Protein AF-A0A9W6RG02-F1 (afdb_monomer_lite)

Structure (mmCIF, N/CA/C/O backbone):
data_AF-A0A9W6RG02-F1
#
_entry.id   AF-A0A9W6RG02-F1
#
loop_
_atom_site.group_PDB
_atom_site.id
_atom_site.type_symbol
_atom_site.label_atom_id
_atom_site.label_alt_id
_atom_site.label_comp_id
_atom_site.label_asym_id
_atom_site.label_entity_id
_atom_site.label_seq_id
_atom_site.pdbx_PDB_ins_code
_atom_site.Cartn_x
_atom_site.Cartn_y
_atom_site.Cartn_z
_atom_site.occupancy
_atom_site.B_iso_or_equiv
_atom_site.auth_seq_id
_atom_site.auth_comp_id
_atom_site.auth_asym_id
_atom_site.auth_atom_id
_atom_site.pdbx_PDB_model_num
ATOM 1 N N . MET A 1 1 ? -73.079 -29.739 34.128 1.00 39.44 1 MET A N 1
ATOM 2 C CA . MET A 1 1 ? -71.933 -29.080 34.794 1.00 39.44 1 MET A CA 1
ATOM 3 C C . MET A 1 1 ? -71.205 -28.205 33.773 1.00 39.44 1 MET A C 1
ATOM 5 O O . MET A 1 1 ? -70.954 -28.696 32.687 1.00 39.44 1 MET A O 1
ATOM 9 N N . ARG A 1 2 ? -70.975 -26.921 34.125 1.00 40.94 2 ARG A N 1
ATOM 10 C CA . A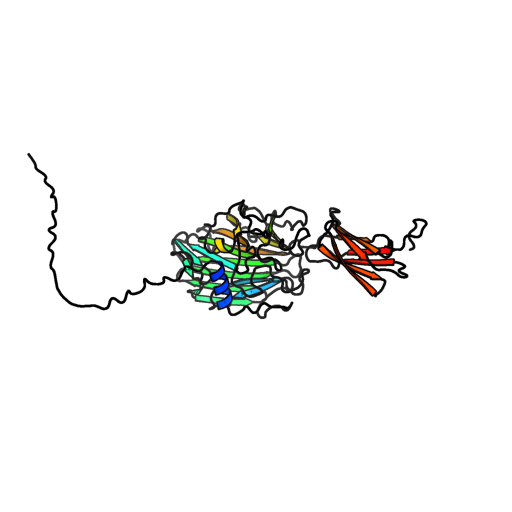RG A 1 2 ? -70.069 -25.885 33.544 1.00 40.94 2 ARG A CA 1
ATOM 11 C C . ARG A 1 2 ? -69.983 -25.794 32.002 1.00 40.94 2 ARG A C 1
ATOM 13 O O . ARG A 1 2 ? -69.289 -26.581 31.386 1.00 40.94 2 ARG A O 1
ATOM 20 N N . ARG A 1 3 ? -70.735 -24.934 31.292 1.00 44.78 3 ARG A N 1
ATOM 21 C CA . ARG A 1 3 ? -70.617 -23.457 31.115 1.00 44.78 3 ARG A CA 1
ATOM 22 C C . ARG A 1 3 ? -69.182 -22.925 30.951 1.00 44.78 3 ARG A C 1
ATOM 24 O O . ARG A 1 3 ? -68.481 -22.817 31.946 1.00 44.78 3 ARG A O 1
ATOM 31 N N . SER A 1 4 ? -68.865 -22.446 29.742 1.00 42.41 4 SER A N 1
ATOM 32 C CA . SER A 1 4 ? -68.131 -21.190 29.513 1.00 42.41 4 SER A CA 1
ATOM 33 C C . SER A 1 4 ? -68.491 -20.594 28.147 1.00 42.41 4 SER A C 1
ATOM 35 O O . SER A 1 4 ? -68.439 -21.266 27.124 1.00 42.41 4 SER A O 1
ATOM 37 N N . ARG A 1 5 ? -68.924 -19.331 28.190 1.00 50.66 5 ARG A N 1
ATOM 38 C CA . ARG A 1 5 ? -69.307 -18.432 27.093 1.00 50.66 5 ARG A CA 1
ATOM 39 C C . ARG A 1 5 ? -68.189 -17.400 26.919 1.00 50.66 5 ARG A C 1
ATOM 41 O O . ARG A 1 5 ? -67.750 -16.881 27.937 1.00 50.66 5 ARG A O 1
ATOM 48 N N . TRP A 1 6 ? -67.852 -17.024 25.686 1.00 41.09 6 TRP A N 1
ATOM 49 C CA . TRP A 1 6 ? -67.170 -15.763 25.335 1.00 41.09 6 TRP A CA 1
ATOM 50 C C . TRP A 1 6 ? -67.721 -15.312 23.969 1.00 41.09 6 TRP A C 1
ATOM 52 O O . TRP A 1 6 ? -67.564 -16.019 22.984 1.00 41.09 6 TRP A O 1
ATOM 62 N N . PHE A 1 7 ? -68.730 -14.435 23.951 1.00 37.66 7 PHE A N 1
ATOM 63 C CA . PHE A 1 7 ? -68.680 -12.970 23.769 1.00 37.66 7 PHE A CA 1
ATOM 64 C C . PHE A 1 7 ? -68.216 -12.498 22.380 1.00 37.66 7 PHE A C 1
ATOM 66 O O . PHE A 1 7 ? -67.062 -12.151 22.156 1.00 37.66 7 PHE A O 1
ATOM 73 N N . LEU A 1 8 ? -69.198 -12.426 21.476 1.00 37.59 8 LEU A N 1
ATOM 74 C CA . LEU A 1 8 ? -69.182 -11.682 20.220 1.00 37.59 8 LEU A CA 1
ATOM 75 C C . LEU A 1 8 ? -69.379 -10.187 20.544 1.00 37.59 8 LEU A C 1
ATOM 77 O O . LEU A 1 8 ? -70.411 -9.810 21.102 1.00 37.59 8 LEU A O 1
ATOM 81 N N . ARG A 1 9 ? -68.397 -9.332 20.238 1.00 39.66 9 ARG A N 1
ATOM 82 C CA . ARG A 1 9 ? -68.544 -7.869 20.319 1.00 39.66 9 ARG A CA 1
ATOM 83 C C . ARG A 1 9 ? -69.090 -7.349 18.988 1.00 39.66 9 ARG A C 1
ATOM 85 O O . ARG A 1 9 ? -68.351 -7.233 18.019 1.00 39.66 9 ARG A O 1
ATOM 92 N N . LEU A 1 10 ? -70.380 -7.021 18.971 1.00 41.22 10 LEU A N 1
ATOM 93 C CA . LEU A 1 10 ? -70.965 -6.082 18.017 1.00 41.22 10 LEU A CA 1
ATOM 94 C C . LEU A 1 10 ? -70.564 -4.670 18.474 1.00 41.22 10 LEU A C 1
ATOM 96 O O . LEU A 1 10 ? -70.892 -4.289 19.598 1.00 41.22 10 LEU A O 1
ATOM 100 N N . MET A 1 11 ? -69.866 -3.900 17.638 1.00 39.09 11 MET A N 1
ATOM 101 C CA . MET A 1 11 ? -69.748 -2.454 17.837 1.00 39.09 11 MET A CA 1
ATOM 102 C C . MET A 1 11 ? -70.624 -1.726 16.824 1.00 39.09 11 MET A C 1
ATOM 104 O O . MET A 1 11 ? -70.483 -1.877 15.615 1.00 39.09 11 MET A O 1
ATOM 108 N N . LEU A 1 12 ? -71.557 -0.972 17.393 1.00 36.41 12 LEU A N 1
ATOM 109 C CA . LEU A 1 12 ? -72.532 -0.106 16.758 1.00 36.41 12 LEU A CA 1
ATOM 110 C C . LEU A 1 12 ? -71.812 1.117 16.169 1.00 36.41 12 LEU A C 1
ATOM 112 O O . LEU A 1 12 ? -71.131 1.844 16.892 1.00 36.41 12 LEU A O 1
ATOM 116 N N . THR A 1 13 ? -71.966 1.355 14.871 1.00 36.66 13 THR A N 1
ATOM 117 C CA . THR A 1 13 ? -71.481 2.565 14.200 1.00 36.66 13 THR A CA 1
ATOM 118 C C . THR A 1 13 ? -72.532 3.664 14.363 1.00 36.66 13 THR A C 1
ATOM 120 O O . THR A 1 13 ? -73.609 3.584 13.779 1.00 36.66 13 THR A O 1
ATOM 123 N N . ALA A 1 14 ? -72.246 4.678 15.181 1.00 41.06 14 ALA A N 1
ATOM 124 C CA . ALA A 1 14 ? -73.056 5.890 15.264 1.00 41.06 14 ALA A CA 1
ATOM 125 C C . ALA A 1 14 ? -72.511 6.924 14.267 1.00 41.06 14 ALA A C 1
ATOM 127 O O . ALA A 1 14 ? -71.382 7.393 14.402 1.00 41.06 14 ALA A O 1
ATOM 128 N N . VAL A 1 15 ? -73.313 7.257 13.256 1.00 39.97 15 VAL A N 1
ATOM 129 C CA . VAL A 1 15 ? -73.046 8.337 12.300 1.00 39.97 15 VAL A CA 1
ATOM 130 C C . VAL A 1 15 ? -73.538 9.643 12.924 1.00 39.97 15 VAL A C 1
ATOM 132 O O . VAL A 1 15 ? -74.742 9.857 13.043 1.00 39.97 15 VAL A O 1
ATOM 135 N N . LEU A 1 16 ? -72.610 10.508 13.336 1.00 39.81 16 LEU A N 1
ATOM 136 C CA . LEU A 1 16 ? -72.887 11.907 13.666 1.00 39.81 16 LEU A CA 1
ATOM 137 C C . LEU A 1 16 ? -72.451 12.774 12.481 1.00 39.81 16 LEU A C 1
ATOM 139 O O . LEU A 1 16 ? -71.262 12.933 12.217 1.00 39.81 16 LEU A O 1
ATOM 143 N N . THR A 1 17 ? -73.417 13.334 11.758 1.00 42.25 17 THR A N 1
ATOM 144 C CA . THR A 1 17 ? -73.191 14.347 10.722 1.00 42.25 17 THR A CA 1
ATOM 145 C C . THR A 1 17 ? -73.103 15.730 11.365 1.00 42.25 17 THR A C 1
ATOM 147 O O . THR A 1 17 ? -74.092 16.218 11.911 1.00 42.25 17 THR A O 1
ATOM 150 N N . TRP A 1 18 ? -71.934 16.365 11.281 1.00 40.09 18 TRP A N 1
ATOM 151 C CA . TRP A 1 18 ? -71.734 17.792 11.551 1.00 40.09 18 TRP A CA 1
ATOM 152 C C . TRP A 1 18 ? -71.633 18.548 10.219 1.00 40.09 18 TRP A C 1
ATOM 154 O O . TRP A 1 18 ? -70.814 18.160 9.383 1.00 40.09 18 TRP A O 1
ATOM 164 N N . PRO A 1 19 ? -72.415 19.618 9.988 1.00 51.47 19 PRO A N 1
ATOM 165 C CA . PRO A 1 19 ? -72.213 20.481 8.841 1.00 51.47 19 PRO A CA 1
ATOM 166 C C . PRO A 1 19 ? -71.261 21.627 9.203 1.00 51.47 19 PRO A C 1
ATOM 168 O O . PRO A 1 19 ? -71.458 22.329 10.190 1.00 51.47 19 PRO A O 1
ATOM 171 N N . GLY A 1 20 ? -70.275 21.854 8.338 1.00 49.88 20 GLY A N 1
ATOM 172 C CA . GLY A 1 20 ? -69.660 23.166 8.167 1.00 49.88 20 GLY A CA 1
ATOM 173 C C . GLY A 1 20 ? -68.491 23.493 9.091 1.00 49.88 20 GLY A C 1
ATOM 174 O O . GLY A 1 20 ? -68.662 24.117 10.128 1.00 49.88 20 GLY A O 1
ATOM 175 N N . MET A 1 21 ? -67.279 23.211 8.616 1.00 39.16 21 MET A N 1
ATOM 176 C CA . MET A 1 21 ? -66.163 24.155 8.710 1.00 39.16 21 MET A CA 1
ATOM 177 C C . MET A 1 21 ? -65.135 23.783 7.641 1.00 39.16 21 MET A C 1
ATOM 179 O O . MET A 1 21 ? -64.535 22.711 7.677 1.00 39.16 21 MET A O 1
ATOM 183 N N . ALA A 1 22 ? -64.977 24.659 6.651 1.00 49.41 22 ALA A N 1
ATOM 184 C CA . ALA A 1 22 ? -63.925 24.561 5.654 1.00 49.41 22 ALA A CA 1
ATOM 185 C C . ALA A 1 22 ? -62.575 24.805 6.344 1.00 49.41 22 ALA A C 1
ATOM 187 O O . ALA A 1 22 ? -62.183 25.946 6.579 1.00 49.41 22 ALA A O 1
ATOM 188 N N . VAL A 1 23 ? -61.884 23.723 6.697 1.00 41.84 23 VAL A N 1
ATOM 189 C CA . VAL A 1 23 ? -60.470 23.763 7.068 1.00 41.84 23 VAL A CA 1
ATOM 190 C C . VAL A 1 23 ? -59.679 23.638 5.772 1.00 41.84 23 VAL A C 1
ATOM 192 O O . VAL A 1 23 ? -59.761 22.624 5.081 1.00 41.84 23 VAL A O 1
ATOM 195 N N . LEU A 1 24 ? -58.942 24.692 5.427 1.00 46.75 24 LEU A N 1
ATOM 196 C CA . LEU A 1 24 ? -57.924 24.670 4.381 1.00 46.75 24 LEU A CA 1
ATOM 197 C C . LEU A 1 24 ? -56.907 23.577 4.730 1.00 46.75 24 LEU A C 1
ATOM 199 O O . LEU A 1 24 ? -56.061 23.748 5.608 1.00 46.75 24 LEU A O 1
ATOM 203 N N . GLY A 1 25 ? -57.039 22.429 4.068 1.00 40.44 25 GLY A N 1
ATOM 204 C CA . GLY A 1 25 ? -56.106 21.319 4.153 1.00 40.44 25 GLY A CA 1
ATOM 205 C C . GLY A 1 25 ? -54.775 21.713 3.530 1.00 40.44 25 GLY A C 1
ATOM 206 O O . GLY A 1 25 ? -54.557 21.520 2.340 1.00 40.44 25 GLY A O 1
ATOM 207 N N . SER A 1 26 ? -53.876 22.248 4.350 1.00 49.69 26 SER A N 1
ATOM 208 C CA . SER A 1 26 ? -52.444 22.132 4.111 1.00 49.69 26 SER A CA 1
ATOM 209 C C . SER A 1 26 ? -52.112 20.644 4.204 1.00 49.69 26 SER A C 1
ATOM 211 O O . SER A 1 26 ? -51.967 20.108 5.304 1.00 49.69 26 SER A O 1
ATOM 213 N N . THR A 1 27 ? -52.028 19.964 3.061 1.00 49.44 27 THR A N 1
ATOM 214 C CA . THR A 1 27 ? -51.329 18.684 2.953 1.00 49.44 27 THR A CA 1
ATOM 215 C C . THR A 1 27 ? -49.891 18.944 3.379 1.00 49.44 27 THR A C 1
ATOM 217 O O . THR A 1 27 ? -49.085 19.424 2.586 1.00 49.44 27 THR A O 1
ATOM 220 N N . ALA A 1 28 ? -49.603 18.731 4.664 1.00 48.22 28 ALA A N 1
ATOM 221 C CA . ALA A 1 28 ? -48.246 18.697 5.169 1.00 48.22 28 ALA A CA 1
ATOM 222 C C . ALA A 1 28 ? -47.551 17.584 4.392 1.00 48.22 28 ALA A C 1
ATOM 224 O O . ALA A 1 28 ? -47.833 16.401 4.594 1.00 48.22 28 ALA A O 1
ATOM 225 N N . ASP A 1 29 ? -46.753 18.021 3.423 1.00 51.75 29 ASP A N 1
ATOM 226 C CA . ASP A 1 29 ? -45.968 17.195 2.531 1.00 51.75 29 ASP A CA 1
ATOM 227 C C . ASP A 1 29 ? -45.254 16.161 3.392 1.00 51.75 29 ASP A C 1
ATOM 229 O O . ASP A 1 29 ? -44.616 16.511 4.393 1.00 51.75 29 ASP A O 1
ATOM 233 N N . ALA A 1 30 ? -45.475 14.885 3.086 1.00 51.38 30 ALA A N 1
ATOM 234 C CA . ALA A 1 30 ? -44.940 13.785 3.858 1.00 51.38 30 ALA A CA 1
ATOM 235 C C . ALA A 1 30 ? -43.417 13.898 3.844 1.00 51.38 30 ALA A C 1
ATOM 237 O O . ALA A 1 30 ? -42.770 13.494 2.885 1.00 51.38 30 ALA A O 1
ATOM 238 N N . SER A 1 31 ? -42.895 14.502 4.917 1.00 48.34 31 SER A N 1
ATOM 239 C CA . SER A 1 31 ? -41.566 14.353 5.488 1.00 48.34 31 SER A CA 1
ATOM 240 C C . SER A 1 31 ? -40.590 13.740 4.494 1.00 48.34 31 SER A C 1
ATOM 242 O O . SER A 1 31 ? -40.469 12.517 4.393 1.00 48.34 31 SER A O 1
ATOM 244 N N . SER A 1 32 ? -39.887 14.607 3.765 1.00 46.94 32 SER A N 1
ATOM 245 C CA . SER A 1 32 ? -38.695 14.251 3.012 1.00 46.94 32 SER A CA 1
ATOM 246 C C . SER A 1 32 ? -37.646 13.737 3.999 1.00 46.94 32 SER A C 1
ATOM 248 O O . SER A 1 32 ? -36.752 14.472 4.425 1.00 46.94 32 SER A O 1
ATOM 250 N N . ARG A 1 33 ? -37.778 12.481 4.436 1.00 52.41 33 ARG A N 1
ATOM 251 C CA . ARG A 1 33 ? -36.698 11.796 5.133 1.00 52.41 33 ARG A CA 1
ATOM 252 C C . ARG A 1 33 ? -35.495 11.876 4.197 1.00 52.41 33 ARG A C 1
ATOM 254 O O . ARG A 1 33 ? -35.636 11.485 3.033 1.00 52.41 33 ARG A O 1
ATOM 261 N N . PRO A 1 34 ? -34.360 12.435 4.652 1.00 62.38 34 PRO A N 1
ATOM 262 C CA . PRO A 1 34 ? -33.156 12.474 3.843 1.00 62.38 34 PRO A CA 1
ATOM 263 C C . PRO A 1 34 ? -32.903 11.067 3.314 1.00 62.38 34 PRO A C 1
ATOM 265 O O . PRO A 1 34 ? -32.946 10.104 4.086 1.00 62.38 34 PRO A O 1
ATOM 268 N N . ARG A 1 35 ? -32.707 10.932 1.999 1.00 68.44 35 ARG A N 1
ATOM 269 C CA . ARG A 1 35 ? -32.249 9.655 1.451 1.00 68.44 35 ARG A CA 1
ATOM 270 C C . ARG A 1 35 ? -30.957 9.273 2.187 1.00 68.44 35 ARG A C 1
ATOM 272 O O . ARG A 1 35 ? -30.127 10.165 2.387 1.00 68.44 35 ARG A O 1
ATOM 279 N N . PRO A 1 36 ? -30.791 8.002 2.595 1.00 69.00 36 PRO A N 1
ATOM 280 C CA . PRO A 1 36 ? -29.515 7.522 3.104 1.00 69.00 36 PRO A CA 1
ATOM 281 C C . PRO A 1 36 ? -28.418 7.912 2.113 1.00 69.00 36 PRO A C 1
ATOM 283 O O . PRO A 1 36 ? -28.600 7.750 0.903 1.00 69.00 36 PRO A O 1
ATOM 286 N N . LEU A 1 37 ? -27.333 8.500 2.615 1.00 68.44 37 LEU A N 1
ATOM 287 C CA . LEU A 1 37 ? -26.176 8.799 1.779 1.00 68.44 37 LEU A CA 1
ATOM 288 C C . LEU A 1 37 ? -25.584 7.475 1.289 1.00 68.44 37 LEU A C 1
ATOM 290 O O . LEU A 1 37 ? -25.572 6.496 2.030 1.00 68.44 37 LEU A O 1
ATOM 294 N N . THR A 1 38 ? -25.113 7.440 0.047 1.00 68.00 38 THR A N 1
ATOM 295 C CA . THR A 1 38 ? -24.328 6.298 -0.435 1.00 68.00 38 THR A CA 1
ATOM 296 C C . THR A 1 38 ? -22.934 6.320 0.187 1.00 68.00 38 THR A C 1
ATOM 298 O O . THR A 1 38 ? -22.440 7.377 0.587 1.00 68.00 38 THR A O 1
ATOM 301 N N . ALA A 1 39 ? -22.259 5.174 0.182 1.00 58.44 39 ALA A N 1
ATOM 302 C CA . ALA A 1 39 ? -20.869 5.032 0.597 1.00 58.44 39 ALA A CA 1
ATOM 303 C C . ALA A 1 39 ? -19.935 6.087 0.002 1.00 58.44 39 ALA A C 1
ATOM 305 O O . ALA A 1 39 ? -19.277 6.845 0.711 1.00 58.44 39 ALA A O 1
ATOM 306 N N . SER A 1 40 ? -19.977 6.221 -1.321 1.00 56.59 40 SER A N 1
ATOM 307 C CA . SER A 1 40 ? -19.227 7.224 -2.073 1.00 56.59 40 SER A CA 1
ATOM 308 C C . SER A 1 40 ? -19.589 8.663 -1.692 1.00 56.59 40 SER A C 1
ATOM 310 O O . SER A 1 40 ? -18.722 9.542 -1.698 1.00 56.59 40 SER A O 1
ATOM 312 N N . GLN A 1 41 ? -20.847 8.932 -1.322 1.00 67.06 41 GLN A N 1
ATOM 313 C CA . GLN A 1 41 ? -21.275 10.241 -0.830 1.00 67.06 41 GLN A CA 1
ATOM 314 C C . GLN A 1 41 ? -20.758 10.504 0.583 1.00 67.06 41 GLN A C 1
ATOM 316 O O . GLN A 1 41 ? -20.410 11.649 0.864 1.00 67.06 41 GLN A O 1
ATOM 321 N N . GLN A 1 42 ? -20.673 9.483 1.439 1.00 68.12 42 GLN A N 1
ATOM 322 C CA . GLN A 1 42 ? -20.027 9.561 2.748 1.00 68.12 42 GLN A CA 1
ATOM 323 C C . GLN A 1 42 ? -18.510 9.731 2.624 1.00 68.12 42 GLN A C 1
ATOM 325 O O . GLN A 1 42 ? -18.034 10.734 3.145 1.00 68.12 42 GLN A O 1
ATOM 330 N N . LYS A 1 43 ? -17.786 8.910 1.840 1.00 66.31 43 LYS A N 1
ATOM 331 C CA . LYS A 1 43 ? -16.353 9.097 1.493 1.00 66.31 43 LYS A CA 1
ATOM 332 C C . LYS A 1 43 ? -16.111 10.532 1.031 1.00 66.31 43 LYS A C 1
ATOM 334 O O . LYS A 1 43 ? -15.380 11.298 1.649 1.00 66.31 43 LYS A O 1
ATOM 339 N N . SER A 1 44 ? -16.857 10.970 0.015 1.00 64.75 44 SER A N 1
ATOM 340 C CA . SER A 1 44 ? -16.751 12.330 -0.522 1.00 64.75 44 SER A CA 1
ATOM 341 C C . SER A 1 44 ? -17.161 13.412 0.478 1.00 64.75 44 SER A C 1
ATOM 343 O O . SER A 1 44 ? -16.747 14.558 0.335 1.00 64.75 44 SER A O 1
ATOM 345 N N . ARG A 1 45 ? -18.046 13.132 1.438 1.00 70.62 45 ARG A N 1
ATOM 346 C CA . ARG A 1 45 ? -18.446 14.098 2.469 1.00 70.62 45 ARG A CA 1
ATOM 347 C C . ARG A 1 45 ? -17.374 14.205 3.542 1.00 70.62 45 ARG A C 1
ATOM 349 O O . ARG A 1 45 ? -17.057 15.334 3.885 1.00 70.62 45 ARG A O 1
ATOM 356 N N . VAL A 1 46 ? -16.802 13.092 3.994 1.00 64.69 46 VAL A N 1
ATOM 357 C CA . VAL A 1 46 ? -15.657 13.046 4.915 1.00 64.69 46 VAL A CA 1
ATOM 358 C C . VAL A 1 46 ? -14.481 13.805 4.298 1.00 64.69 46 VAL A C 1
ATOM 360 O O . VAL A 1 46 ? -14.026 14.789 4.874 1.00 64.69 46 VAL A O 1
ATOM 363 N N . LEU A 1 47 ? -14.112 13.480 3.054 1.00 64.19 47 LEU A N 1
ATOM 364 C CA . LEU A 1 47 ? -13.037 14.159 2.315 1.00 64.19 47 LEU A CA 1
ATOM 365 C C . LEU A 1 47 ? -13.322 15.647 2.023 1.00 64.19 47 LEU A C 1
ATOM 367 O O . LEU A 1 47 ? -12.407 16.456 1.882 1.00 64.19 47 LEU A O 1
ATOM 371 N N . ARG A 1 48 ? -14.597 16.046 1.904 1.00 65.25 48 ARG A N 1
ATOM 372 C CA . ARG A 1 48 ? -14.978 17.465 1.755 1.00 65.25 48 ARG A CA 1
ATOM 373 C C . ARG A 1 48 ? -15.018 18.200 3.090 1.00 65.25 48 ARG A C 1
ATOM 375 O O . ARG A 1 48 ? -14.672 19.376 3.129 1.00 65.25 48 ARG A O 1
ATOM 382 N N . GLN A 1 49 ? -15.440 17.538 4.164 1.00 62.00 49 GLN A N 1
ATOM 383 C CA . GLN A 1 49 ? -15.468 18.092 5.518 1.00 62.00 49 GLN A CA 1
ATOM 384 C C . GLN A 1 49 ? -14.060 18.292 6.074 1.00 62.00 49 GLN A C 1
ATOM 386 O O . GLN A 1 49 ? -13.848 19.264 6.794 1.00 62.00 49 GLN A O 1
ATOM 391 N N . SER A 1 50 ? -13.092 17.463 5.675 1.00 55.28 50 SER A N 1
ATOM 392 C CA . SER A 1 50 ? -11.674 17.710 5.949 1.00 55.28 50 SER A CA 1
ATOM 393 C C . SER A 1 50 ? -11.111 18.919 5.182 1.00 55.28 50 SER A C 1
ATOM 395 O O . SER A 1 50 ? -10.027 19.388 5.506 1.00 55.28 50 SER A O 1
ATOM 397 N N . GLY A 1 51 ? -11.860 19.499 4.231 1.00 48.88 51 GLY A N 1
ATOM 398 C CA . GLY A 1 51 ? -11.564 20.797 3.612 1.00 48.88 51 GLY A CA 1
ATOM 399 C C . GLY A 1 51 ? -10.449 20.790 2.559 1.00 48.88 51 GLY A C 1
ATOM 400 O O . GLY A 1 51 ? -9.927 21.855 2.236 1.00 48.88 51 GLY A O 1
ATOM 401 N N . LEU A 1 52 ? -10.067 19.623 2.023 1.00 51.22 52 LEU A N 1
ATOM 402 C CA . LEU A 1 52 ? -8.733 19.431 1.434 1.00 51.22 52 LEU A CA 1
ATOM 403 C C . LEU A 1 52 ? -8.665 18.985 -0.039 1.00 51.22 52 LEU A C 1
ATOM 405 O O . LEU A 1 52 ? -7.590 18.613 -0.496 1.00 51.22 52 LEU A O 1
ATOM 409 N N . LEU A 1 53 ? -9.736 19.089 -0.834 1.00 48.81 53 LEU A N 1
ATOM 410 C CA . LEU A 1 53 ? -9.671 18.710 -2.257 1.00 48.81 53 LEU A CA 1
ATOM 411 C C . LEU A 1 53 ? -9.684 19.893 -3.247 1.00 48.81 53 LEU A C 1
ATOM 413 O O . LEU A 1 53 ? -10.653 20.067 -3.987 1.00 48.81 53 LEU A O 1
ATOM 417 N N . PRO A 1 54 ? -8.590 20.655 -3.410 1.00 48.69 54 PRO A N 1
ATOM 418 C CA . PRO A 1 54 ? -8.094 20.940 -4.743 1.00 48.69 54 PRO A CA 1
ATOM 419 C C . PRO A 1 54 ? -7.235 19.755 -5.210 1.00 48.69 54 PRO A C 1
ATOM 421 O O . PRO A 1 54 ? -6.205 19.464 -4.605 1.00 48.69 54 PRO A O 1
ATOM 424 N N . ARG A 1 55 ? -7.637 19.096 -6.310 1.00 51.12 55 ARG A N 1
ATOM 425 C CA . ARG A 1 55 ? -6.787 18.147 -7.057 1.00 51.12 55 ARG A CA 1
ATOM 426 C C . ARG A 1 55 ? -5.392 18.763 -7.228 1.00 51.12 55 ARG A C 1
ATOM 428 O O . ARG A 1 55 ? -5.260 19.778 -7.918 1.00 51.12 55 ARG A O 1
ATOM 435 N N . ARG A 1 56 ? -4.360 18.188 -6.604 1.00 50.44 56 ARG A N 1
ATOM 436 C CA . ARG A 1 56 ? -2.982 18.655 -6.802 1.00 50.44 56 ARG A CA 1
ATOM 437 C C . ARG A 1 56 ? -2.482 18.199 -8.168 1.00 50.44 56 ARG A C 1
ATOM 439 O O . ARG A 1 56 ? -2.539 17.025 -8.507 1.00 50.44 56 ARG A O 1
ATOM 446 N N . ALA A 1 57 ? -1.939 19.144 -8.924 1.00 47.97 57 ALA A N 1
ATOM 447 C CA . ALA A 1 57 ? -1.081 18.880 -10.069 1.00 47.97 57 ALA A CA 1
ATOM 448 C C . ALA A 1 57 ? 0.360 19.223 -9.656 1.00 47.97 57 ALA A C 1
ATOM 450 O O . ALA A 1 57 ? 0.825 20.335 -9.894 1.00 47.97 57 ALA A O 1
ATOM 451 N N . GLY A 1 58 ? 1.050 18.325 -8.946 1.00 56.03 58 GLY A N 1
ATOM 452 C CA . GLY A 1 58 ? 2.452 18.549 -8.579 1.00 56.03 58 GLY A CA 1
ATOM 453 C C . GLY A 1 58 ? 3.041 17.499 -7.640 1.00 56.03 58 GLY A C 1
ATOM 454 O O . GLY A 1 58 ? 2.340 16.954 -6.799 1.00 56.03 58 GLY A O 1
ATOM 455 N N . SER A 1 59 ? 4.351 17.271 -7.764 1.00 59.50 59 SER A N 1
ATOM 456 C CA . SER A 1 59 ? 5.151 16.280 -7.021 1.00 59.50 59 SER A CA 1
ATOM 457 C C . SER A 1 59 ? 5.537 16.691 -5.591 1.00 59.50 59 SER A C 1
ATOM 459 O O . SER A 1 59 ? 6.283 15.983 -4.917 1.00 59.50 59 SER A O 1
ATOM 461 N N . ALA A 1 60 ? 5.087 17.856 -5.117 1.00 69.06 60 ALA A N 1
ATOM 462 C CA . ALA A 1 60 ? 5.391 18.309 -3.765 1.00 69.06 60 ALA A CA 1
ATOM 463 C C . ALA A 1 60 ? 4.515 17.568 -2.745 1.00 69.06 60 ALA A C 1
ATOM 465 O O . ALA A 1 60 ? 3.289 17.552 -2.871 1.00 69.06 60 ALA A O 1
ATOM 466 N N . LEU A 1 61 ? 5.139 17.027 -1.699 1.00 74.69 61 LEU A N 1
ATOM 467 C CA . LEU A 1 61 ? 4.448 16.419 -0.562 1.00 74.69 61 LEU A CA 1
ATOM 468 C C . LEU A 1 61 ? 3.570 17.455 0.178 1.00 74.69 61 LEU A C 1
ATOM 470 O O . LEU A 1 61 ? 3.905 18.648 0.214 1.00 74.69 61 LEU A O 1
ATOM 474 N N . PRO A 1 62 ? 2.421 17.066 0.756 1.00 75.19 62 PRO A N 1
ATOM 475 C CA . PRO A 1 62 ? 1.685 17.924 1.682 1.00 75.19 62 PRO A CA 1
ATOM 476 C C . PRO A 1 62 ? 2.504 18.250 2.938 1.00 75.19 62 PRO A C 1
ATOM 478 O O . PRO A 1 62 ? 3.388 17.492 3.343 1.00 75.19 62 PRO A O 1
ATOM 481 N N . ALA A 1 63 ? 2.221 19.392 3.565 1.00 81.56 63 ALA A N 1
ATOM 482 C CA . ALA A 1 63 ? 2.846 19.748 4.837 1.00 81.56 63 ALA A CA 1
ATOM 483 C C . ALA A 1 63 ? 2.288 18.880 5.981 1.00 81.56 63 ALA A C 1
ATOM 485 O O . ALA A 1 63 ? 1.132 18.471 5.934 1.00 81.56 63 ALA A O 1
ATOM 486 N N . GLY A 1 64 ? 3.087 18.647 7.027 1.00 84.31 64 GLY A N 1
ATOM 487 C CA . GLY A 1 64 ? 2.611 18.061 8.289 1.00 84.31 64 GLY A CA 1
ATOM 488 C C . GLY A 1 64 ? 2.722 16.539 8.430 1.00 84.31 64 GLY A C 1
ATOM 489 O O . GLY A 1 64 ? 2.356 16.022 9.481 1.00 84.31 64 GLY A O 1
ATOM 490 N N . GLY A 1 65 ? 3.247 15.824 7.433 1.00 92.19 65 GLY A N 1
ATOM 491 C CA . GLY A 1 65 ? 3.541 14.396 7.571 1.00 92.19 65 GLY A CA 1
ATOM 492 C C . GLY A 1 65 ? 4.881 14.118 8.265 1.00 92.19 65 GLY A C 1
ATOM 493 O O . GLY A 1 65 ? 5.751 14.990 8.338 1.00 92.19 65 GLY A O 1
ATOM 494 N N . PHE A 1 66 ? 5.101 12.865 8.665 1.00 96.75 66 PHE A N 1
ATOM 495 C CA . PHE A 1 66 ? 6.403 12.332 9.099 1.00 96.75 66 PHE A CA 1
ATOM 496 C C . PHE A 1 66 ? 6.824 11.124 8.248 1.00 96.75 66 PHE A C 1
ATOM 498 O O . PHE A 1 66 ? 5.990 10.476 7.627 1.00 96.75 66 PHE A O 1
ATOM 505 N N . GLY A 1 67 ? 8.117 10.809 8.186 1.00 96.81 67 GLY A N 1
ATOM 506 C CA . GLY A 1 67 ? 8.601 9.729 7.328 1.00 96.81 67 GLY A CA 1
ATOM 507 C C . GLY A 1 67 ? 10.113 9.548 7.368 1.00 96.81 67 GLY A C 1
ATOM 508 O O . GLY A 1 67 ? 10.812 10.249 8.097 1.00 96.81 67 GLY A O 1
ATOM 509 N N . ASN A 1 68 ? 10.617 8.613 6.564 1.00 96.81 68 ASN A N 1
ATOM 510 C CA . ASN A 1 68 ? 12.047 8.285 6.459 1.00 96.81 68 ASN A CA 1
ATOM 511 C C . ASN A 1 68 ? 12.634 8.596 5.068 1.00 96.81 68 ASN A C 1
ATOM 513 O O . ASN A 1 68 ? 13.700 8.106 4.705 1.00 96.81 68 ASN A O 1
ATOM 517 N N . GLY A 1 69 ? 11.905 9.365 4.258 1.00 95.94 69 GLY A N 1
ATOM 518 C CA . GLY A 1 69 ? 12.259 9.665 2.874 1.00 95.94 69 GLY A CA 1
ATOM 519 C C . GLY A 1 69 ? 11.782 8.623 1.862 1.00 95.94 69 GLY A C 1
ATOM 520 O O . GLY A 1 69 ? 11.562 9.006 0.720 1.00 95.94 69 GLY A O 1
ATOM 521 N N . VAL A 1 70 ? 11.556 7.356 2.231 1.00 96.94 70 VAL A N 1
ATOM 522 C CA . VAL A 1 70 ? 10.972 6.348 1.318 1.00 96.94 70 VAL A CA 1
ATOM 523 C C . VAL A 1 70 ? 9.451 6.324 1.416 1.00 96.94 70 VAL A C 1
ATOM 525 O O . VAL A 1 70 ? 8.776 6.306 0.386 1.00 96.94 70 VAL A O 1
ATOM 528 N N . PHE A 1 71 ? 8.917 6.388 2.634 1.00 97.94 71 PHE A N 1
ATOM 529 C CA . PHE A 1 71 ? 7.497 6.615 2.889 1.00 97.94 71 PHE A CA 1
ATOM 530 C C . PHE A 1 71 ? 7.282 7.889 3.694 1.00 97.94 71 PHE A C 1
ATOM 532 O O . PHE A 1 71 ? 8.131 8.304 4.491 1.00 97.94 71 PHE A O 1
ATOM 539 N N . GLN A 1 72 ? 6.114 8.477 3.476 1.00 97.69 72 GLN A N 1
ATOM 540 C CA . GLN A 1 72 ? 5.604 9.646 4.159 1.00 97.69 72 GLN A CA 1
ATOM 541 C C . GLN A 1 72 ? 4.203 9.321 4.680 1.00 97.69 72 GLN A C 1
ATOM 543 O O . GLN A 1 72 ? 3.337 8.906 3.917 1.00 97.69 72 GLN A O 1
ATOM 548 N N . VAL A 1 73 ? 3.985 9.505 5.975 1.00 98.00 73 VAL A N 1
ATOM 549 C CA . VAL A 1 73 ? 2.718 9.241 6.653 1.00 98.00 73 VAL A CA 1
ATOM 550 C C . VAL A 1 73 ? 2.097 10.557 7.086 1.00 98.00 73 VAL A C 1
ATOM 552 O O . VAL A 1 73 ? 2.778 11.446 7.606 1.00 98.00 73 VAL A O 1
ATOM 555 N N . TYR A 1 74 ? 0.791 10.656 6.893 1.00 97.50 74 TYR A N 1
ATOM 556 C CA . TYR A 1 74 ? -0.044 11.748 7.372 1.00 97.50 74 TYR A CA 1
ATOM 557 C C . TYR A 1 74 ? -1.077 11.160 8.315 1.00 97.50 74 TYR A C 1
ATOM 559 O O . TYR A 1 74 ? -1.613 10.099 8.021 1.00 97.50 74 TYR A O 1
ATOM 567 N N . VAL A 1 75 ? -1.341 11.824 9.438 1.00 97.00 75 VAL A N 1
ATOM 568 C CA . VAL A 1 75 ? -2.291 11.356 10.456 1.00 97.00 75 VAL A CA 1
ATOM 569 C C . VAL A 1 75 ? -3.240 12.496 10.799 1.00 97.00 75 VAL A C 1
ATOM 571 O O . VAL A 1 75 ? -2.798 13.631 10.993 1.00 97.00 75 VAL A O 1
ATOM 574 N N . THR A 1 76 ? -4.536 12.211 10.883 1.00 95.06 76 THR A N 1
ATOM 575 C CA . THR A 1 76 ? -5.544 13.176 11.315 1.00 95.06 76 THR A CA 1
ATOM 576 C C . THR A 1 76 ? -5.250 13.609 12.752 1.00 95.06 76 THR A C 1
ATOM 578 O O . THR A 1 76 ? -5.094 12.757 13.642 1.00 95.06 76 THR A O 1
ATOM 581 N N . PRO A 1 77 ? -5.175 14.925 13.020 1.00 94.69 77 PRO A N 1
ATOM 582 C CA . PRO A 1 77 ? -4.799 15.418 14.331 1.00 94.69 77 PRO A CA 1
ATOM 583 C C . PRO A 1 77 ? -5.861 15.119 15.395 1.00 94.69 77 PRO A C 1
ATOM 585 O O . PRO A 1 77 ? -7.055 15.026 15.100 1.00 94.69 77 PRO A O 1
ATOM 588 N N . ALA A 1 78 ? -5.441 15.042 16.661 1.00 93.31 78 ALA A N 1
ATOM 589 C CA . ALA A 1 78 ? -6.376 14.942 17.783 1.00 93.31 78 ALA A CA 1
ATOM 590 C C . ALA A 1 78 ? -7.448 16.047 17.745 1.00 93.31 78 ALA A C 1
ATOM 592 O O . ALA A 1 78 ? -7.182 17.183 17.344 1.00 93.31 78 ALA A O 1
ATOM 593 N N . ARG A 1 79 ? -8.648 15.720 18.247 1.00 89.88 79 ARG A N 1
ATOM 594 C CA . ARG A 1 79 ? -9.832 16.607 18.288 1.00 89.88 79 ARG A CA 1
ATOM 595 C C . ARG A 1 79 ? -10.386 17.003 16.913 1.00 89.88 79 ARG A C 1
ATOM 597 O O . ARG A 1 79 ? -11.177 17.940 16.830 1.00 89.88 79 ARG A O 1
ATOM 604 N N . SER A 1 80 ? -9.982 16.303 15.858 1.00 90.31 80 SER A N 1
ATOM 605 C CA . SER A 1 80 ? -10.643 16.339 14.552 1.00 90.31 80 SER A CA 1
ATOM 606 C C . SER A 1 80 ? -11.471 15.071 14.368 1.00 90.31 80 SER A C 1
ATOM 608 O O . SER A 1 80 ? -11.219 14.072 15.038 1.00 90.31 80 SER A O 1
ATOM 610 N N . VAL A 1 81 ? -12.454 15.121 13.469 1.00 89.25 81 VAL A N 1
ATOM 611 C CA . VAL A 1 81 ? -13.183 13.919 13.047 1.00 89.25 81 VAL A CA 1
ATOM 612 C C . VAL A 1 81 ? -12.207 12.984 12.342 1.00 89.25 81 VAL A C 1
ATOM 614 O O . VAL A 1 81 ? -11.502 13.434 11.442 1.00 89.25 81 VAL A O 1
ATOM 617 N N . GLY A 1 82 ? -12.178 11.720 12.752 1.00 91.31 82 GLY A N 1
ATOM 618 C CA . GLY A 1 82 ? -11.252 10.718 12.241 1.00 91.31 82 GLY A CA 1
ATOM 619 C C . GLY A 1 82 ? -9.889 10.776 12.918 1.00 91.31 82 GLY A C 1
ATOM 620 O O . GLY A 1 82 ? -8.889 10.510 12.261 1.00 91.31 82 GLY A O 1
ATOM 621 N N . ALA A 1 83 ? -9.790 11.186 14.190 1.00 94.81 83 ALA A N 1
ATOM 622 C CA . ALA A 1 83 ? -8.493 11.287 14.864 1.00 94.81 83 ALA A CA 1
ATOM 623 C C . ALA A 1 83 ? -7.703 9.973 14.715 1.00 94.81 83 ALA A C 1
ATOM 625 O O . ALA A 1 83 ? -8.262 8.886 14.826 1.00 94.81 83 ALA A O 1
ATOM 626 N N . GLY A 1 84 ? -6.405 10.056 14.421 1.00 95.69 84 GLY A N 1
ATOM 627 C CA . GLY A 1 84 ? -5.562 8.875 14.205 1.00 95.69 84 GLY A CA 1
ATOM 628 C C . GLY A 1 84 ? -5.741 8.160 12.857 1.00 95.69 84 GLY A C 1
ATOM 629 O O . GLY A 1 84 ? -4.900 7.327 12.530 1.00 95.69 84 GLY A O 1
ATOM 630 N N . GLU A 1 85 ? -6.772 8.467 12.056 1.00 96.31 85 GLU A N 1
ATOM 631 C CA . GLU A 1 85 ? -6.826 7.984 10.670 1.00 96.31 85 GLU A CA 1
ATOM 632 C C . GLU A 1 85 ? -5.577 8.480 9.944 1.00 96.31 85 GLU A C 1
ATOM 634 O O . GLU A 1 85 ? -5.082 9.578 10.212 1.00 96.31 85 GLU A O 1
ATOM 639 N N . PHE A 1 86 ? -5.037 7.680 9.038 1.00 97.44 86 PHE A N 1
ATOM 640 C CA . PHE A 1 86 ? -3.785 7.970 8.372 1.00 97.44 86 PHE A CA 1
ATOM 641 C C . PHE A 1 86 ? -3.856 7.648 6.880 1.00 97.44 86 PHE A C 1
ATOM 643 O O . PHE A 1 86 ? -4.741 6.954 6.392 1.00 97.44 86 PHE A O 1
ATOM 650 N N . THR A 1 87 ? -2.909 8.197 6.136 1.00 97.38 87 THR A N 1
ATOM 651 C CA . THR A 1 87 ? -2.633 7.792 4.759 1.00 97.38 87 THR A CA 1
ATOM 652 C C . THR A 1 87 ? -1.123 7.711 4.571 1.00 97.38 87 THR A C 1
ATOM 654 O O . THR A 1 87 ? -0.354 8.283 5.359 1.00 97.38 87 THR A O 1
ATOM 657 N N . VAL A 1 88 ? -0.689 6.963 3.561 1.00 97.88 88 VAL A N 1
ATOM 658 C CA . VAL A 1 88 ? 0.723 6.743 3.261 1.00 97.88 88 VAL A CA 1
ATOM 659 C C . VAL A 1 88 ? 0.988 7.102 1.814 1.00 97.88 88 VAL A C 1
ATOM 661 O O . VAL A 1 88 ? 0.290 6.643 0.919 1.00 97.88 88 VAL A O 1
ATOM 664 N N . MET A 1 89 ? 2.043 7.882 1.609 1.00 97.38 89 MET A N 1
ATOM 665 C CA . MET A 1 89 ? 2.552 8.264 0.301 1.00 97.38 89 MET A CA 1
ATOM 666 C C . MET A 1 89 ? 4.012 7.840 0.148 1.00 97.38 89 MET A C 1
ATOM 668 O O . MET A 1 89 ? 4.744 7.663 1.130 1.00 97.38 89 MET A O 1
ATOM 672 N N . THR A 1 90 ? 4.485 7.755 -1.088 1.00 97.06 90 THR A N 1
ATOM 673 C CA . THR A 1 90 ? 5.909 7.640 -1.388 1.00 97.06 90 THR A CA 1
ATOM 674 C C . THR A 1 90 ? 6.644 8.944 -1.057 1.00 97.06 90 THR A C 1
ATOM 676 O O . THR A 1 90 ? 6.187 10.051 -1.349 1.00 97.06 90 THR A O 1
ATOM 679 N N . GLY A 1 91 ? 7.809 8.831 -0.425 1.00 96.25 91 GLY A N 1
ATOM 680 C CA . GLY A 1 91 ? 8.678 9.963 -0.107 1.00 96.25 91 GLY A CA 1
ATOM 681 C C . GLY A 1 91 ? 9.674 10.300 -1.226 1.00 96.25 91 GLY A C 1
ATOM 682 O O . GLY A 1 91 ? 9.735 9.641 -2.262 1.00 96.25 91 GLY A O 1
ATOM 683 N N . ALA A 1 92 ? 10.496 11.330 -1.002 1.00 95.06 92 ALA A N 1
ATOM 684 C CA . ALA A 1 92 ? 11.474 11.839 -1.974 1.00 95.06 92 ALA A CA 1
ATOM 685 C C . ALA A 1 92 ? 12.550 10.828 -2.415 1.00 95.06 92 ALA A C 1
ATOM 687 O O . ALA A 1 92 ? 13.068 10.932 -3.524 1.00 95.06 92 ALA A O 1
ATOM 688 N N . SER A 1 93 ? 12.885 9.868 -1.557 1.00 95.44 93 SER A N 1
ATOM 689 C CA . SER A 1 93 ? 13.873 8.813 -1.808 1.00 95.44 93 SER A CA 1
ATOM 690 C C . SER A 1 93 ? 13.241 7.526 -2.344 1.00 95.44 93 SER A C 1
ATOM 692 O O . SER A 1 93 ? 13.940 6.523 -2.490 1.00 95.44 93 SER A O 1
ATOM 694 N N . ASN A 1 94 ? 11.929 7.507 -2.591 1.00 95.62 94 ASN A N 1
ATOM 695 C CA . ASN A 1 94 ? 11.270 6.335 -3.145 1.00 95.62 94 ASN A CA 1
ATOM 696 C C . ASN A 1 94 ? 11.628 6.172 -4.637 1.00 95.62 94 ASN A C 1
ATOM 698 O O . ASN A 1 94 ? 11.519 7.141 -5.393 1.00 95.62 94 ASN A O 1
ATOM 702 N N . PRO A 1 95 ? 12.019 4.970 -5.095 1.00 93.25 95 PRO A N 1
ATOM 703 C CA . PRO A 1 95 ? 12.379 4.727 -6.492 1.00 93.25 95 PRO A CA 1
ATOM 704 C C . PRO A 1 95 ? 11.212 4.889 -7.480 1.00 93.25 95 PRO A C 1
ATOM 706 O O . PRO A 1 95 ? 11.463 5.079 -8.667 1.00 93.25 95 PRO A O 1
ATOM 709 N N . ALA A 1 96 ? 9.956 4.866 -7.020 1.00 92.12 96 ALA A N 1
ATOM 710 C CA . ALA A 1 96 ? 8.792 5.192 -7.851 1.00 92.12 96 ALA A CA 1
ATOM 711 C C . ALA A 1 96 ? 8.600 6.710 -8.058 1.00 92.12 96 ALA A C 1
ATOM 713 O O . ALA A 1 96 ? 7.757 7.128 -8.846 1.00 92.12 96 ALA A O 1
ATOM 714 N N . GLY A 1 97 ? 9.377 7.546 -7.364 1.00 92.31 97 GLY A N 1
ATOM 715 C CA . GLY A 1 97 ? 9.147 8.983 -7.259 1.00 92.31 97 GLY A CA 1
ATOM 716 C C . GLY A 1 97 ? 8.304 9.346 -6.036 1.00 92.31 97 GLY A C 1
ATOM 717 O O . GLY A 1 97 ? 7.731 8.483 -5.373 1.00 92.31 97 GLY A O 1
ATOM 718 N N . ALA A 1 98 ? 8.266 10.639 -5.714 1.00 94.12 98 ALA A N 1
ATOM 719 C CA . ALA A 1 98 ? 7.602 11.169 -4.525 1.00 94.12 98 ALA A CA 1
ATOM 720 C C . ALA A 1 98 ? 6.127 11.504 -4.771 1.00 94.12 98 ALA A C 1
ATOM 722 O O . ALA A 1 98 ? 5.764 11.936 -5.866 1.00 94.12 98 ALA A O 1
ATOM 723 N N . GLY A 1 99 ? 5.321 11.428 -3.712 1.00 93.62 99 GLY A N 1
ATOM 724 C CA . GLY A 1 99 ? 3.940 11.904 -3.709 1.00 93.62 99 GLY A CA 1
ATOM 725 C C . GLY A 1 99 ? 2.952 10.990 -4.432 1.00 93.62 99 GLY A C 1
ATOM 726 O O . GLY A 1 99 ? 1.882 11.458 -4.804 1.00 93.62 99 GLY A O 1
ATOM 727 N N . LEU A 1 100 ? 3.310 9.724 -4.639 1.00 93.81 100 LEU A N 1
ATOM 728 C CA . LEU A 1 100 ? 2.389 8.685 -5.087 1.00 93.81 100 LEU A CA 1
ATOM 729 C C . LEU A 1 100 ? 1.678 8.097 -3.874 1.00 93.81 100 LEU A C 1
ATOM 731 O O . LEU A 1 100 ? 2.329 7.861 -2.854 1.00 93.81 100 LEU A O 1
ATOM 735 N N . ASP A 1 101 ? 0.379 7.851 -3.984 1.00 95.38 101 ASP A N 1
ATOM 736 C CA . ASP A 1 101 ? -0.359 7.211 -2.903 1.00 95.38 101 ASP A CA 1
ATOM 737 C C . ASP A 1 101 ? 0.045 5.735 -2.771 1.00 95.38 101 ASP A C 1
ATOM 739 O O . ASP A 1 101 ? 0.515 5.086 -3.715 1.00 95.38 101 ASP A O 1
ATOM 743 N N . VAL A 1 102 ? -0.046 5.252 -1.536 1.00 97.00 102 VAL A N 1
ATOM 744 C CA . VAL A 1 102 ? 0.056 3.835 -1.156 1.00 97.00 102 VAL A CA 1
ATOM 745 C C . VAL A 1 102 ? -1.229 3.409 -0.451 1.00 97.00 102 VAL A C 1
ATOM 747 O O . VAL A 1 102 ? -1.730 2.304 -0.649 1.00 97.00 102 VAL A O 1
ATOM 750 N N . LEU A 1 103 ? -1.749 4.301 0.391 1.00 97.12 103 LEU A N 1
ATOM 751 C CA . LEU A 1 103 ? -3.134 4.294 0.836 1.00 97.12 103 LEU A CA 1
ATOM 752 C C . LEU A 1 103 ? -3.801 5.542 0.264 1.00 97.12 103 LEU A C 1
ATOM 754 O O . LEU A 1 103 ? -3.139 6.575 0.148 1.00 97.12 103 LEU A O 1
ATOM 758 N N . PHE A 1 104 ? -5.088 5.460 -0.055 1.00 94.44 104 PHE A N 1
ATOM 759 C CA . PHE A 1 104 ? -5.829 6.569 -0.651 1.00 94.44 104 PHE A CA 1
ATOM 760 C C . PHE A 1 104 ? -5.725 7.847 0.195 1.00 94.44 104 PHE A C 1
ATOM 762 O O . PHE A 1 104 ? -5.713 7.806 1.433 1.00 94.44 104 PHE A O 1
ATOM 769 N N . GLY A 1 105 ? -5.688 9.005 -0.467 1.00 90.75 105 GLY A N 1
ATOM 770 C CA . GLY A 1 105 ? -5.968 10.285 0.186 1.00 90.75 105 GLY A CA 1
ATOM 771 C C . GLY A 1 105 ? -5.046 11.440 -0.173 1.00 90.75 105 GLY A C 1
ATOM 772 O O . GLY A 1 105 ? -5.289 12.551 0.290 1.00 90.75 105 GLY A O 1
ATOM 773 N N . GLN A 1 106 ? -4.009 11.256 -0.990 1.00 91.81 106 GLN A N 1
ATOM 774 C CA . GLN A 1 106 ? -3.127 12.343 -1.436 1.00 91.81 106 GLN A CA 1
ATOM 775 C C . GLN A 1 106 ? -2.510 13.138 -0.270 1.00 91.81 106 GLN A C 1
ATOM 777 O O . GLN A 1 106 ? -2.397 14.369 -0.308 1.00 91.81 106 GLN A O 1
ATOM 782 N N . GLY A 1 107 ? -2.160 12.427 0.807 1.00 90.88 107 GLY A N 1
ATOM 783 C CA . GLY A 1 107 ? -1.667 12.988 2.071 1.00 90.88 107 GLY A CA 1
ATOM 784 C C . GLY A 1 107 ? -2.735 13.674 2.931 1.00 90.88 107 GLY A C 1
ATOM 785 O O . GLY A 1 107 ? -2.409 14.371 3.892 1.00 90.88 107 GLY A O 1
ATOM 786 N N . VAL A 1 108 ? -4.006 13.466 2.597 1.00 91.50 108 VAL A N 1
ATOM 787 C CA . VAL A 1 108 ? -5.182 13.801 3.398 1.00 91.50 108 VAL A CA 1
ATOM 788 C C . VAL A 1 108 ? -5.756 12.495 3.944 1.00 91.50 108 VAL A C 1
ATOM 790 O O . VAL A 1 108 ? -6.412 11.763 3.207 1.00 91.50 108 VAL A O 1
ATOM 793 N N . PRO A 1 109 ? -5.521 12.177 5.224 1.00 91.81 109 PRO A N 1
ATOM 794 C CA . PRO A 1 109 ? -6.111 10.994 5.831 1.00 91.81 109 PRO A CA 1
ATOM 795 C C . PRO A 1 109 ? -7.642 11.035 5.806 1.00 91.81 109 PRO A C 1
ATOM 797 O O . PRO A 1 109 ? -8.247 12.111 5.743 1.00 91.81 109 PRO A O 1
ATOM 800 N N . GLY A 1 110 ? -8.265 9.862 5.879 1.00 86.75 110 GLY A N 1
ATOM 801 C CA . GLY A 1 110 ? -9.726 9.769 5.880 1.00 86.75 110 GLY A CA 1
ATOM 802 C C . GLY A 1 110 ? -10.304 8.392 5.580 1.00 86.75 110 GLY A C 1
ATOM 803 O O . GLY A 1 110 ? -11.520 8.230 5.657 1.00 86.75 110 GLY A O 1
ATOM 804 N N . THR A 1 111 ? -9.469 7.435 5.160 1.00 88.75 111 THR A N 1
ATOM 805 C CA . THR A 1 111 ? -9.931 6.162 4.584 1.00 88.75 111 THR A CA 1
ATOM 806 C C . THR A 1 111 ? -9.218 4.918 5.131 1.00 88.75 111 THR A C 1
ATOM 808 O O . THR A 1 111 ? -9.534 3.796 4.736 1.00 88.75 111 THR A O 1
ATOM 811 N N . SER A 1 112 ? -8.310 5.085 6.098 1.00 93.12 112 SER A N 1
ATOM 812 C CA . SER A 1 112 ? -7.838 3.991 6.952 1.00 93.12 112 SER A CA 1
ATOM 813 C C . SER A 1 112 ? -8.710 3.925 8.208 1.00 93.12 112 SER A C 1
ATOM 815 O O . SER A 1 112 ? -8.695 4.863 9.006 1.00 93.12 112 SER A O 1
ATOM 817 N N . TYR A 1 113 ? -9.429 2.830 8.424 1.00 91.31 113 TYR A N 1
ATOM 818 C CA . TYR A 1 113 ? -10.330 2.700 9.568 1.00 91.31 113 TYR A CA 1
ATOM 819 C C . TYR A 1 113 ? -9.867 1.649 10.553 1.00 91.31 113 TYR A C 1
ATOM 821 O O . TYR A 1 113 ? -9.257 0.640 10.191 1.00 91.31 113 TYR A O 1
ATOM 829 N N . MET A 1 114 ? -10.258 1.870 11.802 1.00 96.81 114 MET A N 1
ATOM 830 C CA . MET A 1 114 ? -10.188 0.891 12.867 1.00 96.81 114 MET A CA 1
ATOM 831 C C . MET A 1 114 ? -11.554 0.757 13.538 1.00 96.81 114 MET A C 1
ATOM 833 O O . MET A 1 114 ? -12.185 1.756 13.885 1.00 96.81 114 MET A O 1
ATOM 837 N N . ILE A 1 115 ? -11.973 -0.482 13.784 1.00 97.31 115 ILE A N 1
ATOM 838 C CA . ILE A 1 115 ? -13.109 -0.796 14.656 1.00 97.31 115 ILE A CA 1
ATOM 839 C C . ILE A 1 115 ? -12.621 -1.750 15.747 1.00 97.31 115 ILE A C 1
ATOM 841 O O . ILE A 1 115 ? -11.903 -2.710 15.467 1.00 97.31 115 ILE A O 1
ATOM 845 N N . ILE A 1 116 ? -13.010 -1.495 16.993 1.00 96.75 116 ILE A N 1
ATOM 846 C CA . ILE A 1 116 ? -12.739 -2.358 18.145 1.00 96.75 116 ILE A CA 1
ATOM 847 C C . ILE A 1 116 ? -14.078 -2.830 18.703 1.00 96.75 116 ILE A C 1
ATOM 849 O O . ILE A 1 116 ? -14.831 -2.037 19.256 1.00 96.75 116 ILE A O 1
ATOM 853 N N . ARG A 1 117 ? -14.377 -4.121 18.601 1.00 96.25 117 ARG A N 1
ATOM 854 C CA . ARG A 1 117 ? -15.575 -4.718 19.199 1.00 96.25 117 ARG A CA 1
ATOM 855 C C . ARG A 1 117 ? -15.264 -5.223 20.593 1.00 96.25 117 ARG A C 1
ATOM 857 O O . ARG A 1 117 ? -14.497 -6.170 20.727 1.00 96.25 117 ARG A O 1
ATOM 864 N N . ASP A 1 118 ? -15.915 -4.662 21.603 1.00 95.50 118 ASP A N 1
ATOM 865 C CA . ASP A 1 118 ? -16.048 -5.290 22.915 1.00 95.50 118 ASP A CA 1
ATOM 866 C C . ASP A 1 118 ? -17.141 -6.358 22.826 1.00 95.50 118 ASP A C 1
ATOM 868 O O . ASP A 1 118 ? -18.341 -6.072 22.806 1.00 95.50 118 ASP A O 1
ATOM 872 N N . VAL A 1 119 ? -16.710 -7.613 22.722 1.00 93.88 119 VAL A N 1
ATOM 873 C CA . VAL A 1 119 ? -17.583 -8.780 22.554 1.00 93.88 119 VAL A CA 1
ATOM 874 C C . VAL A 1 119 ? -18.439 -9.003 23.802 1.00 93.88 119 VAL A C 1
ATOM 876 O O . VAL A 1 119 ? -19.567 -9.480 23.690 1.00 93.88 119 VAL A O 1
ATOM 879 N N . THR A 1 120 ? -17.928 -8.639 24.980 1.00 93.12 120 THR A N 1
ATOM 880 C CA . THR A 1 120 ? -18.629 -8.816 26.255 1.00 93.12 120 THR A CA 1
ATOM 881 C C . THR A 1 120 ? -19.755 -7.797 26.407 1.00 93.12 120 THR A C 1
ATOM 883 O O . THR A 1 120 ? -20.864 -8.161 26.796 1.00 93.12 120 THR A O 1
ATOM 886 N N . ALA A 1 121 ? -19.488 -6.527 26.092 1.00 94.75 121 ALA A N 1
ATOM 887 C CA . ALA A 1 121 ? -20.477 -5.454 26.182 1.00 94.75 121 ALA A CA 1
ATOM 888 C C . ALA A 1 121 ? -21.392 -5.360 24.948 1.00 94.75 121 ALA A C 1
ATOM 890 O O . ALA A 1 121 ? -22.456 -4.746 25.026 1.00 94.75 121 ALA A O 1
ATOM 891 N N . GLY A 1 122 ? -20.993 -5.949 23.817 1.00 95.06 122 GLY A N 1
ATOM 892 C CA . GLY A 1 122 ? -21.708 -5.839 22.545 1.00 95.06 122 GLY A CA 1
ATOM 893 C C . GLY A 1 122 ? -21.612 -4.445 21.918 1.00 95.06 122 GLY A C 1
ATOM 894 O O . GLY A 1 122 ? -22.555 -4.015 21.257 1.00 95.06 122 GLY A O 1
ATOM 895 N N . VAL A 1 123 ? -20.505 -3.732 22.149 1.00 96.81 123 VAL A N 1
ATOM 896 C CA . VAL A 1 123 ? -20.278 -2.351 21.688 1.00 96.81 123 VAL A CA 1
ATOM 897 C C . VAL A 1 123 ? -19.110 -2.315 20.710 1.00 96.81 123 VAL A C 1
ATOM 899 O O . VAL A 1 123 ? -18.066 -2.909 20.974 1.00 96.81 123 VAL A O 1
ATOM 902 N N . ASP A 1 124 ? -19.273 -1.576 19.614 1.00 97.38 124 ASP A N 1
ATOM 903 C CA . ASP A 1 124 ? -18.230 -1.367 18.611 1.00 97.38 124 ASP A CA 1
ATOM 904 C C . ASP A 1 124 ? -17.682 0.059 18.723 1.00 97.38 124 ASP A C 1
ATOM 906 O O . ASP A 1 124 ? -18.381 1.036 18.473 1.00 97.38 124 ASP A O 1
ATOM 910 N N . TYR A 1 125 ? -16.424 0.201 19.120 1.00 97.19 125 TYR A N 1
ATOM 911 C CA . TYR A 1 125 ? -15.724 1.478 19.149 1.00 97.19 125 TYR A CA 1
ATOM 912 C C . TYR A 1 125 ? -15.110 1.748 17.775 1.00 97.19 125 TYR A C 1
ATOM 914 O O . TYR A 1 125 ? -14.189 1.048 17.356 1.00 97.19 125 TYR A O 1
ATOM 922 N N . VAL A 1 126 ? -15.620 2.756 17.077 1.00 96.62 126 VAL A N 1
ATOM 923 C CA . VAL A 1 126 ? -15.233 3.093 15.703 1.00 96.62 126 VAL A CA 1
ATOM 924 C C . VAL A 1 126 ? -14.305 4.303 15.717 1.00 96.62 126 VAL A C 1
ATOM 926 O O . VAL A 1 126 ? -14.597 5.302 16.373 1.00 96.62 126 VAL A O 1
ATOM 929 N N . GLN A 1 127 ? -13.177 4.224 15.014 1.00 95.31 127 GLN A N 1
ATOM 930 C CA . GLN A 1 127 ? -12.334 5.386 14.743 1.00 95.31 127 GLN A CA 1
ATOM 931 C C . GLN A 1 127 ? -13.078 6.351 13.811 1.00 95.31 127 GLN A C 1
ATOM 933 O O . GLN A 1 127 ? -13.596 5.931 12.779 1.00 95.31 127 GLN A O 1
ATOM 938 N N . GLY A 1 128 ? -13.148 7.633 14.171 1.00 90.25 128 GLY A N 1
ATOM 939 C CA . GLY A 1 128 ? -13.937 8.601 13.413 1.00 90.25 128 GLY A CA 1
ATOM 940 C C . GLY A 1 128 ? -15.415 8.659 13.806 1.00 90.25 128 GLY A C 1
ATOM 941 O O . GLY A 1 128 ? -15.872 8.033 14.760 1.00 90.25 128 GLY A O 1
ATOM 942 N N . GLN A 1 129 ? -16.190 9.434 13.043 1.00 85.62 129 GLN A N 1
ATOM 943 C CA . GLN A 1 129 ? -17.635 9.629 13.261 1.00 85.62 129 GLN A CA 1
ATOM 944 C C . GLN A 1 129 ? -18.521 8.855 12.277 1.00 85.62 129 GLN A C 1
ATOM 946 O O . GLN A 1 129 ? -19.728 9.099 12.194 1.00 85.62 129 GLN A O 1
ATOM 951 N N . MET A 1 130 ? -17.947 7.934 11.505 1.00 85.75 130 MET A N 1
ATOM 952 C CA . MET A 1 130 ? -18.715 7.131 10.563 1.00 85.75 130 MET A CA 1
ATOM 953 C C . MET A 1 130 ? -19.344 5.928 11.264 1.00 85.75 130 MET A C 1
ATOM 955 O O . MET A 1 130 ? -18.848 4.812 11.190 1.00 85.75 130 MET A O 1
ATOM 959 N N . LEU A 1 131 ? -20.455 6.187 11.952 1.00 91.31 131 LEU A N 1
ATOM 960 C CA . LEU A 1 131 ? -21.265 5.159 12.600 1.00 91.31 131 LEU A CA 1
ATOM 961 C C . LEU A 1 131 ? -22.338 4.668 11.620 1.00 91.31 131 LEU A C 1
ATOM 963 O O . LEU A 1 131 ? -23.175 5.438 11.142 1.00 91.31 131 LEU A O 1
ATOM 967 N N . THR A 1 132 ? -22.288 3.386 11.309 1.00 90.31 132 THR A N 1
ATOM 968 C CA . THR A 1 132 ? -23.124 2.662 10.353 1.00 90.31 132 THR A CA 1
ATOM 969 C C . THR A 1 132 ? -24.089 1.691 11.044 1.00 90.31 132 THR A C 1
ATOM 971 O O . THR A 1 132 ? -25.151 1.397 10.490 1.00 90.31 132 THR A O 1
ATOM 974 N N . HIS A 1 133 ? -23.808 1.287 12.290 1.00 94.00 133 HIS A N 1
ATOM 975 C CA . HIS A 1 133 ? -24.646 0.373 13.077 1.00 94.00 133 HIS A CA 1
ATOM 976 C C . HIS A 1 133 ? -25.068 0.950 14.435 1.00 94.00 133 HIS A C 1
ATOM 978 O O . HIS A 1 133 ? -24.436 1.831 15.008 1.00 94.00 133 HIS A O 1
ATOM 984 N N . GLY A 1 134 ? -26.173 0.433 14.984 1.00 95.56 134 GLY A N 1
ATOM 985 C CA . GLY A 1 134 ? -26.765 0.951 16.226 1.00 95.56 134 GLY A CA 1
ATOM 986 C C . GLY A 1 134 ? -25.974 0.652 17.506 1.00 95.56 134 GLY A C 1
ATOM 987 O O . GLY A 1 134 ? -26.240 1.272 18.532 1.00 95.56 134 GLY A O 1
ATOM 988 N N . ASN A 1 135 ? -25.034 -0.293 17.464 1.00 96.56 135 ASN A N 1
ATOM 989 C CA . ASN A 1 135 ? -24.140 -0.640 18.573 1.00 96.56 135 ASN A CA 1
ATOM 990 C C . ASN A 1 135 ? -22.776 0.068 18.485 1.00 96.56 135 ASN A C 1
ATOM 992 O O . ASN A 1 135 ? -21.908 -0.180 19.325 1.00 96.56 135 ASN A O 1
ATOM 996 N N . GLU A 1 136 ? -22.578 0.914 17.474 1.00 96.75 136 GLU A N 1
ATOM 997 C CA . GLU A 1 136 ? -21.329 1.632 17.267 1.00 96.75 136 GLU A CA 1
ATOM 998 C C . GLU A 1 136 ? -21.287 2.937 18.058 1.00 96.75 136 GLU A C 1
ATOM 1000 O O . GLU A 1 136 ? -22.269 3.671 18.186 1.00 96.75 136 GLU A O 1
ATOM 1005 N N . VAL A 1 137 ? -20.107 3.236 18.584 1.00 96.88 137 VAL A N 1
ATOM 1006 C CA . VAL A 1 137 ? -19.795 4.465 19.301 1.00 96.88 137 VAL A CA 1
ATOM 1007 C C . VAL A 1 137 ? -18.484 5.021 18.771 1.00 96.88 137 VAL A C 1
ATOM 1009 O O . VAL A 1 137 ? -17.504 4.297 18.609 1.00 96.88 137 VAL A O 1
ATOM 1012 N N . SER A 1 138 ? -18.453 6.325 18.530 1.00 96.06 138 SER A N 1
ATOM 1013 C CA . SER A 1 138 ? -17.247 6.998 18.062 1.00 96.06 138 SER A CA 1
ATOM 1014 C C . SER A 1 138 ? -16.176 7.008 19.156 1.00 96.06 138 SER A C 1
ATOM 1016 O O . SER A 1 138 ? -16.444 7.337 20.319 1.00 96.06 138 SER A O 1
ATOM 1018 N N . LEU A 1 139 ? -14.943 6.667 18.785 1.00 96.19 139 LEU A N 1
ATOM 1019 C CA . LEU A 1 139 ? -13.764 6.911 19.609 1.00 96.19 139 LEU A CA 1
ATOM 1020 C C . LEU A 1 139 ? -13.486 8.412 19.731 1.00 96.19 139 LEU A C 1
ATOM 1022 O O . LEU A 1 139 ? -13.004 8.846 20.776 1.00 96.19 139 LEU A O 1
ATOM 1026 N N . ASP A 1 140 ? -13.857 9.228 18.744 1.00 94.44 140 ASP A N 1
ATOM 1027 C CA . ASP A 1 140 ? -13.643 10.678 18.792 1.00 94.44 140 ASP A CA 1
ATOM 1028 C C . ASP A 1 140 ? -14.491 11.385 19.863 1.00 94.44 140 ASP A C 1
ATOM 1030 O O . ASP A 1 140 ? -14.163 12.493 20.285 1.00 94.44 140 ASP A O 1
ATOM 1034 N N . ASP A 1 141 ? -15.551 10.736 20.353 1.00 94.88 141 ASP A N 1
ATOM 1035 C CA . ASP A 1 141 ? -16.379 11.251 21.453 1.00 94.88 141 ASP A CA 1
ATOM 1036 C C . ASP A 1 141 ? -15.739 11.011 22.839 1.00 94.88 141 ASP A C 1
ATOM 1038 O O . ASP A 1 141 ? -16.325 11.322 23.880 1.00 94.88 141 ASP A O 1
ATOM 1042 N N . SER A 1 142 ? -14.543 10.418 22.879 1.00 94.88 142 SER A N 1
ATOM 1043 C CA . SER A 1 142 ? -13.787 10.140 24.102 1.00 94.88 142 SER A CA 1
ATOM 1044 C C . SER A 1 142 ? -12.734 11.213 24.409 1.00 94.88 142 SER A C 1
ATOM 1046 O O . SER A 1 142 ? -12.549 12.174 23.664 1.00 94.88 142 SER A O 1
ATOM 1048 N N . SER A 1 143 ? -12.015 11.069 25.528 1.00 95.25 143 SER A N 1
ATOM 1049 C CA . SER A 1 143 ? -10.838 11.909 25.768 1.00 95.25 143 SER A CA 1
ATOM 1050 C C . SER A 1 143 ? -9.709 11.482 24.832 1.00 95.25 143 SER A C 1
ATOM 1052 O O . SER A 1 143 ? -9.162 10.395 25.008 1.00 95.25 143 SER A O 1
ATOM 1054 N N . ILE A 1 144 ? -9.335 12.358 23.895 1.00 96.56 144 ILE A N 1
ATOM 1055 C CA . ILE A 1 144 ? -8.294 12.093 22.893 1.00 96.56 144 ILE A CA 1
ATOM 1056 C C . ILE A 1 144 ? -6.978 12.787 23.256 1.00 96.56 144 ILE A C 1
ATOM 1058 O O . ILE A 1 144 ? -6.954 13.998 23.508 1.00 96.56 144 ILE A O 1
ATOM 1062 N N . GLY A 1 145 ? -5.879 12.038 23.216 1.00 97.19 145 GLY A N 1
ATOM 1063 C CA . GLY A 1 145 ? -4.512 12.553 23.208 1.00 97.19 145 GLY A CA 1
ATOM 1064 C C . GLY A 1 145 ? -3.804 12.198 21.903 1.00 97.19 145 GLY A C 1
ATOM 1065 O O . GLY A 1 145 ? -4.114 11.190 21.277 1.00 97.19 145 GLY A O 1
ATOM 1066 N N . GLN A 1 146 ? -2.847 13.018 21.477 1.00 97.88 146 GLN A N 1
ATOM 1067 C CA . GLN A 1 146 ? -1.952 12.648 20.384 1.00 97.88 146 GLN A CA 1
ATOM 1068 C C . GLN A 1 146 ? -0.592 13.307 20.564 1.00 97.88 146 GLN A C 1
ATOM 1070 O O . GLN A 1 146 ? -0.499 14.457 21.000 1.00 97.88 146 GLN A O 1
ATOM 1075 N N . SER A 1 147 ? 0.462 12.576 20.229 1.00 97.38 147 SER A N 1
ATOM 1076 C CA . SER A 1 147 ? 1.828 13.081 20.206 1.00 97.38 147 SER A CA 1
ATOM 1077 C C . SER A 1 147 ? 2.566 12.530 18.994 1.00 97.38 147 SER A C 1
ATOM 1079 O O . SER A 1 147 ? 2.332 11.403 18.565 1.00 97.38 147 SER A O 1
ATOM 1081 N N . THR A 1 148 ? 3.476 13.331 18.446 1.00 96.94 148 THR A N 1
ATOM 1082 C CA . THR A 1 148 ? 4.375 12.909 17.370 1.00 96.94 148 THR A CA 1
ATOM 1083 C C . THR A 1 148 ? 5.803 13.059 17.860 1.00 96.94 148 THR A C 1
ATOM 1085 O O . THR A 1 148 ? 6.210 14.150 18.259 1.00 96.94 148 THR A O 1
ATOM 1088 N N . THR A 1 149 ? 6.560 11.966 17.852 1.00 97.06 149 THR A N 1
ATOM 1089 C CA . THR A 1 149 ? 7.971 11.934 18.248 1.00 97.06 149 THR A CA 1
ATOM 1090 C C . THR A 1 149 ? 8.774 11.252 17.150 1.00 97.06 149 THR A C 1
ATOM 1092 O O . THR A 1 149 ? 8.625 10.056 16.913 1.00 97.06 149 THR A O 1
ATOM 1095 N N . GLY A 1 150 ? 9.634 12.013 16.469 1.00 95.69 150 GLY A N 1
ATOM 1096 C CA . GLY A 1 150 ? 10.409 11.500 15.340 1.00 95.69 150 GLY A CA 1
ATOM 1097 C C . GLY A 1 150 ? 9.498 11.021 14.208 1.00 95.69 150 GLY A C 1
ATOM 1098 O O . GLY A 1 150 ? 8.728 11.804 13.659 1.00 95.69 150 GLY A O 1
ATOM 1099 N N . THR A 1 151 ? 9.594 9.737 13.872 1.00 97.19 151 THR A N 1
ATOM 1100 C CA . THR A 1 151 ? 8.820 9.084 12.808 1.00 97.19 151 THR A CA 1
ATOM 1101 C C . THR A 1 151 ? 7.635 8.277 13.338 1.00 97.19 151 THR A C 1
ATOM 1103 O O . THR A 1 151 ? 7.188 7.349 12.668 1.00 97.19 151 THR A O 1
ATOM 1106 N N . THR A 1 152 ? 7.129 8.617 14.524 1.00 98.25 152 THR A N 1
ATOM 1107 C CA . THR A 1 152 ? 5.982 7.945 15.140 1.00 98.25 152 THR A CA 1
ATOM 1108 C C . THR A 1 152 ? 4.960 8.958 15.627 1.00 98.25 152 THR A C 1
ATOM 1110 O O . THR A 1 152 ? 5.310 9.892 16.352 1.00 98.25 152 THR A O 1
ATOM 1113 N N . THR A 1 153 ? 3.692 8.728 15.295 1.00 98.31 153 THR A N 1
ATOM 1114 C CA . THR A 1 153 ? 2.544 9.388 15.917 1.00 98.31 153 THR A CA 1
ATOM 1115 C C . THR A 1 153 ? 1.772 8.381 16.753 1.00 98.31 153 THR A C 1
ATOM 1117 O O . THR A 1 153 ? 1.376 7.329 16.258 1.00 98.31 153 THR A O 1
ATOM 1120 N N . THR A 1 154 ? 1.527 8.730 18.010 1.00 98.44 154 THR A N 1
ATOM 1121 C CA . THR A 1 154 ? 0.695 7.960 18.932 1.00 98.44 154 THR A CA 1
ATOM 1122 C C . THR A 1 154 ? -0.593 8.727 19.184 1.00 98.44 154 THR A C 1
ATOM 1124 O O . THR A 1 154 ? -0.543 9.871 19.634 1.00 98.44 154 THR A O 1
ATOM 1127 N N . THR A 1 155 ? -1.736 8.100 18.920 1.00 98.44 155 THR A N 1
ATOM 1128 C CA . THR A 1 155 ? -3.077 8.608 19.234 1.00 98.44 155 THR A CA 1
ATOM 1129 C C . THR A 1 155 ? -3.677 7.754 20.345 1.00 98.44 155 THR A C 1
ATOM 1131 O O . THR A 1 155 ? -3.597 6.530 20.296 1.00 98.44 155 THR A O 1
ATOM 1134 N N . THR A 1 156 ? -4.259 8.383 21.361 1.00 98.38 156 THR A N 1
ATOM 1135 C CA . THR A 1 156 ? -4.859 7.698 22.507 1.00 98.38 156 THR A CA 1
ATOM 1136 C C . THR A 1 156 ? -6.298 8.130 22.712 1.00 98.38 156 THR A C 1
ATOM 1138 O O . THR A 1 156 ? -6.631 9.303 22.550 1.00 98.38 156 THR A O 1
ATOM 1141 N N . TRP A 1 157 ? -7.139 7.185 23.119 1.00 98.06 157 TRP A N 1
ATOM 1142 C CA . TRP A 1 157 ? -8.539 7.398 23.466 1.00 98.06 157 TRP A CA 1
ATOM 1143 C C . TRP A 1 157 ? -8.805 6.809 24.840 1.00 98.06 157 TRP A C 1
ATOM 1145 O O . TRP A 1 157 ? -8.489 5.648 25.100 1.00 98.06 157 TRP A O 1
ATOM 1155 N N . SER A 1 158 ? -9.400 7.597 25.729 1.00 97.50 158 SER A N 1
ATOM 1156 C CA . SER A 1 158 ? -9.757 7.147 27.072 1.00 97.50 158 SER A CA 1
ATOM 1157 C C . SER A 1 158 ? -11.255 7.274 27.315 1.00 97.50 158 SER A C 1
ATOM 1159 O O . SER A 1 158 ? -11.842 8.355 27.202 1.00 97.50 158 SER A O 1
ATOM 1161 N N . ARG A 1 159 ? -11.869 6.147 27.682 1.00 94.69 159 ARG A N 1
ATOM 1162 C CA . ARG A 1 159 ? -13.240 6.023 28.185 1.00 94.69 159 ARG A CA 1
ATOM 1163 C C . ARG A 1 159 ? -13.218 5.307 29.535 1.00 94.69 159 ARG A C 1
ATOM 1165 O O . ARG A 1 159 ? -12.239 4.659 29.884 1.00 94.69 159 ARG A O 1
ATOM 1172 N N . SER A 1 160 ? -14.301 5.430 30.302 1.00 88.94 160 SER A N 1
ATOM 1173 C CA . SER A 1 160 ? -14.382 5.066 31.731 1.00 88.94 160 SER A CA 1
ATOM 1174 C C . SER A 1 160 ? -13.747 3.728 32.131 1.00 88.94 160 SER A C 1
ATOM 1176 O O . SER A 1 160 ? -13.220 3.630 33.234 1.00 88.94 160 SER A O 1
ATOM 1178 N N . SER A 1 161 ? -13.794 2.711 31.270 1.00 89.88 161 SER A N 1
ATOM 1179 C CA . SER A 1 161 ? -13.212 1.388 31.523 1.00 89.88 161 SER A CA 1
ATOM 1180 C C . SER A 1 161 ? -12.281 0.888 30.412 1.00 89.88 161 SER A C 1
ATOM 1182 O O . SER A 1 161 ? -11.840 -0.255 30.464 1.00 89.88 161 SER A O 1
ATOM 1184 N N . LEU A 1 162 ? -11.946 1.737 29.437 1.00 95.00 162 LEU A N 1
ATOM 1185 C CA . LEU A 1 162 ? -11.186 1.364 28.246 1.00 95.00 162 LEU A CA 1
ATOM 1186 C C . LEU A 1 162 ? -10.198 2.470 27.873 1.00 95.00 162 LEU A C 1
ATOM 1188 O O . LEU A 1 162 ? -10.586 3.624 27.689 1.00 95.00 162 LEU A O 1
ATOM 1192 N N . PHE A 1 163 ? -8.934 2.109 27.703 1.00 96.81 163 PHE A N 1
ATOM 1193 C CA . PHE A 1 163 ? -7.926 2.962 27.088 1.00 96.81 163 PHE A CA 1
ATOM 1194 C C . PHE A 1 163 ? -7.406 2.293 25.820 1.00 96.81 163 PHE A C 1
ATOM 1196 O O . PHE A 1 163 ? -7.005 1.134 25.851 1.00 96.81 163 PHE A O 1
ATOM 1203 N N . VAL A 1 164 ? -7.432 3.017 24.708 1.00 97.31 164 VAL A N 1
ATOM 1204 C CA . VAL A 1 164 ? -6.938 2.557 23.410 1.00 97.31 164 VAL A CA 1
ATOM 1205 C C . VAL A 1 164 ? -5.764 3.436 23.021 1.00 97.31 164 VAL A C 1
ATOM 1207 O O . VAL A 1 164 ? -5.854 4.659 23.096 1.00 97.31 164 VAL A O 1
ATOM 1210 N N . GLU A 1 165 ? -4.681 2.819 22.577 1.00 97.88 165 GLU A N 1
ATOM 1211 C CA . GLU A 1 165 ? -3.524 3.486 21.997 1.00 97.88 165 GLU A CA 1
ATOM 1212 C C . GLU A 1 165 ? -3.306 2.955 20.582 1.00 97.88 165 GLU A C 1
ATOM 1214 O O . GLU A 1 165 ? -3.257 1.747 20.385 1.00 97.88 165 GLU A O 1
ATOM 1219 N N . GLN A 1 166 ? -3.162 3.846 19.606 1.00 98.00 166 GLN A N 1
ATOM 1220 C CA . GLN A 1 166 ? -2.742 3.522 18.248 1.00 98.00 166 GLN A CA 1
ATOM 1221 C C . GLN A 1 166 ? -1.427 4.243 17.960 1.00 98.00 166 GLN A C 1
ATOM 1223 O O . GLN A 1 166 ? -1.361 5.470 18.031 1.00 98.00 166 GLN A O 1
ATOM 1228 N N . ALA A 1 167 ? -0.390 3.493 17.611 1.00 97.94 167 ALA A N 1
ATOM 1229 C CA . ALA A 1 167 ? 0.893 4.023 17.179 1.00 97.94 167 ALA A CA 1
ATOM 1230 C C . ALA A 1 167 ? 1.082 3.760 15.683 1.00 97.94 167 ALA A C 1
ATOM 1232 O O . ALA A 1 167 ? 1.124 2.608 15.256 1.00 97.94 167 ALA A O 1
ATOM 1233 N N . VAL A 1 168 ? 1.228 4.828 14.897 1.00 98.19 168 VAL A N 1
ATOM 1234 C CA . VAL A 1 168 ? 1.614 4.769 13.484 1.00 98.19 168 VAL A CA 1
ATOM 1235 C C . VAL A 1 168 ? 3.069 5.203 13.381 1.00 98.19 168 VAL A C 1
ATOM 1237 O O . VAL A 1 168 ? 3.409 6.325 13.755 1.00 98.19 168 VAL A O 1
ATOM 1240 N N . SER A 1 169 ? 3.941 4.322 12.901 1.00 97.88 169 SER A N 1
ATOM 1241 C CA . SER A 1 169 ? 5.389 4.547 12.870 1.00 97.88 169 SER A CA 1
ATOM 1242 C C . SER A 1 169 ? 5.991 4.237 11.508 1.00 97.88 169 SER A C 1
ATOM 1244 O O . SER A 1 169 ? 5.556 3.311 10.831 1.00 97.88 169 SER A O 1
ATOM 1246 N N . VAL A 1 170 ? 7.022 4.991 11.124 1.00 98.12 170 VAL A N 1
ATOM 1247 C CA . VAL A 1 170 ? 7.882 4.693 9.973 1.00 98.12 170 VAL A CA 1
ATOM 1248 C C . VAL A 1 170 ? 9.268 4.319 10.478 1.00 98.12 170 VAL A C 1
ATOM 1250 O O . VAL A 1 170 ? 9.907 5.083 11.203 1.00 98.12 170 VAL A O 1
ATOM 1253 N N . THR A 1 171 ? 9.742 3.146 10.079 1.00 97.38 171 THR A N 1
ATOM 1254 C CA . THR A 1 171 ? 11.068 2.615 10.422 1.00 97.38 171 THR A CA 1
ATOM 1255 C C . THR A 1 171 ? 11.853 2.249 9.160 1.00 97.38 171 THR A C 1
ATOM 1257 O O . THR A 1 171 ? 11.309 2.285 8.052 1.00 97.38 171 THR A O 1
ATOM 1260 N N . GLY A 1 172 ? 13.141 1.935 9.327 1.00 96.75 172 GLY A N 1
ATOM 1261 C CA . GLY A 1 172 ? 14.083 1.677 8.233 1.00 96.75 172 GLY A CA 1
ATOM 1262 C C . GLY A 1 172 ? 14.641 2.956 7.607 1.00 96.75 172 GLY A C 1
ATOM 1263 O O . GLY A 1 172 ? 14.101 4.047 7.806 1.00 96.75 172 GLY A O 1
ATOM 1264 N N . GLY A 1 173 ? 15.735 2.827 6.858 1.00 95.56 173 GLY A N 1
ATOM 1265 C CA . GLY A 1 173 ? 16.410 3.952 6.188 1.00 95.56 173 GLY A CA 1
ATOM 1266 C C . GLY A 1 173 ? 16.571 3.786 4.676 1.00 95.56 173 GLY A C 1
ATOM 1267 O O . GLY A 1 173 ? 17.083 4.679 4.005 1.00 95.56 173 GLY A O 1
ATOM 1268 N N . THR A 1 174 ? 16.160 2.643 4.135 1.00 95.62 174 THR A N 1
ATOM 1269 C CA . THR A 1 174 ? 16.334 2.238 2.740 1.00 95.62 174 THR A CA 1
ATOM 1270 C C . THR A 1 174 ? 15.034 1.655 2.188 1.00 95.62 174 THR A C 1
ATOM 1272 O O . THR A 1 174 ? 14.103 1.348 2.927 1.00 95.62 174 THR A O 1
ATOM 1275 N N . VAL A 1 175 ? 14.964 1.453 0.872 1.00 93.69 175 VAL A N 1
ATOM 1276 C CA . VAL A 1 175 ? 13.826 0.770 0.229 1.00 93.69 175 VAL A CA 1
ATOM 1277 C C . VAL A 1 175 ? 13.643 -0.652 0.772 1.00 93.69 175 VAL A C 1
ATOM 1279 O O . VAL A 1 175 ? 12.515 -1.104 0.929 1.00 93.69 175 VAL A O 1
ATOM 1282 N N . ALA A 1 176 ? 14.736 -1.340 1.107 1.00 93.19 176 ALA A N 1
ATOM 1283 C CA . ALA A 1 176 ? 14.697 -2.743 1.503 1.00 93.19 176 ALA A CA 1
ATOM 1284 C C . ALA A 1 176 ? 14.172 -2.975 2.925 1.00 93.19 176 ALA A C 1
ATOM 1286 O O . ALA A 1 176 ? 13.580 -4.019 3.196 1.00 93.19 176 ALA A O 1
ATOM 1287 N N . ASP A 1 177 ? 14.408 -2.027 3.832 1.00 94.19 177 ASP A N 1
ATOM 1288 C CA . ASP A 1 177 ? 14.077 -2.145 5.255 1.00 94.19 177 ASP A CA 1
ATOM 1289 C C . ASP A 1 177 ? 12.986 -1.168 5.711 1.00 94.19 177 ASP A C 1
ATOM 1291 O O . ASP A 1 177 ? 12.559 -1.238 6.865 1.00 94.19 177 ASP A O 1
ATOM 1295 N N . THR A 1 178 ? 12.513 -0.272 4.835 1.00 96.62 178 THR A N 1
ATOM 1296 C CA . THR A 1 178 ? 11.445 0.653 5.203 1.00 96.62 178 THR A CA 1
ATOM 1297 C C . THR A 1 178 ? 10.149 -0.081 5.518 1.00 96.62 178 THR A C 1
ATOM 1299 O O . THR A 1 178 ? 9.717 -0.984 4.795 1.00 96.62 178 THR A O 1
ATOM 1302 N N . ARG A 1 179 ? 9.501 0.336 6.602 1.00 96.56 179 ARG A N 1
ATOM 1303 C CA . ARG A 1 179 ? 8.209 -0.196 7.016 1.00 96.56 179 ARG A CA 1
ATOM 1304 C C . ARG A 1 179 ? 7.378 0.897 7.658 1.00 96.56 179 ARG A C 1
ATOM 1306 O O . ARG A 1 179 ? 7.889 1.623 8.511 1.00 96.56 179 ARG A O 1
ATOM 1313 N N . VAL A 1 180 ? 6.106 0.967 7.285 1.00 97.62 180 VAL A N 1
ATOM 1314 C CA . VAL A 1 180 ? 5.093 1.668 8.074 1.00 97.62 180 VAL A CA 1
ATOM 1315 C C . VAL A 1 180 ? 4.363 0.624 8.905 1.00 97.62 180 VAL A C 1
ATOM 1317 O O . VAL A 1 180 ? 3.871 -0.354 8.348 1.00 97.62 180 VAL A O 1
ATOM 1320 N N . SER A 1 181 ? 4.321 0.803 10.220 1.00 96.94 181 SER A N 1
ATOM 1321 C CA . SER A 1 181 ? 3.636 -0.097 11.150 1.00 96.94 181 SER A CA 1
ATOM 1322 C C . SER A 1 181 ? 2.550 0.656 11.902 1.00 96.94 181 SER A C 1
ATOM 1324 O O . SER A 1 181 ? 2.778 1.776 12.361 1.00 96.94 181 SER A O 1
ATOM 1326 N N . VAL A 1 182 ? 1.398 0.013 12.052 1.00 96.94 182 VAL A N 1
ATOM 1327 C CA . VAL A 1 182 ? 0.251 0.479 12.827 1.00 96.94 182 VAL A CA 1
ATOM 1328 C C . VAL A 1 182 ? -0.001 -0.539 13.917 1.00 96.94 182 VAL A C 1
ATOM 1330 O O . VAL A 1 182 ? -0.350 -1.683 13.623 1.00 96.94 182 VAL A O 1
ATOM 1333 N N . THR A 1 183 ? 0.187 -0.121 15.160 1.00 96.25 183 THR A N 1
ATOM 1334 C CA . THR A 1 183 ? -0.013 -0.961 16.336 1.00 96.25 183 THR A CA 1
ATOM 1335 C C . THR A 1 183 ? -1.150 -0.394 17.165 1.00 96.25 183 THR A C 1
ATOM 1337 O O . THR A 1 183 ? -1.080 0.766 17.566 1.00 96.25 183 THR A O 1
ATOM 1340 N N . THR A 1 184 ? -2.169 -1.201 17.455 1.00 95.94 184 THR A N 1
ATOM 1341 C CA . THR A 1 184 ? -3.231 -0.849 18.404 1.00 95.94 184 THR A CA 1
ATOM 1342 C C . THR A 1 184 ? -3.069 -1.670 19.669 1.00 95.94 184 THR A C 1
ATOM 1344 O O . THR A 1 184 ? -3.042 -2.895 19.598 1.00 95.94 184 THR A O 1
ATOM 1347 N N . SER A 1 185 ? -3.030 -0.996 20.814 1.00 95.31 185 SER A N 1
ATOM 1348 C CA . SER A 1 185 ? -2.994 -1.590 22.148 1.00 95.31 185 SER A CA 1
ATOM 1349 C C . SER A 1 185 ? -4.245 -1.189 22.932 1.00 95.31 185 SER A C 1
ATOM 1351 O O . SER A 1 185 ? -4.648 -0.025 22.920 1.00 95.31 185 SER A O 1
ATOM 1353 N N . ILE A 1 186 ? -4.849 -2.132 23.649 1.00 94.69 186 ILE A N 1
ATOM 1354 C CA . ILE A 1 186 ? -6.030 -1.906 24.485 1.00 94.69 186 ILE A CA 1
ATOM 1355 C C . ILE A 1 186 ? -5.663 -2.159 25.941 1.00 94.69 186 ILE A C 1
ATOM 1357 O O . ILE A 1 186 ? -5.222 -3.243 26.285 1.00 94.69 186 ILE A O 1
ATOM 1361 N N . THR A 1 187 ? -5.906 -1.200 26.827 1.00 94.88 187 THR A N 1
ATOM 1362 C CA . THR A 1 187 ? -5.919 -1.422 28.276 1.00 94.88 187 THR A CA 1
ATOM 1363 C C . THR A 1 187 ? -7.359 -1.421 28.769 1.00 94.88 187 THR A C 1
ATOM 1365 O O . THR A 1 187 ? -8.028 -0.389 28.795 1.00 94.88 187 THR A O 1
ATOM 1368 N N . ASP A 1 188 ? -7.830 -2.593 29.178 1.00 93.69 188 ASP A N 1
ATOM 1369 C CA . ASP A 1 188 ? -9.149 -2.779 29.769 1.00 93.69 188 ASP A CA 1
ATOM 1370 C C . ASP A 1 188 ? -9.067 -2.635 31.295 1.00 93.69 188 ASP A C 1
ATOM 1372 O O . ASP A 1 188 ? -8.290 -3.337 31.947 1.00 93.69 188 ASP A O 1
ATOM 1376 N N . TYR A 1 189 ? -9.872 -1.753 31.887 1.00 93.44 189 TYR A N 1
ATOM 1377 C CA . TYR A 1 189 ? -9.956 -1.544 33.336 1.00 93.44 189 TYR A CA 1
ATOM 1378 C C . TYR A 1 189 ? -11.132 -2.277 34.002 1.00 93.44 189 TYR A C 1
ATOM 1380 O O . TYR A 1 189 ? -11.234 -2.257 35.229 1.00 93.44 189 TYR A O 1
ATOM 1388 N N . ASN A 1 190 ? -11.987 -2.971 33.247 1.00 91.38 190 ASN A N 1
ATOM 1389 C CA . ASN A 1 190 ? -13.076 -3.777 33.794 1.00 91.38 190 ASN A CA 1
ATOM 1390 C C . ASN A 1 190 ? -12.549 -4.940 34.657 1.00 91.38 190 ASN A C 1
ATOM 1392 O O . ASN A 1 190 ? -11.394 -5.376 34.550 1.00 91.38 190 ASN A O 1
ATOM 1396 N N . THR A 1 191 ? -13.407 -5.426 35.556 1.00 91.75 191 THR A N 1
ATOM 1397 C CA . THR A 1 191 ? -13.207 -6.656 36.335 1.00 91.75 191 THR A CA 1
ATOM 1398 C C . THR A 1 191 ? -14.554 -7.387 36.419 1.00 91.75 191 THR A C 1
ATOM 1400 O O . THR A 1 191 ? -15.446 -6.889 37.109 1.00 91.75 191 THR A O 1
ATOM 1403 N N . PRO A 1 192 ? -14.736 -8.541 35.744 1.00 90.81 192 PRO A N 1
ATOM 1404 C CA . PRO A 1 192 ? -13.757 -9.272 34.922 1.00 90.81 192 PRO A CA 1
ATOM 1405 C C . PRO A 1 192 ? -13.342 -8.519 33.644 1.00 90.81 192 PRO A C 1
ATOM 1407 O O . PRO A 1 192 ? -14.012 -7.574 33.237 1.00 90.81 192 PRO A O 1
ATOM 1410 N N . LYS A 1 193 ? -12.224 -8.932 33.030 1.00 91.31 193 LYS A N 1
ATOM 1411 C CA . LYS A 1 193 ? -11.770 -8.393 31.736 1.00 91.31 193 LYS A CA 1
ATOM 1412 C C . LYS A 1 193 ? -12.722 -8.804 30.615 1.00 91.31 193 LYS A C 1
ATOM 1414 O O . LYS A 1 193 ? -13.284 -9.900 30.644 1.00 91.31 193 LYS A O 1
ATOM 1419 N N . HIS A 1 194 ? -12.909 -7.914 29.653 1.00 92.06 194 HIS A N 1
ATOM 1420 C CA . HIS A 1 194 ? -13.731 -8.125 28.472 1.00 92.06 194 HIS A CA 1
ATOM 1421 C C . HIS A 1 194 ? -12.916 -8.731 27.318 1.00 92.06 194 HIS A C 1
ATOM 1423 O O . HIS A 1 194 ? -11.686 -8.711 27.317 1.00 92.06 194 HIS A O 1
ATOM 1429 N N . GLN A 1 195 ? -13.626 -9.302 26.341 1.00 91.62 195 GLN A N 1
ATOM 1430 C CA . GLN A 1 195 ? -13.064 -9.842 25.099 1.00 91.62 195 GLN A CA 1
ATOM 1431 C C . GLN A 1 195 ? -13.128 -8.796 23.991 1.00 91.62 195 GLN A C 1
ATOM 1433 O O . GLN A 1 195 ? -14.160 -8.142 23.840 1.00 91.62 195 GLN A O 1
ATOM 1438 N N . TYR A 1 196 ? -12.078 -8.698 23.172 1.00 93.44 196 TYR A N 1
ATOM 1439 C CA . TYR A 1 196 ? -12.026 -7.718 22.089 1.00 93.44 196 TYR A CA 1
ATOM 1440 C C . TYR A 1 196 ? -11.763 -8.363 20.732 1.00 93.44 196 TYR A C 1
ATOM 1442 O O . TYR A 1 196 ? -10.963 -9.287 20.609 1.00 93.44 196 TYR A O 1
ATOM 1450 N N . LYS A 1 197 ? -12.402 -7.830 19.691 1.00 94.50 197 LYS A N 1
ATOM 1451 C CA . LYS A 1 197 ? -11.957 -7.999 18.305 1.00 94.50 197 LYS A CA 1
ATOM 1452 C C . LYS A 1 197 ? -11.504 -6.662 17.757 1.00 94.50 197 LYS A C 1
ATOM 1454 O O . LYS A 1 197 ? -12.095 -5.639 18.087 1.00 94.50 197 LYS A O 1
ATOM 1459 N N . IL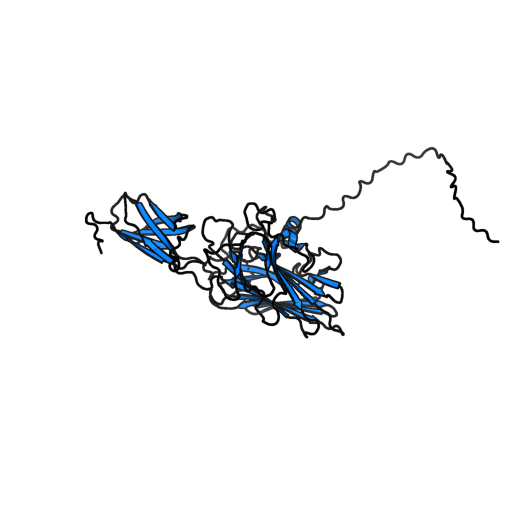E A 1 198 ? -10.488 -6.675 16.913 1.00 95.56 198 ILE A N 1
ATOM 1460 C CA . ILE A 1 198 ? -9.968 -5.474 16.264 1.00 95.56 198 ILE A CA 1
ATOM 1461 C C . ILE A 1 198 ? -10.038 -5.708 14.764 1.00 95.56 198 ILE A C 1
ATOM 1463 O O . ILE A 1 198 ? -9.705 -6.792 14.292 1.00 95.56 198 ILE A O 1
ATOM 1467 N N . GLN A 1 199 ? -10.494 -4.707 14.024 1.00 96.75 199 GLN A N 1
ATOM 1468 C CA . GLN A 1 199 ? -10.476 -4.698 12.572 1.00 96.75 199 GLN A CA 1
ATOM 1469 C C . GLN A 1 199 ? -9.738 -3.463 12.080 1.00 96.75 199 GLN A C 1
ATOM 1471 O O . GLN A 1 199 ? -9.993 -2.365 12.572 1.00 96.75 199 GLN A O 1
ATOM 1476 N N . TYR A 1 200 ? -8.879 -3.651 11.082 1.00 97.19 200 TYR A N 1
ATOM 1477 C CA . TYR A 1 200 ? -8.397 -2.574 10.225 1.00 97.19 200 TYR A CA 1
ATOM 1478 C C . TYR A 1 200 ? -9.006 -2.717 8.836 1.00 97.19 200 TYR A C 1
ATOM 1480 O O . TYR A 1 200 ? -9.093 -3.830 8.323 1.00 97.19 200 TYR A O 1
ATOM 1488 N N . LEU A 1 201 ? -9.384 -1.598 8.226 1.00 97.44 201 LEU A N 1
ATOM 1489 C CA . LEU A 1 201 ? -9.762 -1.524 6.817 1.00 97.44 201 LEU A CA 1
ATOM 1490 C C . LEU A 1 201 ? -8.936 -0.421 6.162 1.00 97.44 201 LEU A C 1
ATOM 1492 O O . LEU A 1 201 ? -9.068 0.746 6.530 1.00 97.44 201 LEU A O 1
ATOM 1496 N N . TRP A 1 202 ? -8.051 -0.794 5.244 1.00 97.81 202 TRP A N 1
ATOM 1497 C CA . TRP A 1 202 ? -7.150 0.136 4.571 1.00 97.81 202 TRP A CA 1
ATOM 1498 C C . TRP A 1 202 ? -7.547 0.285 3.111 1.00 97.81 202 TRP A C 1
ATOM 1500 O O . TRP A 1 202 ? -7.456 -0.673 2.347 1.00 97.81 202 TRP A O 1
ATOM 1510 N N . ASP A 1 203 ? -7.973 1.494 2.760 1.00 96.56 203 ASP A N 1
ATOM 1511 C CA . ASP A 1 203 ? -8.221 1.937 1.391 1.00 96.56 203 ASP A CA 1
ATOM 1512 C C . ASP A 1 203 ? -6.910 2.016 0.614 1.00 96.56 203 ASP A C 1
ATOM 1514 O O . ASP A 1 203 ? -6.038 2.833 0.933 1.00 96.56 203 ASP A O 1
ATOM 1518 N N . THR A 1 204 ? -6.722 1.111 -0.337 1.00 96.56 204 THR A N 1
ATOM 1519 C CA . THR A 1 204 ? -5.456 0.997 -1.056 1.00 96.56 204 THR A CA 1
ATOM 1520 C C . THR A 1 204 ? -5.523 1.793 -2.343 1.00 96.56 204 THR A C 1
ATOM 1522 O O . THR A 1 204 ? -6.344 1.492 -3.195 1.00 96.56 204 THR A O 1
ATOM 1525 N N . GLU A 1 205 ? -4.594 2.731 -2.517 1.00 94.81 205 GLU A N 1
ATOM 1526 C CA . GLU A 1 205 ? -4.368 3.406 -3.794 1.00 94.81 205 GLU A CA 1
ATOM 1527 C C . GLU A 1 205 ? -2.878 3.292 -4.108 1.00 94.81 205 GLU A C 1
ATOM 1529 O O . GLU A 1 205 ? -2.069 3.817 -3.350 1.00 94.81 205 GLU A O 1
ATOM 1534 N N . ILE A 1 206 ? -2.485 2.579 -5.167 1.00 94.88 206 ILE A N 1
ATOM 1535 C CA . ILE A 1 206 ? -1.072 2.440 -5.555 1.00 94.88 206 ILE A CA 1
ATOM 1536 C C . ILE A 1 206 ? -0.782 3.364 -6.729 1.00 94.88 206 ILE A C 1
ATOM 1538 O O . ILE A 1 206 ? -1.164 3.111 -7.870 1.00 94.88 206 ILE A O 1
ATOM 1542 N N . GLY A 1 207 ? -0.072 4.458 -6.463 1.00 91.81 207 GLY A N 1
ATOM 1543 C CA . GLY A 1 207 ? 0.177 5.472 -7.478 1.00 91.81 207 GLY A CA 1
ATOM 1544 C C . GLY A 1 207 ? -1.071 6.293 -7.771 1.00 91.81 207 GLY A C 1
ATOM 1545 O O . GLY A 1 207 ? -1.326 7.277 -7.086 1.00 91.81 207 GLY A O 1
ATOM 1546 N N . THR A 1 208 ? -1.786 5.928 -8.834 1.00 90.19 208 THR A N 1
ATOM 1547 C CA . THR A 1 208 ? -3.055 6.561 -9.256 1.00 90.19 208 THR A CA 1
ATOM 1548 C C . THR A 1 208 ? -4.201 5.558 -9.401 1.00 90.19 208 THR A C 1
ATOM 1550 O O . THR A 1 208 ? -5.249 5.889 -9.975 1.00 90.19 208 THR A O 1
ATOM 1553 N N . ASP A 1 209 ? -3.933 4.323 -8.990 1.00 91.44 209 ASP A N 1
ATOM 1554 C CA . ASP A 1 209 ? -4.832 3.186 -9.046 1.00 91.44 209 ASP A CA 1
ATOM 1555 C C . ASP A 1 209 ? -5.513 3.013 -7.690 1.00 91.44 209 ASP A C 1
ATOM 1557 O O . ASP A 1 209 ? -4.859 2.575 -6.750 1.00 91.44 209 ASP A O 1
ATOM 1561 N N . ASP A 1 210 ? -6.789 3.396 -7.606 1.00 92.12 210 ASP A N 1
ATOM 1562 C CA . ASP A 1 210 ? -7.669 3.330 -6.418 1.00 92.12 210 ASP A CA 1
ATOM 1563 C C . ASP A 1 210 ? -8.304 1.924 -6.271 1.00 92.12 210 ASP A C 1
ATOM 1565 O O . ASP A 1 210 ? -8.963 1.600 -5.288 1.00 92.12 210 ASP A O 1
ATOM 1569 N N . GLY A 1 211 ? -8.082 1.037 -7.246 1.00 93.75 211 GLY A N 1
ATOM 1570 C CA . GLY A 1 211 ? -8.510 -0.356 -7.220 1.00 93.75 211 GLY A CA 1
ATOM 1571 C C . GLY A 1 211 ? -7.352 -1.315 -7.486 1.00 93.75 211 GLY A C 1
ATOM 1572 O O . GLY A 1 211 ? -7.503 -2.176 -8.346 1.00 93.75 211 GLY A O 1
ATOM 1573 N N . PRO A 1 212 ? -6.211 -1.213 -6.781 1.00 95.62 212 PRO A N 1
ATOM 1574 C CA . PRO A 1 212 ? -5.031 -1.993 -7.109 1.00 95.62 212 PRO A CA 1
ATOM 1575 C C . PRO A 1 212 ? -5.264 -3.483 -6.855 1.00 95.62 212 PRO A C 1
ATOM 1577 O O . PRO A 1 212 ? -5.732 -3.879 -5.788 1.00 95.62 212 PRO A O 1
ATOM 1580 N N . ALA A 1 213 ? -4.873 -4.333 -7.797 1.00 95.44 213 ALA A N 1
ATOM 1581 C CA . ALA A 1 213 ? -4.935 -5.781 -7.670 1.00 95.44 213 ALA A CA 1
ATOM 1582 C C . ALA A 1 213 ? -3.956 -6.286 -6.601 1.00 95.44 213 ALA A C 1
ATOM 1584 O O . ALA A 1 213 ? -3.011 -5.603 -6.195 1.00 95.44 213 ALA A O 1
ATOM 1585 N N . ILE A 1 214 ? -4.135 -7.536 -6.174 1.00 96.00 214 ILE A N 1
ATOM 1586 C CA . ILE A 1 214 ? -3.266 -8.144 -5.163 1.00 96.00 214 ILE A CA 1
ATOM 1587 C C . ILE A 1 214 ? -2.544 -9.393 -5.652 1.00 96.00 214 ILE A C 1
ATOM 1589 O O . ILE A 1 214 ? -2.945 -10.068 -6.594 1.00 96.00 214 ILE A O 1
ATOM 1593 N N . GLN A 1 215 ? -1.476 -9.757 -4.959 1.00 94.25 215 GLN A N 1
ATOM 1594 C CA . GLN A 1 215 ? -0.768 -11.014 -5.114 1.00 94.25 215 GLN A CA 1
ATOM 1595 C C . GLN A 1 215 ? -0.464 -11.558 -3.708 1.00 94.25 215 GLN A C 1
ATOM 1597 O O . GLN A 1 215 ? 0.477 -11.087 -3.063 1.00 94.25 215 GLN A O 1
ATOM 1602 N N . PRO A 1 216 ? -1.251 -12.528 -3.202 1.00 92.38 216 PRO A N 1
ATOM 1603 C CA . PRO A 1 216 ? -0.995 -13.167 -1.910 1.00 92.38 216 PRO A CA 1
ATOM 1604 C C . PRO A 1 216 ? 0.329 -13.931 -1.928 1.00 92.38 216 PRO A C 1
ATOM 1606 O O . PRO A 1 216 ? 0.589 -14.694 -2.862 1.00 92.38 216 PRO A O 1
ATOM 1609 N N . ARG A 1 217 ? 1.166 -13.753 -0.903 1.00 90.44 217 ARG A N 1
ATOM 1610 C CA . ARG A 1 217 ? 2.508 -14.339 -0.799 1.00 90.44 217 ARG A CA 1
ATOM 1611 C C . ARG A 1 217 ? 2.799 -14.795 0.621 1.00 90.44 217 ARG A C 1
ATOM 1613 O O . ARG A 1 217 ? 2.339 -14.196 1.579 1.00 90.44 217 ARG A O 1
ATOM 1620 N N . ALA A 1 218 ? 3.629 -15.827 0.766 1.00 87.00 218 ALA A N 1
ATOM 1621 C CA . ALA A 1 218 ? 4.110 -16.222 2.088 1.00 87.00 218 ALA A CA 1
ATOM 1622 C C . ALA A 1 218 ? 4.808 -15.045 2.801 1.00 87.00 218 ALA A C 1
ATOM 1624 O O . ALA A 1 218 ? 5.326 -14.134 2.155 1.00 87.00 218 ALA A O 1
ATOM 1625 N N . ALA A 1 219 ? 4.834 -15.060 4.134 1.00 84.00 219 ALA A N 1
ATOM 1626 C CA . ALA A 1 219 ? 5.410 -13.966 4.912 1.00 84.00 219 ALA A CA 1
ATOM 1627 C C . ALA A 1 219 ? 6.875 -13.724 4.510 1.00 84.00 219 ALA A C 1
ATOM 1629 O O . ALA A 1 219 ? 7.677 -14.655 4.452 1.00 84.00 219 ALA A O 1
ATOM 1630 N N . GLY A 1 220 ? 7.224 -12.471 4.233 1.00 81.62 220 GLY A N 1
ATOM 1631 C CA . GLY A 1 220 ? 8.550 -12.053 3.786 1.00 81.62 220 GLY A CA 1
ATOM 1632 C C . GLY A 1 220 ? 8.806 -12.200 2.282 1.00 81.62 220 GLY A C 1
ATOM 1633 O O . GLY A 1 220 ? 9.734 -11.566 1.779 1.00 81.62 220 GLY A O 1
ATOM 1634 N N . GLU A 1 221 ? 7.999 -12.965 1.540 1.00 89.00 221 GLU A N 1
ATOM 1635 C CA . GLU A 1 221 ? 8.197 -13.140 0.098 1.00 89.00 221 GLU A CA 1
ATOM 1636 C C . GLU A 1 221 ? 7.876 -11.843 -0.672 1.00 89.00 221 GLU A C 1
ATOM 1638 O O . GLU A 1 221 ? 6.837 -11.221 -0.444 1.00 89.00 221 GLU A O 1
ATOM 1643 N N . PRO A 1 222 ? 8.737 -11.424 -1.616 1.00 90.69 222 PRO A N 1
ATOM 1644 C CA . PRO A 1 222 ? 8.526 -10.203 -2.385 1.00 90.6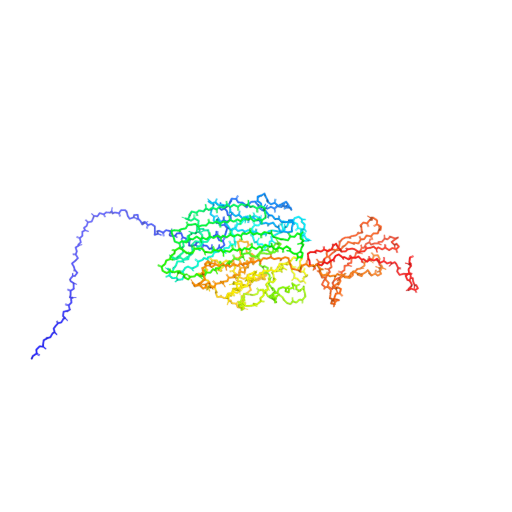9 222 PRO A CA 1
ATOM 1645 C C . PRO A 1 222 ? 7.524 -10.411 -3.523 1.00 90.69 222 PRO A C 1
ATOM 1647 O O . PRO A 1 222 ? 7.401 -11.516 -4.054 1.00 90.69 222 PRO A O 1
ATOM 1650 N N . TYR A 1 223 ? 6.882 -9.333 -3.964 1.00 91.94 223 TYR A N 1
ATOM 1651 C CA . TYR A 1 223 ? 6.054 -9.275 -5.170 1.00 91.94 223 TYR A CA 1
ATOM 1652 C C . TYR A 1 223 ? 6.800 -9.827 -6.391 1.00 91.94 223 TYR A C 1
ATOM 1654 O O . TYR A 1 223 ? 7.934 -9.436 -6.620 1.00 91.94 223 TYR A O 1
ATOM 1662 N N . ARG A 1 224 ? 6.180 -10.705 -7.191 1.00 92.31 224 ARG A N 1
ATOM 1663 C CA . ARG A 1 224 ? 6.769 -11.264 -8.421 1.00 92.31 224 ARG A CA 1
ATOM 1664 C C . ARG A 1 224 ? 6.063 -10.687 -9.654 1.00 92.31 224 ARG A C 1
ATOM 1666 O O . ARG A 1 224 ? 4.906 -11.039 -9.881 1.00 92.31 224 ARG A O 1
ATOM 1673 N N . PRO A 1 225 ? 6.757 -9.888 -10.489 1.00 88.06 225 PRO A N 1
ATOM 1674 C CA . PRO A 1 225 ? 6.148 -9.133 -11.588 1.00 88.06 225 PRO A CA 1
ATOM 1675 C C . PRO A 1 225 ? 5.412 -9.923 -12.669 1.00 88.06 225 PRO A C 1
ATOM 1677 O O . PRO A 1 225 ? 4.609 -9.348 -13.394 1.00 88.06 225 PRO A O 1
ATOM 1680 N N . PHE A 1 226 ? 5.716 -11.212 -12.817 1.00 89.31 226 PHE A N 1
ATOM 1681 C CA . PHE A 1 226 ? 5.138 -12.065 -13.860 1.00 89.31 226 PHE A CA 1
ATOM 1682 C C . PHE A 1 226 ? 4.238 -13.172 -13.318 1.00 89.31 226 PHE A C 1
ATOM 1684 O O . PHE A 1 226 ? 3.777 -14.008 -14.100 1.00 89.31 226 PHE A O 1
ATOM 1691 N N . ASP A 1 227 ? 4.055 -13.224 -12.001 1.00 91.94 227 ASP A N 1
ATOM 1692 C CA . ASP A 1 227 ? 3.108 -14.143 -11.389 1.00 91.94 227 ASP A CA 1
ATOM 1693 C C . ASP A 1 227 ? 1.706 -13.511 -11.463 1.00 91.94 227 ASP A C 1
ATOM 1695 O O . ASP A 1 227 ? 1.592 -12.282 -11.432 1.00 91.94 227 ASP A O 1
ATOM 1699 N N . PRO A 1 228 ? 0.631 -14.310 -11.570 1.00 91.00 228 PRO A N 1
ATOM 1700 C CA . PRO A 1 228 ? -0.724 -13.776 -11.650 1.00 91.00 228 PRO A CA 1
ATOM 1701 C C . PRO A 1 228 ? -1.076 -12.879 -10.458 1.00 91.00 228 PRO A C 1
ATOM 1703 O O . PRO A 1 228 ? -0.681 -13.154 -9.320 1.00 91.00 228 PRO A O 1
ATOM 1706 N N . THR A 1 229 ? -1.857 -11.838 -10.725 1.00 93.75 229 THR A N 1
ATOM 1707 C CA . THR A 1 229 ? -2.534 -11.029 -9.710 1.00 93.75 229 THR A CA 1
ATOM 1708 C C . THR A 1 229 ? -3.995 -11.467 -9.576 1.00 93.75 229 THR A C 1
ATOM 1710 O O . THR A 1 229 ? -4.535 -12.193 -10.414 1.00 93.75 229 THR A O 1
ATOM 1713 N N . VAL A 1 230 ? -4.629 -11.061 -8.484 1.00 95.00 230 VAL A N 1
ATOM 1714 C CA . VAL A 1 230 ? -6.027 -11.309 -8.150 1.00 95.00 230 VAL A CA 1
ATOM 1715 C C . VAL A 1 230 ? -6.716 -9.955 -8.111 1.00 95.00 230 VAL A C 1
ATOM 1717 O O . VAL A 1 230 ? -6.332 -9.107 -7.311 1.00 95.00 230 VAL A O 1
ATOM 1720 N N . GLY A 1 231 ? -7.705 -9.769 -8.987 1.00 95.75 231 GLY A N 1
ATOM 1721 C CA . GLY A 1 231 ? -8.530 -8.557 -9.024 1.00 95.75 231 GLY A CA 1
ATOM 1722 C C . GLY A 1 231 ? -9.940 -8.732 -8.455 1.00 95.75 231 GLY A C 1
ATOM 1723 O O . GLY A 1 231 ? -10.744 -7.811 -8.477 1.00 95.75 231 GLY A O 1
ATOM 1724 N N . VAL A 1 232 ? -10.267 -9.932 -7.975 1.00 97.44 232 VAL A N 1
ATOM 1725 C CA . VAL A 1 232 ? -11.580 -10.256 -7.404 1.00 97.44 232 VAL A CA 1
ATOM 1726 C C . VAL A 1 232 ? -11.510 -10.325 -5.890 1.00 97.44 232 VAL A C 1
ATOM 1728 O O . VAL A 1 232 ? -10.446 -10.629 -5.344 1.00 97.44 232 VAL A O 1
ATOM 1731 N N . GLU A 1 233 ? -12.635 -10.102 -5.213 1.00 98.00 233 GLU A N 1
ATOM 1732 C CA . GLU A 1 233 ? -12.679 -10.218 -3.756 1.00 98.00 233 GLU A CA 1
ATOM 1733 C C . GLU A 1 233 ? -12.207 -11.586 -3.283 1.00 98.00 233 GLU A C 1
ATOM 1735 O O . GLU A 1 233 ? -12.373 -12.619 -3.938 1.00 98.00 233 GLU A O 1
ATOM 1740 N N . ARG A 1 234 ? -11.600 -11.607 -2.103 1.00 96.50 234 ARG A N 1
ATOM 1741 C CA . ARG A 1 234 ? -11.011 -12.832 -1.582 1.00 96.50 234 ARG A CA 1
ATOM 1742 C C . ARG A 1 234 ? -10.875 -12.774 -0.080 1.00 96.50 234 ARG A C 1
ATOM 1744 O O . ARG A 1 234 ? -10.528 -11.745 0.484 1.00 96.50 234 ARG A O 1
ATOM 1751 N N . THR A 1 235 ? -11.081 -13.911 0.570 1.00 95.75 235 THR A N 1
ATOM 1752 C CA . THR A 1 235 ? -10.692 -14.109 1.966 1.00 95.75 235 THR A CA 1
ATOM 1753 C C . THR A 1 235 ? -9.560 -15.115 2.030 1.00 95.75 235 THR A C 1
ATOM 1755 O O . THR A 1 235 ? -9.666 -16.229 1.520 1.00 95.75 235 THR A O 1
ATOM 1758 N N . ASP A 1 236 ? -8.478 -14.703 2.669 1.00 91.38 236 ASP A N 1
ATOM 1759 C CA . ASP A 1 236 ? -7.308 -15.516 2.922 1.00 91.38 236 ASP A CA 1
ATOM 1760 C C . ASP A 1 236 ? -7.294 -16.018 4.369 1.00 91.38 236 ASP A C 1
ATOM 1762 O O . ASP A 1 236 ? -7.821 -15.391 5.292 1.00 91.38 236 ASP A O 1
ATOM 1766 N N . ALA A 1 237 ? -6.702 -17.198 4.552 1.00 81.75 237 ALA A N 1
ATOM 1767 C CA . ALA A 1 237 ? -6.578 -17.834 5.856 1.00 81.75 237 ALA A CA 1
ATOM 1768 C C . ALA A 1 237 ? -5.654 -17.025 6.800 1.00 81.75 237 ALA A C 1
ATOM 1770 O O . ALA A 1 237 ? -4.746 -16.350 6.318 1.00 81.75 237 ALA A O 1
ATOM 1771 N N . PRO A 1 238 ? -5.807 -17.165 8.132 1.00 70.94 238 PRO A N 1
ATOM 1772 C CA . PRO A 1 238 ? -5.062 -16.416 9.152 1.00 70.94 238 PRO A CA 1
ATOM 1773 C C . PRO A 1 238 ? -3.538 -16.327 8.939 1.00 70.94 238 PRO A C 1
ATOM 1775 O O . PRO A 1 238 ? -2.896 -15.353 9.304 1.00 70.94 238 PRO A O 1
ATOM 1778 N N . ALA A 1 239 ? -2.932 -17.345 8.323 1.00 62.12 239 ALA A N 1
ATOM 1779 C CA . ALA A 1 239 ? -1.482 -17.514 8.231 1.00 62.12 239 ALA A CA 1
ATOM 1780 C C . ALA A 1 239 ? -0.865 -17.158 6.863 1.00 62.12 239 ALA A C 1
ATOM 1782 O O . ALA A 1 239 ? 0.263 -17.571 6.588 1.00 62.12 239 ALA A O 1
ATOM 1783 N N . THR A 1 240 ? -1.575 -16.474 5.963 1.00 60.00 240 THR A N 1
ATOM 1784 C CA . THR A 1 240 ? -1.153 -16.413 4.548 1.00 60.00 240 THR A CA 1
ATOM 1785 C C . THR A 1 240 ? 0.061 -15.548 4.252 1.00 60.00 240 THR A C 1
ATOM 1787 O O . THR A 1 240 ? 0.578 -15.648 3.145 1.00 60.00 240 THR A O 1
ATOM 1790 N N . GLY A 1 241 ? 0.593 -14.813 5.226 1.00 81.31 241 GLY A N 1
ATOM 1791 C CA . GLY A 1 241 ? 1.808 -14.035 5.047 1.00 81.31 241 GLY A CA 1
ATOM 1792 C C . GLY A 1 241 ? 1.527 -12.615 4.591 1.00 81.31 241 GLY A C 1
ATOM 1793 O O . GLY A 1 241 ? 0.724 -11.919 5.205 1.00 81.31 241 GLY A O 1
ATOM 1794 N N . ASP A 1 242 ? 2.225 -12.170 3.554 1.00 89.56 242 ASP A N 1
ATOM 1795 C CA . ASP A 1 242 ? 2.082 -10.815 3.044 1.00 89.56 242 ASP A CA 1
ATOM 1796 C C . ASP A 1 242 ? 1.168 -10.780 1.824 1.00 89.56 242 ASP A C 1
ATOM 1798 O O . ASP A 1 242 ? 1.182 -11.662 0.970 1.00 89.56 242 ASP A O 1
ATOM 1802 N N . THR A 1 243 ? 0.399 -9.710 1.694 1.00 93.00 243 THR A N 1
ATOM 1803 C CA . THR A 1 243 ? -0.370 -9.427 0.484 1.00 93.00 243 THR A CA 1
ATOM 1804 C C . THR A 1 243 ? 0.338 -8.316 -0.266 1.00 93.00 243 THR A C 1
ATOM 1806 O O . THR A 1 243 ? 0.386 -7.184 0.212 1.00 93.00 243 THR A O 1
ATOM 1809 N N . ALA A 1 244 ? 0.935 -8.633 -1.415 1.00 94.81 244 ALA A N 1
ATOM 1810 C CA . ALA A 1 244 ? 1.445 -7.589 -2.289 1.00 94.81 244 ALA A CA 1
ATOM 1811 C C . ALA A 1 244 ? 0.259 -6.897 -2.970 1.00 94.81 244 ALA A C 1
ATOM 1813 O O . ALA A 1 244 ? -0.555 -7.577 -3.579 1.00 94.81 244 ALA A O 1
ATOM 1814 N N . VAL A 1 245 ? 0.162 -5.578 -2.860 1.00 95.69 245 VAL A N 1
ATOM 1815 C CA . VAL A 1 245 ? -0.831 -4.733 -3.529 1.00 95.69 245 VAL A CA 1
ATOM 1816 C C . VAL A 1 245 ? -0.108 -3.975 -4.633 1.00 95.69 245 VAL A C 1
ATOM 1818 O O . VAL A 1 245 ? 1.007 -3.479 -4.425 1.00 95.69 245 VAL A O 1
ATOM 1821 N N . VAL A 1 246 ? -0.690 -3.966 -5.826 1.00 94.00 246 VAL A N 1
ATOM 1822 C CA . VAL A 1 246 ? 0.020 -3.634 -7.055 1.00 94.00 246 VAL A CA 1
ATOM 1823 C C . VAL A 1 246 ? -0.877 -2.909 -8.051 1.00 94.00 246 VAL A C 1
ATOM 1825 O O . VAL A 1 246 ? -2.003 -3.323 -8.290 1.00 94.00 246 VAL A O 1
ATOM 1828 N N . ASP A 1 247 ? -0.333 -1.854 -8.657 1.00 89.31 247 ASP A N 1
ATOM 1829 C CA . ASP A 1 247 ? -0.988 -1.070 -9.712 1.00 89.31 247 ASP A CA 1
ATOM 1830 C C . ASP A 1 247 ? -1.338 -1.944 -10.941 1.00 89.31 247 ASP A C 1
ATOM 1832 O O . ASP A 1 247 ? -0.466 -2.569 -11.558 1.00 89.31 247 ASP A O 1
ATOM 1836 N N . ASN A 1 248 ? -2.619 -1.991 -11.303 1.00 83.00 248 ASN A N 1
ATOM 1837 C CA . ASN A 1 248 ? -3.193 -2.679 -12.457 1.00 83.00 248 ASN A CA 1
ATOM 1838 C C . ASN A 1 248 ? -4.030 -1.776 -13.386 1.00 83.00 248 ASN A C 1
ATOM 1840 O O . ASN A 1 248 ? -4.450 -2.258 -14.443 1.00 83.00 248 ASN A O 1
ATOM 1844 N N . ASP A 1 249 ? -4.238 -0.498 -13.062 1.00 65.38 249 ASP A N 1
ATOM 1845 C CA . ASP A 1 249 ? -5.085 0.445 -13.818 1.00 65.38 249 ASP A CA 1
ATOM 1846 C C . ASP A 1 249 ? -4.587 0.731 -15.255 1.00 65.38 249 ASP A C 1
ATOM 1848 O O . ASP A 1 249 ? -5.335 1.224 -16.106 1.00 65.38 249 ASP A O 1
ATOM 1852 N N . VAL A 1 250 ? -3.318 0.426 -15.562 1.00 56.47 250 VAL A N 1
ATOM 1853 C CA . VAL A 1 250 ? -2.679 0.805 -16.841 1.00 56.47 250 VAL A CA 1
ATOM 1854 C C . VAL A 1 250 ? -2.269 -0.389 -17.718 1.00 56.47 250 VAL A C 1
ATOM 1856 O O . VAL A 1 250 ? -1.710 -0.180 -18.795 1.00 56.47 250 VAL A O 1
ATOM 1859 N N . ASN A 1 251 ? -2.558 -1.647 -17.351 1.00 49.31 251 ASN A N 1
ATOM 1860 C CA . ASN A 1 251 ? -1.796 -2.754 -17.940 1.00 49.31 251 ASN A CA 1
ATOM 1861 C C . ASN A 1 251 ? -2.507 -3.865 -18.711 1.00 49.31 251 ASN A C 1
ATOM 1863 O O . ASN A 1 251 ? -3.216 -4.704 -18.166 1.00 49.31 251 ASN A O 1
ATOM 1867 N N . PRO A 1 252 ? -2.045 -4.022 -19.963 1.00 52.12 252 PRO A N 1
ATOM 1868 C CA . PRO A 1 252 ? -1.225 -5.153 -20.380 1.00 52.12 252 PRO A CA 1
ATOM 1869 C C . PRO A 1 252 ? 0.301 -5.049 -20.087 1.00 52.12 252 PRO A C 1
ATOM 1871 O O . PRO A 1 252 ? 1.008 -5.997 -20.412 1.00 52.12 252 PRO A O 1
ATOM 1874 N N . LEU A 1 253 ? 0.868 -3.963 -19.532 1.00 61.31 253 LEU A N 1
ATOM 1875 C CA . LEU A 1 253 ? 2.317 -3.838 -19.203 1.00 61.31 253 LEU A CA 1
ATOM 1876 C C . LEU A 1 253 ? 2.646 -4.294 -17.755 1.00 61.31 253 LEU A C 1
ATOM 1878 O O . LEU A 1 253 ? 1.831 -4.932 -17.094 1.00 61.31 253 LEU A O 1
ATOM 1882 N N . THR A 1 254 ? 3.857 -4.018 -17.252 1.00 66.06 254 THR A N 1
ATOM 1883 C CA . THR A 1 254 ? 4.266 -4.371 -15.871 1.00 66.06 254 THR A CA 1
ATOM 1884 C C . THR A 1 254 ? 4.053 -3.222 -14.863 1.00 66.06 254 THR A C 1
ATOM 1886 O O . THR A 1 254 ? 4.282 -2.060 -15.212 1.00 66.06 254 THR A O 1
ATOM 1889 N N . PRO A 1 255 ? 3.654 -3.499 -13.608 1.00 83.06 255 PRO A N 1
ATOM 1890 C CA . PRO A 1 255 ? 3.418 -2.479 -12.572 1.00 83.06 255 PRO A CA 1
ATOM 1891 C C . PRO A 1 255 ? 4.69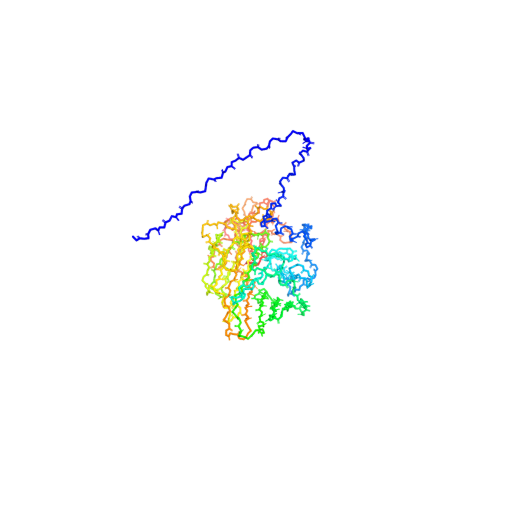0 -1.732 -12.192 1.00 83.06 255 PRO A C 1
ATOM 1893 O O . PRO A 1 255 ? 5.753 -2.344 -12.150 1.00 83.06 255 PRO A O 1
ATOM 1896 N N . SER A 1 256 ? 4.613 -0.424 -11.949 1.00 84.12 256 SER A N 1
ATOM 1897 C CA . SER A 1 256 ? 5.765 0.434 -11.602 1.00 84.12 256 SER A CA 1
ATOM 1898 C C . SER A 1 256 ? 5.980 0.599 -10.095 1.00 84.12 256 SER A C 1
ATOM 1900 O O . SER A 1 256 ? 7.062 1.008 -9.675 1.00 84.12 256 SER A O 1
ATOM 1902 N N . LEU A 1 257 ? 4.974 0.255 -9.291 1.00 92.38 257 LEU A N 1
ATOM 1903 C CA . LEU A 1 257 ? 4.991 0.299 -7.837 1.00 92.38 257 LEU A CA 1
ATOM 1904 C C . LEU A 1 257 ? 4.197 -0.892 -7.294 1.00 92.38 257 LEU A C 1
ATOM 1906 O O . LEU A 1 257 ? 3.141 -1.249 -7.814 1.00 92.38 257 LEU A O 1
ATOM 1910 N N . ALA A 1 258 ? 4.723 -1.501 -6.239 1.00 94.69 258 ALA A N 1
ATOM 1911 C CA . ALA A 1 258 ? 4.007 -2.467 -5.430 1.00 94.69 258 ALA A CA 1
ATOM 1912 C C . ALA A 1 258 ? 4.490 -2.367 -3.979 1.00 94.69 258 ALA A C 1
ATOM 1914 O O . ALA A 1 258 ? 5.635 -2.000 -3.681 1.00 94.69 258 ALA A O 1
ATOM 1915 N N . VAL A 1 259 ? 3.590 -2.689 -3.062 1.00 95.50 259 VAL A N 1
ATOM 1916 C CA . VAL A 1 259 ? 3.849 -2.706 -1.622 1.00 95.50 259 VAL A CA 1
ATOM 1917 C C . VAL A 1 259 ? 3.349 -4.016 -1.045 1.00 95.50 259 VAL A C 1
ATOM 1919 O O . VAL A 1 259 ? 2.411 -4.605 -1.559 1.00 95.50 259 VAL A O 1
ATOM 1922 N N . ALA A 1 260 ? 3.984 -4.507 0.009 1.00 95.31 260 ALA A N 1
ATOM 1923 C CA . ALA A 1 260 ? 3.529 -5.683 0.738 1.00 95.31 260 ALA A CA 1
ATOM 1924 C C . ALA A 1 260 ? 2.869 -5.239 2.038 1.00 95.31 260 ALA A C 1
ATOM 1926 O O . ALA A 1 260 ? 3.520 -4.578 2.848 1.00 95.31 260 ALA A O 1
ATOM 1927 N N . LEU A 1 261 ? 1.615 -5.631 2.241 1.00 94.50 261 LEU A N 1
ATOM 1928 C CA . LEU A 1 261 ? 0.865 -5.421 3.471 1.00 94.50 261 LEU A CA 1
ATOM 1929 C C . LEU A 1 261 ? 0.875 -6.712 4.291 1.00 94.50 261 LEU A C 1
ATOM 1931 O O . LEU A 1 261 ? 0.818 -7.814 3.746 1.00 94.50 261 LEU A O 1
ATOM 1935 N N . SER A 1 262 ? 0.956 -6.582 5.606 1.00 92.12 262 SER A N 1
ATOM 1936 C CA . SER A 1 262 ? 1.136 -7.701 6.523 1.00 92.12 262 SER A CA 1
ATOM 1937 C C . SER A 1 262 ? 0.424 -7.441 7.834 1.00 92.12 262 SER A C 1
ATOM 1939 O O . SER A 1 262 ? 0.643 -6.399 8.447 1.00 92.12 262 SER A O 1
ATOM 1941 N N . GLY A 1 263 ? -0.356 -8.409 8.306 1.00 83.94 263 GLY A N 1
ATOM 1942 C CA . GLY A 1 263 ? -0.934 -8.385 9.650 1.00 83.94 263 GLY A CA 1
ATOM 1943 C C . GLY A 1 263 ? -0.105 -9.137 10.694 1.00 83.94 263 GLY A C 1
ATOM 1944 O O . GLY A 1 263 ? -0.499 -9.182 11.848 1.00 83.94 263 GLY A O 1
ATOM 1945 N N . SER A 1 264 ? 1.020 -9.757 10.313 1.00 74.50 264 SER A N 1
ATOM 1946 C CA . SER A 1 264 ? 1.804 -10.651 11.182 1.00 74.50 264 SER A CA 1
ATOM 1947 C C . SER A 1 264 ? 3.085 -10.002 11.723 1.00 74.50 264 SER A C 1
ATOM 1949 O O . SER A 1 264 ? 4.083 -10.689 11.944 1.00 74.50 264 SER A O 1
ATOM 1951 N N . GLY A 1 265 ? 3.102 -8.672 11.870 1.00 62.22 265 GLY A N 1
ATOM 1952 C CA . GLY A 1 265 ? 4.279 -7.927 12.344 1.00 62.22 265 GLY A CA 1
ATOM 1953 C C . GLY A 1 265 ? 4.669 -8.247 13.791 1.00 62.22 265 GLY A C 1
ATOM 1954 O O . GLY A 1 265 ? 5.820 -8.042 14.169 1.00 62.22 265 GLY A O 1
ATOM 1955 N N . ASP A 1 266 ? 3.727 -8.794 14.560 1.00 63.31 266 ASP A N 1
ATOM 1956 C CA . ASP A 1 266 ? 3.912 -9.294 15.917 1.00 63.31 266 ASP A CA 1
ATOM 1957 C C . ASP A 1 266 ? 3.436 -10.760 15.987 1.00 63.31 266 ASP A C 1
ATOM 1959 O O . ASP A 1 266 ? 2.290 -11.042 15.617 1.00 63.31 266 ASP A O 1
ATOM 1963 N N . PRO A 1 267 ? 4.270 -11.715 16.447 1.00 52.84 267 PRO A N 1
ATOM 1964 C CA . PRO A 1 267 ? 3.861 -13.110 16.612 1.00 52.84 267 PRO A CA 1
ATOM 1965 C C . PRO A 1 267 ? 2.668 -13.310 17.563 1.00 52.84 267 PRO A C 1
ATOM 1967 O O . PRO A 1 267 ? 2.053 -14.374 17.516 1.00 52.84 267 PRO A O 1
ATOM 1970 N N . GLN A 1 268 ? 2.319 -12.331 18.409 1.00 57.25 268 GLN A N 1
ATOM 1971 C CA . GLN A 1 268 ? 1.145 -12.404 19.288 1.00 57.25 268 GLN A CA 1
ATOM 1972 C C . GLN A 1 268 ? -0.184 -12.059 18.598 1.00 57.25 268 GLN A C 1
ATOM 1974 O O . GLN A 1 268 ? -1.237 -12.289 19.189 1.00 57.25 268 GLN A O 1
ATOM 1979 N N . ALA A 1 269 ? -0.161 -11.564 17.357 1.00 70.25 269 ALA A N 1
ATOM 1980 C CA . ALA A 1 269 ? -1.346 -11.034 16.690 1.00 70.25 269 ALA A CA 1
ATOM 1981 C C . ALA A 1 269 ? -1.389 -11.377 15.199 1.00 70.25 269 ALA A C 1
ATOM 1983 O O . ALA A 1 269 ? -1.460 -10.500 14.344 1.00 70.25 269 ALA A O 1
ATOM 1984 N N . VAL A 1 270 ? -1.367 -12.664 14.866 1.00 86.44 270 VAL A N 1
ATOM 1985 C CA . VAL A 1 270 ? -1.736 -13.103 13.514 1.00 86.44 270 VAL A CA 1
ATOM 1986 C C . VAL A 1 270 ? -3.238 -12.825 13.312 1.00 86.44 270 VAL A C 1
ATOM 1988 O O . VAL A 1 270 ? -4.019 -13.213 14.183 1.00 86.44 270 VAL A O 1
ATOM 1991 N N . PRO A 1 271 ? -3.670 -12.146 12.229 1.00 91.50 271 PRO A N 1
ATOM 1992 C CA . PRO A 1 271 ? -5.089 -11.901 11.978 1.00 91.50 271 PRO A CA 1
ATOM 1993 C C . PRO A 1 271 ? -5.836 -13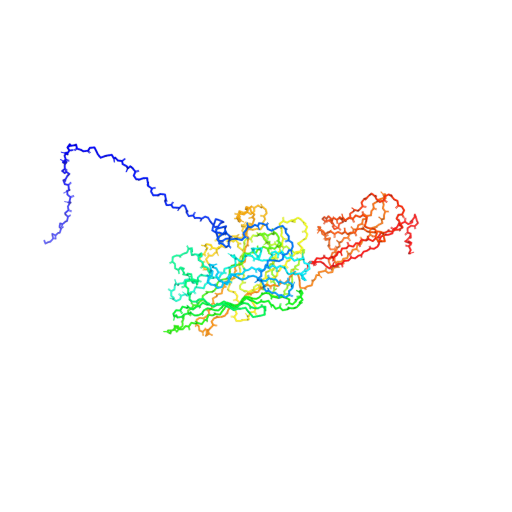.219 11.828 1.00 91.50 271 PRO A C 1
ATOM 1995 O O . PRO A 1 271 ? -5.329 -14.130 11.189 1.00 91.50 271 PRO A O 1
ATOM 1998 N N . ASP A 1 272 ? -7.063 -13.306 12.331 1.00 91.75 272 ASP A N 1
ATOM 1999 C CA . ASP A 1 272 ? -7.962 -14.433 12.060 1.00 91.75 272 ASP A CA 1
ATOM 2000 C C . ASP A 1 272 ? -8.371 -14.485 10.585 1.00 91.75 272 ASP A C 1
ATOM 2002 O O . ASP A 1 272 ? -8.678 -15.548 10.047 1.00 91.75 272 ASP A O 1
ATOM 2006 N N . SER A 1 273 ? -8.419 -13.327 9.926 1.00 92.69 273 SER A N 1
ATOM 2007 C CA . SER A 1 273 ? -8.697 -13.235 8.498 1.00 92.69 273 SER A CA 1
ATOM 2008 C C . SER A 1 273 ? -8.045 -12.011 7.882 1.00 92.69 273 SER A C 1
ATOM 2010 O O . SER A 1 273 ? -8.038 -10.935 8.487 1.00 92.69 273 SER A O 1
ATOM 2012 N N . VAL A 1 274 ? -7.591 -12.179 6.643 1.00 94.75 274 VAL A N 1
ATOM 2013 C CA . VAL A 1 274 ? -7.224 -11.091 5.736 1.00 94.75 274 VAL A CA 1
ATOM 2014 C C . VAL A 1 274 ? -8.186 -11.144 4.560 1.00 94.75 274 VAL A C 1
ATOM 2016 O O . VAL A 1 274 ? -8.430 -12.224 4.018 1.00 94.75 274 VAL A O 1
ATOM 2019 N N . LYS A 1 275 ? -8.771 -10.013 4.173 1.00 96.69 275 LYS A N 1
ATOM 2020 C CA . LYS A 1 275 ? -9.694 -9.956 3.039 1.00 96.69 275 LYS A CA 1
ATOM 2021 C C . LYS A 1 275 ? -9.297 -8.860 2.069 1.00 96.69 275 LYS A C 1
ATOM 2023 O O . LYS A 1 275 ? -8.914 -7.774 2.486 1.00 96.69 275 LYS A O 1
ATOM 2028 N N . TYR A 1 276 ? -9.446 -9.156 0.789 1.00 97.69 276 TYR A N 1
ATOM 2029 C CA . TYR A 1 276 ? -9.434 -8.187 -0.292 1.00 97.69 276 TYR A CA 1
ATOM 2030 C C . TYR A 1 276 ? -10.879 -7.912 -0.691 1.00 97.69 276 TYR A C 1
ATOM 2032 O O . TYR A 1 276 ? -11.618 -8.854 -0.993 1.00 97.69 276 TYR A O 1
ATOM 2040 N N . VAL A 1 277 ? -11.302 -6.658 -0.567 1.00 98.06 277 VAL A N 1
ATOM 2041 C CA . VAL A 1 277 ? -12.720 -6.288 -0.494 1.00 98.06 277 VAL A CA 1
ATOM 2042 C C . VAL A 1 277 ? -13.027 -5.059 -1.333 1.00 98.06 277 VAL A C 1
ATOM 2044 O O . VAL A 1 277 ? -12.146 -4.241 -1.600 1.00 98.06 277 VAL A O 1
ATOM 2047 N N . CYS A 1 278 ? -14.302 -4.893 -1.677 1.00 97.75 278 CYS A N 1
ATOM 2048 C CA . CYS A 1 278 ? -14.815 -3.630 -2.175 1.00 97.75 278 CYS A CA 1
ATOM 2049 C C . CYS A 1 278 ? -14.872 -2.580 -1.055 1.00 97.75 278 CYS A C 1
ATOM 2051 O O . CYS A 1 278 ? -15.676 -2.720 -0.129 1.00 97.75 278 CYS A O 1
ATOM 2053 N N . TRP A 1 279 ? -14.058 -1.520 -1.120 1.00 96.00 279 TRP A N 1
ATOM 2054 C CA . TRP A 1 279 ? -13.972 -0.535 -0.033 1.00 96.00 279 TRP A CA 1
ATOM 2055 C C . TRP A 1 279 ? -15.316 0.156 0.258 1.00 96.00 279 TRP A C 1
ATOM 2057 O O . TRP A 1 279 ? -15.719 0.165 1.428 1.00 96.00 279 TRP A O 1
ATOM 2067 N N . PRO A 1 280 ? -16.072 0.658 -0.750 1.00 93.31 280 PRO A N 1
ATOM 2068 C CA . PRO A 1 280 ? -17.355 1.312 -0.514 1.00 93.31 280 PRO A CA 1
ATOM 2069 C C . PRO A 1 280 ? -18.382 0.441 0.201 1.00 93.31 280 PRO A C 1
ATOM 2071 O O . PRO A 1 280 ? -19.233 0.990 0.887 1.00 93.31 280 PRO A O 1
ATOM 2074 N N . ASP A 1 281 ? -18.323 -0.882 0.063 1.00 95.00 281 ASP A N 1
ATOM 2075 C CA . ASP A 1 281 ? -19.269 -1.779 0.726 1.00 95.00 281 ASP A CA 1
ATOM 2076 C C . ASP A 1 281 ? -18.730 -2.259 2.080 1.00 95.00 281 ASP A C 1
ATOM 2078 O O . ASP A 1 281 ? -19.471 -2.310 3.064 1.00 95.00 281 ASP A O 1
ATOM 2082 N N . ALA A 1 282 ? -17.429 -2.558 2.156 1.00 96.12 282 ALA A N 1
ATOM 2083 C CA . ALA A 1 282 ? -16.773 -3.049 3.364 1.00 96.12 282 ALA A CA 1
ATOM 2084 C C . ALA A 1 282 ? -16.853 -2.067 4.526 1.00 96.12 282 ALA A C 1
ATOM 2086 O O . ALA A 1 282 ? -17.068 -2.475 5.666 1.00 96.12 282 ALA A O 1
ATOM 2087 N N . ILE A 1 283 ? -16.771 -0.770 4.243 1.00 93.56 283 ILE A N 1
ATOM 2088 C CA . ILE A 1 283 ? -16.838 0.257 5.279 1.00 93.56 283 ILE A CA 1
ATOM 2089 C C . ILE A 1 283 ? -18.224 0.387 5.946 1.00 93.56 283 ILE A C 1
ATOM 2091 O O . ILE A 1 283 ? -18.337 0.962 7.026 1.00 93.56 283 ILE A O 1
ATOM 2095 N N . PHE A 1 284 ? -19.278 -0.177 5.343 1.00 92.56 284 PHE A N 1
ATOM 2096 C CA . PHE A 1 284 ? -20.622 -0.271 5.938 1.00 92.56 284 PHE A CA 1
ATOM 2097 C C . PHE A 1 284 ? -20.935 -1.643 6.513 1.00 92.56 284 PHE A C 1
ATOM 2099 O O . PHE A 1 284 ? -22.035 -1.845 7.027 1.00 92.56 284 PHE A O 1
ATOM 2106 N N . ALA A 1 285 ? -20.020 -2.603 6.408 1.00 95.25 285 ALA A N 1
ATOM 2107 C CA . ALA A 1 285 ? -20.207 -3.891 7.040 1.00 95.25 285 ALA A CA 1
ATOM 2108 C C . ALA A 1 285 ? -19.874 -3.794 8.537 1.00 95.25 285 ALA A C 1
ATOM 2110 O O . ALA A 1 285 ? -18.945 -3.088 8.929 1.00 95.25 285 ALA A O 1
ATOM 2111 N N . PRO A 1 286 ? -20.605 -4.516 9.403 1.00 95.19 286 PRO A N 1
ATOM 2112 C CA . PRO A 1 286 ? -20.241 -4.589 10.812 1.00 95.19 286 PRO A CA 1
ATOM 2113 C C . PRO A 1 286 ? -18.885 -5.289 10.945 1.00 95.19 286 PRO A C 1
ATOM 2115 O O . PRO A 1 286 ? -18.531 -6.096 10.084 1.00 95.19 286 PRO A O 1
ATOM 2118 N N . LEU A 1 287 ? -18.162 -5.071 12.053 1.00 95.44 287 LEU A N 1
ATOM 2119 C CA . LEU A 1 287 ? -16.847 -5.696 12.263 1.00 95.44 287 LEU A CA 1
ATOM 2120 C C . LEU A 1 287 ? -16.878 -7.209 11.986 1.00 95.44 287 LEU A C 1
ATOM 2122 O O . LEU A 1 287 ? -17.671 -7.950 12.585 1.00 95.44 287 LEU A O 1
ATOM 2126 N N . GLY A 1 288 ? -16.002 -7.649 11.080 1.00 93.25 288 GLY A N 1
ATOM 2127 C CA . GLY A 1 288 ? -15.842 -9.024 10.605 1.00 93.25 288 GLY A CA 1
ATOM 2128 C C . GLY A 1 288 ? -16.987 -9.556 9.737 1.00 93.25 288 GLY A C 1
ATOM 2129 O O . GLY A 1 288 ? -16.923 -10.704 9.300 1.00 93.25 288 GLY A O 1
ATOM 2130 N N . GLY A 1 289 ? -18.024 -8.756 9.490 1.00 95.69 289 GLY A N 1
ATOM 2131 C CA . GLY A 1 289 ? -19.253 -9.146 8.806 1.00 95.69 289 GLY A CA 1
ATOM 2132 C C . GLY A 1 289 ? -19.212 -9.033 7.286 1.00 95.69 289 GLY A C 1
ATOM 2133 O O . GLY A 1 289 ? -20.137 -9.522 6.642 1.00 95.69 289 GLY A O 1
ATOM 2134 N N . TYR A 1 290 ? -18.169 -8.430 6.704 1.00 96.88 290 TYR A N 1
ATOM 2135 C CA . TYR A 1 290 ? -18.021 -8.399 5.251 1.00 96.88 290 TYR A CA 1
ATOM 2136 C C . TYR A 1 290 ? -17.823 -9.812 4.697 1.00 96.88 290 TYR A C 1
ATOM 2138 O O . TYR A 1 290 ? -16.902 -10.522 5.119 1.00 96.88 290 TYR A O 1
ATOM 2146 N N . VAL A 1 291 ? -18.673 -10.220 3.756 1.00 97.56 291 VAL A N 1
ATOM 2147 C CA . VAL A 1 291 ? -18.591 -11.518 3.077 1.00 97.56 291 VAL A CA 1
ATOM 2148 C C . VAL A 1 291 ? -18.080 -11.273 1.667 1.00 97.56 291 VAL A C 1
ATOM 2150 O O . VAL A 1 291 ? -18.722 -10.560 0.907 1.00 97.56 291 VAL A O 1
ATOM 2153 N N . THR A 1 292 ? -16.935 -11.864 1.334 1.00 97.62 292 THR A N 1
ATOM 2154 C CA . THR A 1 292 ? -16.323 -11.724 0.011 1.00 97.62 292 THR A CA 1
ATOM 2155 C C . THR A 1 292 ? -17.032 -12.587 -1.027 1.00 97.62 292 THR A C 1
ATOM 2157 O O . THR A 1 292 ? -17.440 -13.718 -0.747 1.00 97.62 292 THR A O 1
ATOM 2160 N N . ASP A 1 293 ? -17.133 -12.065 -2.245 1.00 97.44 293 ASP A N 1
ATOM 2161 C CA . ASP A 1 293 ? -17.565 -12.787 -3.434 1.00 97.44 293 ASP A CA 1
ATOM 2162 C C . ASP A 1 293 ? -16.375 -12.988 -4.381 1.00 97.44 293 ASP A C 1
ATOM 2164 O O . ASP A 1 293 ? -15.967 -12.083 -5.105 1.00 97.44 293 ASP A O 1
ATOM 2168 N N . GLY A 1 294 ? -15.854 -14.218 -4.434 1.00 96.88 294 GLY A N 1
ATOM 2169 C CA . GLY A 1 294 ? -14.730 -14.592 -5.302 1.00 96.88 294 GLY A CA 1
ATOM 2170 C C . GLY A 1 294 ? -14.967 -14.433 -6.809 1.00 96.88 294 GLY A C 1
ATOM 2171 O O . GLY A 1 294 ? -14.075 -14.748 -7.595 1.00 96.88 294 GLY A O 1
ATOM 2172 N N . THR A 1 295 ? -16.158 -14.001 -7.226 1.00 96.62 295 THR A N 1
ATOM 2173 C CA . THR A 1 295 ? -16.495 -13.678 -8.616 1.00 96.62 295 THR A CA 1
ATOM 2174 C C . THR A 1 295 ? -16.602 -12.178 -8.887 1.00 96.62 295 THR A C 1
ATOM 2176 O O . THR A 1 295 ? -16.623 -11.781 -10.053 1.00 96.62 295 THR A O 1
ATOM 2179 N N . ARG A 1 296 ? -16.644 -11.345 -7.842 1.00 97.00 296 ARG A N 1
ATOM 2180 C CA . ARG A 1 296 ? -16.780 -9.895 -7.955 1.00 97.00 296 ARG A CA 1
ATOM 2181 C C . ARG A 1 296 ? -15.425 -9.252 -8.207 1.00 97.00 296 ARG A C 1
ATOM 2183 O O . ARG A 1 296 ? -14.537 -9.336 -7.365 1.00 97.00 296 ARG A O 1
ATOM 2190 N N . ASP A 1 297 ? -15.288 -8.606 -9.359 1.00 96.06 297 ASP A N 1
ATOM 2191 C CA . ASP A 1 297 ? -14.129 -7.782 -9.702 1.00 96.06 297 ASP A CA 1
ATOM 2192 C C . ASP A 1 297 ? -14.163 -6.478 -8.899 1.00 96.06 297 ASP A C 1
ATOM 2194 O O . ASP A 1 297 ? -15.167 -5.765 -8.923 1.00 96.06 297 ASP A O 1
ATOM 2198 N N . VAL A 1 298 ? -13.076 -6.185 -8.189 1.00 96.69 298 VAL A N 1
ATOM 2199 C CA . VAL A 1 298 ? -12.897 -4.960 -7.400 1.00 96.69 298 VAL A CA 1
ATOM 2200 C C . VAL A 1 298 ? -11.706 -4.129 -7.865 1.00 96.69 298 VAL A C 1
ATOM 2202 O O . VAL A 1 298 ? -11.493 -3.054 -7.316 1.00 96.69 298 VAL A O 1
ATOM 2205 N N . SER A 1 299 ? -10.976 -4.583 -8.891 1.00 94.88 299 SER A N 1
ATOM 2206 C CA . SER A 1 299 ? -9.754 -3.927 -9.381 1.00 94.88 299 SER A CA 1
ATOM 2207 C C . SER A 1 299 ? -9.808 -3.537 -10.850 1.00 94.88 299 SER A C 1
ATOM 2209 O O . SER A 1 299 ? -9.112 -2.633 -11.301 1.00 94.88 299 SER A O 1
ATOM 2211 N N . GLY A 1 300 ? -10.562 -4.277 -11.657 1.00 90.81 300 GLY A N 1
ATOM 2212 C CA . GLY A 1 300 ? -10.586 -4.088 -13.095 1.00 90.81 300 GLY A CA 1
ATOM 2213 C C . GLY A 1 300 ? -11.403 -2.874 -13.520 1.00 90.81 300 GLY A C 1
ATOM 2214 O O . GLY A 1 300 ? -12.306 -2.403 -12.835 1.00 90.81 300 GLY A O 1
ATOM 2215 N N . SER A 1 301 ? -11.161 -2.416 -14.749 1.00 88.94 301 SER A N 1
ATOM 2216 C CA . SER A 1 301 ? -11.955 -1.345 -15.382 1.00 88.94 301 SER A CA 1
ATOM 2217 C C . SER A 1 301 ? -13.455 -1.659 -15.532 1.00 88.94 301 SER A C 1
ATOM 2219 O O . SER A 1 301 ? -14.244 -0.753 -15.797 1.00 88.94 301 SER A O 1
ATOM 2221 N N . ALA A 1 302 ? -13.845 -2.930 -15.390 1.00 89.81 302 ALA A N 1
ATOM 2222 C CA . ALA A 1 302 ? -15.230 -3.395 -15.416 1.00 89.81 302 ALA A CA 1
ATOM 2223 C C . ALA A 1 302 ? -15.812 -3.648 -14.011 1.00 89.81 302 ALA A C 1
ATOM 2225 O O . ALA A 1 302 ? -16.948 -4.113 -13.918 1.00 89.81 302 ALA A O 1
ATOM 2226 N N . SER A 1 303 ? -15.047 -3.355 -12.953 1.00 93.44 303 SER A N 1
ATOM 2227 C CA . SER A 1 303 ? -15.458 -3.469 -11.555 1.00 93.44 303 SER A CA 1
ATOM 2228 C C . SER A 1 303 ? -16.778 -2.738 -11.308 1.00 93.44 303 SER A C 1
ATOM 2230 O O . SER A 1 303 ? -16.992 -1.618 -11.778 1.00 93.44 303 SER A O 1
ATOM 2232 N N . ASP A 1 304 ? -17.676 -3.372 -10.557 1.00 93.12 304 ASP A N 1
ATOM 2233 C CA . ASP A 1 304 ? -18.876 -2.722 -10.023 1.00 93.12 304 ASP A CA 1
ATOM 2234 C C . ASP A 1 304 ? -18.623 -2.088 -8.645 1.00 93.12 304 ASP A C 1
ATOM 2236 O O . ASP A 1 304 ? -19.469 -1.358 -8.118 1.00 93.12 304 ASP A O 1
ATOM 2240 N N . CYS A 1 305 ? -17.443 -2.332 -8.079 1.00 94.44 305 CYS A N 1
ATOM 2241 C CA . CYS A 1 305 ? -16.967 -1.713 -6.866 1.00 94.44 305 CYS A CA 1
ATOM 2242 C C . CYS A 1 305 ? -16.381 -0.339 -7.178 1.00 94.44 305 CYS A C 1
ATOM 2244 O O . CYS A 1 305 ? -15.180 -0.188 -7.397 1.00 94.44 305 CYS A O 1
ATOM 2246 N N . LEU A 1 306 ? -17.259 0.660 -7.257 1.00 93.44 306 LEU A N 1
ATOM 2247 C CA . LEU A 1 306 ? -16.894 1.983 -7.740 1.00 93.44 306 LEU A CA 1
ATOM 2248 C C . LEU A 1 306 ? -16.797 3.022 -6.623 1.00 93.44 306 LEU A C 1
ATOM 2250 O O . LEU A 1 306 ? -17.753 3.264 -5.878 1.00 93.44 306 LEU A O 1
ATOM 2254 N N . GLY A 1 307 ? -15.667 3.720 -6.592 1.00 86.75 307 GLY A N 1
ATOM 2255 C CA . GLY A 1 307 ? -15.424 4.851 -5.713 1.00 86.75 307 GLY A CA 1
ATOM 2256 C C . GLY A 1 307 ? -16.108 6.136 -6.169 1.00 86.75 307 GLY A C 1
ATOM 2257 O O . GLY A 1 307 ? -16.867 6.195 -7.142 1.00 86.75 307 GLY A O 1
ATOM 2258 N N . GLY A 1 308 ? -15.803 7.238 -5.479 1.00 77.56 308 GLY A N 1
ATOM 2259 C CA . GLY A 1 308 ? -16.391 8.555 -5.767 1.00 77.56 308 GLY A CA 1
ATOM 2260 C C . GLY A 1 308 ? -16.110 9.090 -7.180 1.00 77.56 308 GLY A C 1
ATOM 2261 O O . GLY A 1 308 ? -16.845 9.954 -7.659 1.00 77.56 308 GLY A O 1
ATOM 2262 N N . GLN A 1 309 ? -15.075 8.576 -7.851 1.00 83.25 309 GLN A N 1
ATOM 2263 C CA . GLN A 1 309 ? -14.693 8.957 -9.216 1.00 83.25 309 GLN A CA 1
ATOM 2264 C C . GLN A 1 309 ? -15.215 7.989 -10.293 1.00 83.25 309 GLN A C 1
ATOM 2266 O O . GLN A 1 309 ? -14.923 8.193 -11.470 1.00 83.25 309 GLN A O 1
ATOM 2271 N N . GLY A 1 310 ? -15.980 6.955 -9.920 1.00 87.00 310 GLY A N 1
ATOM 2272 C CA . GLY A 1 310 ? -16.439 5.925 -10.857 1.00 87.00 310 GLY A CA 1
ATOM 2273 C C . GLY A 1 310 ? -15.326 4.993 -11.348 1.00 87.00 310 GLY A C 1
ATOM 2274 O O . GLY A 1 310 ? -15.479 4.382 -12.401 1.00 87.00 310 GLY A O 1
ATOM 2275 N N . LYS A 1 311 ? -14.211 4.923 -10.614 1.00 90.25 311 LYS A N 1
ATOM 2276 C CA . LYS A 1 311 ? -13.138 3.937 -10.783 1.00 90.25 311 LYS A CA 1
ATOM 2277 C C . LYS A 1 311 ? -13.292 2.813 -9.761 1.00 90.25 311 LYS A C 1
ATOM 2279 O O . LYS A 1 311 ? -13.994 3.025 -8.773 1.00 90.25 311 LYS A O 1
ATOM 2284 N N . ALA A 1 312 ? -12.624 1.686 -9.997 1.00 94.50 312 ALA A N 1
ATOM 2285 C CA . ALA A 1 312 ? -12.442 0.636 -9.001 1.00 94.50 312 ALA A CA 1
ATOM 2286 C C . ALA A 1 312 ? -11.931 1.225 -7.663 1.00 94.50 312 ALA A C 1
ATOM 2288 O O . ALA A 1 312 ? -11.161 2.183 -7.694 1.00 94.50 312 ALA A O 1
ATOM 2289 N N . ASP A 1 313 ? -12.423 0.716 -6.530 1.00 94.75 313 ASP A N 1
ATOM 2290 C CA . ASP A 1 313 ? -12.159 1.243 -5.175 1.00 94.75 313 ASP A CA 1
ATOM 2291 C C . ASP A 1 313 ? -12.009 0.069 -4.193 1.00 94.75 313 ASP A C 1
ATOM 2293 O O . ASP A 1 313 ? -12.988 -0.452 -3.647 1.00 94.75 313 ASP A O 1
ATOM 2297 N N . SER A 1 314 ? -10.782 -0.432 -4.058 1.00 97.06 314 SER A N 1
ATOM 2298 C CA . SER A 1 314 ? -10.496 -1.686 -3.351 1.00 97.06 314 SER A CA 1
ATOM 2299 C C . SER A 1 314 ? -9.745 -1.466 -2.044 1.00 97.06 314 SER A C 1
ATOM 2301 O O . SER A 1 314 ? -9.029 -0.483 -1.865 1.00 97.06 314 SER A O 1
ATOM 2303 N N . ALA A 1 315 ? -9.874 -2.417 -1.123 1.00 97.56 315 ALA A N 1
ATOM 2304 C CA . ALA A 1 315 ? -9.220 -2.335 0.173 1.00 97.56 315 ALA A CA 1
ATOM 2305 C C . ALA A 1 315 ? -8.751 -3.678 0.707 1.00 97.56 315 ALA A C 1
ATOM 2307 O O . ALA A 1 315 ? -9.184 -4.750 0.273 1.00 97.56 315 ALA A O 1
ATOM 2308 N N . VAL A 1 316 ? -7.893 -3.596 1.722 1.00 97.38 316 VAL A N 1
ATOM 2309 C CA . VAL A 1 316 ? -7.482 -4.744 2.528 1.00 97.38 316 VAL A CA 1
ATOM 2310 C C . VAL A 1 316 ? -8.063 -4.623 3.935 1.00 97.38 316 VAL A C 1
ATOM 2312 O O . VAL A 1 316 ? -7.839 -3.638 4.640 1.00 97.38 316 VAL A O 1
ATOM 2315 N N . GLU A 1 317 ? -8.808 -5.647 4.347 1.00 97.19 317 GLU A N 1
ATOM 2316 C CA . GLU A 1 317 ? -9.369 -5.801 5.689 1.00 97.19 317 GLU A CA 1
ATOM 2317 C C . GLU A 1 317 ? -8.546 -6.821 6.485 1.00 97.19 317 GLU A C 1
ATOM 2319 O O . GLU A 1 317 ? -8.315 -7.943 6.032 1.00 97.19 317 GLU A O 1
ATOM 2324 N N . TYR A 1 318 ? -8.161 -6.457 7.703 1.00 95.69 318 TYR A N 1
ATOM 2325 C CA . TYR A 1 318 ? -7.577 -7.362 8.687 1.00 95.69 318 TYR A CA 1
ATOM 2326 C C . TYR A 1 318 ? -8.507 -7.481 9.885 1.00 95.69 318 TYR A C 1
ATOM 2328 O O . TYR A 1 318 ? -8.983 -6.463 10.382 1.00 95.69 318 TYR A O 1
ATOM 2336 N N . VAL A 1 319 ? -8.728 -8.697 10.386 1.00 95.00 319 VAL A N 1
ATOM 2337 C CA . VAL A 1 319 ? -9.544 -8.933 11.588 1.00 95.00 319 VAL A CA 1
ATOM 2338 C C . VAL A 1 319 ? -8.785 -9.823 12.558 1.00 95.00 319 VAL A C 1
ATOM 2340 O O . VAL A 1 319 ? -8.327 -10.894 12.178 1.00 95.00 319 VAL A O 1
ATOM 2343 N N . TRP A 1 320 ? -8.706 -9.405 13.817 1.00 93.62 320 TRP A N 1
ATOM 2344 C CA . TRP A 1 320 ? -8.119 -10.154 14.924 1.00 93.62 320 TRP A CA 1
ATOM 2345 C C . TRP A 1 320 ? -9.153 -10.375 16.022 1.00 93.62 320 TRP A C 1
ATOM 2347 O O . TRP A 1 320 ? -9.895 -9.456 16.376 1.00 93.62 320 TRP A O 1
ATOM 2357 N N . SER A 1 321 ? -9.142 -11.554 16.632 1.00 88.81 321 SER A N 1
ATOM 2358 C CA . SER A 1 321 ? -9.786 -11.812 17.915 1.00 88.81 321 SER A CA 1
ATOM 2359 C C . SER A 1 321 ? -8.702 -11.839 18.981 1.00 88.81 321 SER A C 1
ATOM 2361 O O . SER A 1 321 ? -7.885 -12.755 19.025 1.00 88.81 321 SER A O 1
ATOM 2363 N N . ALA A 1 322 ? -8.685 -10.831 19.845 1.00 72.56 322 ALA A N 1
ATOM 2364 C CA . ALA A 1 322 ? -7.817 -10.853 21.005 1.00 72.56 322 ALA A CA 1
ATOM 2365 C C . ALA A 1 322 ? -8.452 -11.698 22.115 1.00 72.56 322 ALA A C 1
ATOM 2367 O O . ALA A 1 322 ? -9.647 -11.588 22.408 1.00 72.56 322 ALA A O 1
ATOM 2368 N N . ASP A 1 323 ? -7.644 -12.539 22.755 1.00 66.62 323 ASP A N 1
ATOM 2369 C CA . ASP A 1 323 ? -8.082 -13.322 23.907 1.00 66.62 323 ASP A CA 1
ATOM 2370 C C . ASP A 1 323 ? -8.326 -12.388 25.110 1.00 66.62 323 ASP A C 1
ATOM 2372 O O . ASP A 1 323 ? -7.444 -11.617 25.488 1.00 66.62 323 ASP A O 1
ATOM 2376 N N . ALA A 1 324 ? -9.496 -12.481 25.759 1.00 55.91 324 ALA A N 1
ATOM 2377 C CA . ALA A 1 324 ? -9.791 -11.744 27.003 1.00 55.91 324 ALA A CA 1
ATOM 2378 C C . ALA A 1 324 ? -8.794 -12.006 28.127 1.00 55.91 324 ALA A C 1
ATOM 2380 O O . ALA A 1 324 ? -8.697 -11.213 29.064 1.00 55.91 324 ALA A O 1
ATOM 2381 N N . ASN A 1 325 ? -8.112 -13.149 28.088 1.00 62.34 325 ASN A N 1
ATOM 2382 C CA . ASN A 1 325 ? -7.146 -13.509 29.112 1.00 62.34 325 ASN A CA 1
ATOM 2383 C C . ASN A 1 325 ? -5.791 -12.829 28.898 1.00 62.34 325 ASN A C 1
ATOM 2385 O O . ASN A 1 325 ? -4.947 -12.864 29.796 1.00 62.34 325 ASN A O 1
ATOM 2389 N N . GLN A 1 326 ? -5.567 -12.197 27.742 1.00 66.12 326 GLN A N 1
ATOM 2390 C CA . GLN A 1 326 ? -4.373 -11.400 27.518 1.00 66.12 326 GLN A CA 1
ATOM 2391 C C . GLN A 1 326 ? -4.536 -10.046 28.205 1.00 66.12 326 GLN A C 1
ATOM 2393 O O . GLN A 1 326 ? -5.394 -9.231 27.866 1.00 66.12 326 GLN A O 1
ATOM 2398 N N . ALA A 1 327 ? -3.692 -9.801 29.206 1.00 67.19 327 ALA A N 1
ATOM 2399 C CA . ALA A 1 327 ? -3.560 -8.480 29.790 1.00 67.19 327 ALA A CA 1
ATOM 2400 C C . ALA A 1 327 ? -2.976 -7.536 28.732 1.00 67.19 327 ALA A C 1
ATOM 2402 O O . ALA A 1 327 ? -1.777 -7.555 28.479 1.00 67.19 327 ALA A O 1
ATOM 2403 N N . GLY A 1 328 ? -3.838 -6.719 28.135 1.00 77.50 328 GLY A N 1
ATOM 2404 C CA . GLY A 1 328 ? -3.441 -5.700 27.175 1.00 77.50 328 GLY A CA 1
ATOM 2405 C C . GLY A 1 328 ? -3.421 -6.172 25.717 1.00 77.50 328 GLY A C 1
ATOM 2406 O O . GLY A 1 328 ? -2.327 -6.265 25.167 1.00 77.50 328 GLY A O 1
ATOM 2407 N N . PRO A 1 329 ? -4.577 -6.477 25.083 1.00 89.00 329 PRO A N 1
ATOM 2408 C CA . PRO A 1 329 ? -4.632 -6.847 23.671 1.00 89.00 329 PRO A CA 1
ATOM 2409 C C . PRO A 1 329 ? -3.829 -5.901 22.786 1.00 89.00 329 PRO A C 1
ATOM 2411 O O . PRO A 1 329 ? -4.050 -4.691 22.828 1.00 89.00 329 PRO A O 1
ATOM 2414 N N . GLN A 1 330 ? -2.935 -6.451 21.971 1.00 92.12 330 GLN A N 1
ATOM 2415 C CA . GLN A 1 330 ? -2.129 -5.685 21.033 1.00 92.12 330 GLN A CA 1
ATOM 2416 C C . GLN A 1 330 ? -2.161 -6.357 19.666 1.00 92.12 330 GLN A C 1
ATOM 2418 O O . GLN A 1 330 ? -1.981 -7.566 19.571 1.00 92.12 330 GLN A O 1
ATOM 2423 N N . VAL A 1 331 ? -2.395 -5.578 18.612 1.00 92.88 331 VAL A N 1
ATOM 2424 C CA . VAL A 1 331 ? -2.325 -6.044 17.221 1.00 92.88 331 VAL A CA 1
ATOM 2425 C C . VAL A 1 331 ? -1.468 -5.098 16.404 1.00 92.88 331 VAL A C 1
ATOM 2427 O O . VAL A 1 331 ? -1.427 -3.902 16.690 1.00 92.88 331 VAL A O 1
ATOM 2430 N N . THR A 1 332 ? -0.784 -5.626 15.391 1.00 93.75 332 THR A N 1
ATOM 2431 C CA . THR A 1 332 ? 0.048 -4.820 14.497 1.00 93.75 332 THR A CA 1
ATOM 2432 C C . THR A 1 332 ? -0.169 -5.223 13.050 1.00 93.75 332 THR A C 1
ATOM 2434 O O . THR A 1 332 ? 0.038 -6.379 12.689 1.00 93.75 332 THR A O 1
ATOM 2437 N N . ALA A 1 333 ? -0.477 -4.246 12.205 1.00 94.38 333 ALA A N 1
ATOM 2438 C CA . ALA A 1 333 ? -0.346 -4.380 10.763 1.00 94.38 333 ALA A CA 1
ATOM 2439 C C . ALA A 1 333 ? 0.780 -3.488 10.251 1.00 94.38 333 ALA A C 1
ATOM 2441 O O . ALA A 1 333 ? 1.192 -2.524 10.892 1.00 94.38 333 ALA A O 1
ATOM 2442 N N . SER A 1 334 ? 1.310 -3.815 9.084 1.00 95.56 334 SER A N 1
ATOM 2443 C CA . SER A 1 334 ? 2.374 -3.042 8.468 1.00 95.56 334 SER A CA 1
ATOM 2444 C C . SER A 1 334 ? 2.300 -3.090 6.957 1.00 95.56 334 SER A C 1
ATOM 2446 O O . SER A 1 334 ? 1.751 -4.026 6.383 1.00 95.56 334 SER A O 1
ATOM 2448 N N . LEU A 1 335 ? 2.911 -2.099 6.324 1.00 95.88 335 LEU A N 1
ATOM 2449 C CA . LEU A 1 335 ? 3.211 -2.098 4.902 1.00 95.88 335 LEU A CA 1
ATOM 2450 C C . LEU A 1 335 ? 4.698 -1.828 4.679 1.00 95.88 335 LEU A C 1
ATOM 2452 O O . LEU A 1 335 ? 5.367 -1.195 5.503 1.00 95.88 335 LEU A O 1
ATOM 2456 N N . ARG A 1 336 ? 5.230 -2.323 3.566 1.00 95.56 336 ARG A N 1
ATOM 2457 C CA . ARG A 1 336 ? 6.617 -2.108 3.139 1.00 95.56 336 ARG A CA 1
ATOM 2458 C C . ARG A 1 336 ? 6.731 -2.117 1.620 1.00 95.56 336 ARG A C 1
ATOM 2460 O O . ARG A 1 336 ? 5.829 -2.593 0.936 1.00 95.56 336 ARG A O 1
ATOM 2467 N N . MET A 1 337 ? 7.866 -1.669 1.095 1.00 95.38 337 MET A N 1
ATOM 2468 C CA . MET A 1 337 ? 8.163 -1.798 -0.334 1.00 95.38 337 MET A CA 1
ATOM 2469 C C . MET A 1 337 ? 8.242 -3.268 -0.759 1.00 95.38 337 MET A C 1
ATOM 2471 O O . MET A 1 337 ? 8.752 -4.118 -0.022 1.00 95.38 337 MET A O 1
ATOM 2475 N N . SER A 1 338 ? 7.732 -3.569 -1.954 1.00 94.25 338 SER A N 1
ATOM 2476 C CA . SER A 1 338 ? 7.772 -4.910 -2.527 1.00 94.25 338 SER A CA 1
ATOM 2477 C C . SER A 1 338 ? 7.972 -4.827 -4.046 1.00 94.25 338 SER A C 1
ATOM 2479 O O . SER A 1 338 ? 7.093 -4.325 -4.734 1.00 94.25 338 SER A O 1
ATOM 2481 N N . PRO A 1 339 ? 9.100 -5.305 -4.595 1.00 94.69 339 PRO A N 1
ATOM 2482 C CA . PRO A 1 339 ? 10.179 -6.006 -3.907 1.00 94.69 339 PRO A CA 1
ATOM 2483 C C . PRO A 1 339 ? 11.023 -5.066 -3.014 1.00 94.69 339 PRO A C 1
ATOM 2485 O O . PRO A 1 339 ? 11.039 -3.855 -3.223 1.00 94.69 339 PRO A O 1
ATOM 2488 N N . PRO A 1 340 ? 11.765 -5.605 -2.026 1.00 92.75 340 PRO A N 1
ATOM 2489 C CA . PRO A 1 340 ? 12.681 -4.813 -1.195 1.00 92.75 340 PRO A CA 1
ATOM 2490 C C . PRO A 1 340 ? 13.912 -4.318 -1.977 1.00 92.75 340 PRO A C 1
ATOM 2492 O O . PRO A 1 340 ? 14.584 -3.375 -1.569 1.00 92.75 340 PRO A O 1
ATOM 2495 N N . ALA A 1 341 ? 14.217 -4.950 -3.109 1.00 94.50 341 ALA A N 1
ATOM 2496 C CA . ALA A 1 341 ? 15.216 -4.503 -4.065 1.00 94.50 341 ALA A CA 1
ATOM 2497 C C . ALA A 1 341 ? 14.675 -4.720 -5.476 1.00 94.50 341 ALA A C 1
ATOM 2499 O O . ALA A 1 341 ? 14.048 -5.744 -5.747 1.00 94.50 341 ALA A O 1
ATOM 2500 N N . ALA A 1 342 ? 14.941 -3.772 -6.368 1.00 95.56 342 ALA A N 1
ATOM 2501 C CA . ALA A 1 342 ? 14.491 -3.860 -7.745 1.00 95.56 342 ALA A CA 1
ATOM 2502 C C . ALA A 1 342 ? 15.107 -5.080 -8.460 1.00 95.56 342 ALA A C 1
ATOM 2504 O O . ALA A 1 342 ? 16.285 -5.404 -8.285 1.00 95.56 342 ALA A O 1
ATOM 2505 N N . TYR A 1 343 ? 14.308 -5.752 -9.283 1.00 95.81 343 TYR A N 1
ATOM 2506 C CA . TYR A 1 343 ? 14.712 -6.901 -10.081 1.00 95.81 343 TYR A CA 1
ATOM 2507 C C . TYR A 1 343 ? 15.725 -6.498 -11.148 1.00 95.81 343 TYR A C 1
ATOM 2509 O O . TYR A 1 343 ? 15.530 -5.524 -11.874 1.00 95.81 343 TYR A O 1
ATOM 2517 N N . ALA A 1 344 ? 16.811 -7.261 -11.265 1.00 97.69 344 ALA A N 1
ATOM 2518 C CA . ALA A 1 344 ? 17.837 -7.002 -12.264 1.00 97.69 344 ALA A CA 1
ATOM 2519 C C . ALA A 1 344 ? 17.247 -7.048 -13.682 1.00 97.69 344 ALA A C 1
ATOM 2521 O O . ALA A 1 344 ? 16.541 -7.990 -14.039 1.00 97.69 344 ALA A O 1
ATOM 2522 N N . THR A 1 345 ? 17.592 -6.062 -14.508 1.00 97.88 345 THR A N 1
ATOM 2523 C CA . THR A 1 345 ? 17.189 -6.029 -15.916 1.00 97.88 345 THR A CA 1
ATOM 2524 C C . THR A 1 345 ? 18.383 -6.182 -16.841 1.00 97.88 345 THR A C 1
ATOM 2526 O O . THR A 1 345 ? 19.516 -5.835 -16.505 1.00 97.88 345 THR A O 1
ATOM 2529 N N . THR A 1 346 ? 18.122 -6.724 -18.024 1.00 98.44 346 THR A N 1
ATOM 2530 C CA . THR A 1 346 ? 19.081 -6.824 -19.118 1.00 98.44 346 THR A CA 1
ATOM 2531 C C . THR A 1 346 ? 18.562 -5.991 -20.278 1.00 98.44 346 THR A C 1
ATOM 2533 O O . THR A 1 346 ? 17.510 -6.290 -20.843 1.00 98.44 346 THR A O 1
ATOM 2536 N N . MET A 1 347 ? 19.328 -4.969 -20.652 1.00 98.56 347 MET A N 1
ATOM 2537 C CA . MET A 1 347 ? 19.122 -4.214 -21.881 1.00 98.56 347 MET A CA 1
ATOM 2538 C C . MET A 1 347 ? 19.974 -4.826 -22.993 1.00 98.56 347 MET A C 1
ATOM 2540 O O . MET A 1 347 ? 21.152 -5.124 -22.793 1.00 98.56 347 MET A O 1
ATOM 2544 N N . ARG A 1 348 ? 19.398 -5.005 -24.181 1.00 98.25 348 ARG A N 1
ATOM 2545 C CA . ARG A 1 348 ? 20.125 -5.420 -25.386 1.00 98.25 348 ARG A CA 1
ATOM 2546 C C . ARG A 1 348 ? 19.846 -4.437 -26.504 1.00 98.25 348 ARG A C 1
ATOM 2548 O O . ARG A 1 348 ? 18.694 -4.246 -26.870 1.00 98.25 348 ARG A O 1
ATOM 2555 N N . ALA A 1 349 ? 20.896 -3.850 -27.060 1.00 97.06 349 ALA A N 1
ATOM 2556 C CA . ALA A 1 349 ? 20.799 -3.001 -28.237 1.00 97.06 349 ALA A CA 1
ATOM 2557 C C . ALA A 1 349 ? 20.865 -3.860 -29.511 1.00 97.06 349 ALA A C 1
ATOM 2559 O O . ALA A 1 349 ? 21.717 -4.742 -29.635 1.00 97.06 349 ALA A O 1
ATOM 2560 N N . GLY A 1 350 ? 19.964 -3.608 -30.454 1.00 93.62 350 GLY A N 1
ATOM 2561 C CA . GLY A 1 350 ? 19.979 -4.197 -31.787 1.00 93.62 350 GLY A CA 1
ATOM 2562 C C . GLY A 1 350 ? 20.916 -3.453 -32.740 1.00 93.62 350 GLY A C 1
ATOM 2563 O O . GLY A 1 350 ? 21.417 -2.363 -32.458 1.00 93.62 350 GLY A O 1
ATOM 2564 N N . SER A 1 351 ? 21.150 -4.018 -33.919 1.00 88.00 351 SER A N 1
ATOM 2565 C CA . SER A 1 351 ? 21.871 -3.311 -34.979 1.00 88.00 351 SER A CA 1
ATOM 2566 C C . SER A 1 351 ? 21.038 -2.165 -35.552 1.00 88.00 351 SER A C 1
ATOM 2568 O O . SER A 1 351 ? 19.823 -2.304 -35.706 1.00 88.00 351 SER A O 1
ATOM 2570 N N . ILE A 1 352 ? 21.692 -1.074 -35.959 1.00 87.62 352 ILE A N 1
ATOM 2571 C CA . ILE A 1 352 ? 21.027 -0.019 -36.733 1.00 87.62 352 ILE A CA 1
ATOM 2572 C C . ILE A 1 352 ? 20.624 -0.585 -38.103 1.00 87.62 352 ILE A C 1
ATOM 2574 O O . ILE A 1 352 ? 21.473 -1.085 -38.841 1.00 87.62 352 ILE A O 1
ATOM 2578 N N . SER A 1 353 ? 19.345 -0.478 -38.466 1.00 84.44 353 SER A N 1
ATOM 2579 C CA . SER A 1 353 ? 18.829 -0.897 -39.775 1.00 84.44 353 SER A CA 1
ATOM 2580 C C . SER A 1 353 ? 17.918 0.177 -40.356 1.00 84.44 353 SER A C 1
ATOM 2582 O O . SER A 1 353 ? 17.005 0.650 -39.681 1.00 84.44 353 SER A O 1
ATOM 2584 N N . LEU A 1 354 ? 18.180 0.587 -41.602 1.00 83.81 354 LEU A N 1
ATOM 2585 C CA . LEU A 1 354 ? 17.353 1.546 -42.355 1.00 83.81 354 LEU A CA 1
ATOM 2586 C C . LEU A 1 354 ? 17.057 2.861 -41.598 1.00 83.81 354 LEU A C 1
ATOM 2588 O O . LEU A 1 354 ? 15.970 3.420 -41.709 1.00 83.81 354 LEU A O 1
ATOM 2592 N N . GLY A 1 355 ? 18.019 3.361 -40.814 1.00 86.81 355 GLY A N 1
ATOM 2593 C CA . GLY A 1 355 ? 17.837 4.581 -40.015 1.00 86.81 355 GLY A CA 1
ATOM 2594 C C . GLY A 1 355 ? 16.975 4.386 -38.763 1.00 86.81 355 GLY A C 1
ATOM 2595 O O . GLY A 1 355 ? 16.419 5.355 -38.252 1.00 86.81 355 GLY A O 1
ATOM 2596 N N . SER A 1 356 ? 16.851 3.156 -38.265 1.00 92.69 356 SER A N 1
ATOM 2597 C CA . SER A 1 356 ? 16.222 2.849 -36.980 1.00 92.69 356 SER A CA 1
ATOM 2598 C C . SER A 1 356 ? 17.188 2.115 -36.051 1.00 92.69 356 SER A C 1
ATOM 2600 O O . SER A 1 356 ? 17.977 1.281 -36.501 1.00 92.69 356 SER A O 1
ATOM 2602 N N . ALA A 1 357 ? 17.128 2.443 -34.763 1.00 94.81 357 ALA A N 1
ATOM 2603 C CA . ALA A 1 357 ? 17.779 1.717 -33.678 1.00 94.81 357 ALA A CA 1
ATOM 2604 C C . ALA A 1 357 ? 16.716 0.962 -32.876 1.00 94.81 357 ALA A C 1
ATOM 2606 O O . ALA A 1 357 ? 15.594 1.443 -32.722 1.00 94.81 357 ALA A O 1
ATOM 2607 N N . THR A 1 358 ? 17.056 -0.220 -32.372 1.00 96.50 358 THR A N 1
ATOM 2608 C CA . THR A 1 358 ? 16.123 -1.071 -31.623 1.00 96.50 358 THR A CA 1
ATOM 2609 C C . THR A 1 358 ? 16.762 -1.537 -30.330 1.00 96.50 358 THR A C 1
ATOM 2611 O O . THR A 1 358 ? 17.973 -1.688 -30.257 1.00 96.50 358 THR A O 1
ATOM 2614 N N . ALA A 1 359 ? 15.970 -1.778 -29.300 1.00 97.94 359 ALA A N 1
ATOM 2615 C CA . ALA A 1 359 ? 16.451 -2.377 -28.069 1.00 97.94 359 ALA A CA 1
ATOM 2616 C C . ALA A 1 359 ? 15.406 -3.321 -27.489 1.00 97.94 359 ALA A C 1
ATOM 2618 O O . ALA A 1 359 ? 14.213 -3.149 -27.729 1.00 97.94 359 ALA A O 1
ATOM 2619 N N . THR A 1 360 ? 15.861 -4.291 -26.707 1.00 98.25 360 THR A N 1
ATOM 2620 C CA . THR A 1 360 ? 15.014 -5.212 -25.951 1.00 98.25 360 THR A CA 1
ATOM 2621 C C . THR A 1 360 ? 15.372 -5.100 -24.475 1.00 98.25 360 THR A C 1
ATOM 2623 O O . THR A 1 360 ? 16.547 -5.208 -24.117 1.00 98.25 360 THR A O 1
ATOM 2626 N N . LEU A 1 361 ? 14.362 -4.921 -23.625 1.00 98.06 361 LEU A N 1
ATOM 2627 C CA . LEU A 1 361 ? 14.483 -4.952 -22.171 1.00 98.06 361 LEU A CA 1
ATOM 2628 C C . LEU A 1 361 ? 13.850 -6.238 -21.629 1.00 98.06 361 LEU A C 1
ATOM 2630 O O . LEU A 1 361 ? 12.670 -6.507 -21.859 1.00 98.06 361 LEU A O 1
ATOM 2634 N N . THR A 1 362 ? 14.627 -7.025 -20.891 1.00 97.62 362 THR A N 1
ATOM 2635 C CA . THR A 1 362 ? 14.164 -8.276 -20.272 1.00 97.62 362 THR A CA 1
ATOM 2636 C C . THR A 1 362 ? 14.521 -8.335 -18.798 1.00 97.62 362 THR A C 1
ATOM 2638 O O . THR A 1 362 ? 15.532 -7.771 -18.377 1.00 97.62 362 THR A O 1
ATOM 2641 N N . ASP A 1 363 ? 13.751 -9.092 -18.025 1.00 97.06 363 ASP A N 1
ATOM 2642 C CA . ASP A 1 363 ? 14.169 -9.529 -16.695 1.00 97.06 363 ASP A CA 1
ATOM 2643 C C . ASP A 1 363 ? 15.390 -10.444 -16.829 1.00 97.06 363 ASP A C 1
ATOM 2645 O O . ASP A 1 363 ? 15.360 -11.431 -17.565 1.00 97.06 363 ASP A O 1
ATOM 2649 N N . THR A 1 364 ? 16.471 -10.118 -16.124 1.00 97.38 364 THR A N 1
ATOM 2650 C CA . THR A 1 364 ? 17.716 -10.890 -16.165 1.00 97.38 364 THR A CA 1
ATOM 2651 C C . THR A 1 364 ? 17.520 -12.318 -15.664 1.00 97.38 364 THR A C 1
ATOM 2653 O O . THR A 1 364 ? 18.163 -13.232 -16.177 1.00 97.38 364 THR A O 1
ATOM 2656 N N . ALA A 1 365 ? 16.649 -12.527 -14.673 1.00 96.06 365 ALA A N 1
ATOM 2657 C CA . ALA A 1 365 ? 16.473 -13.835 -14.054 1.00 96.06 365 ALA A CA 1
ATOM 2658 C C . ALA A 1 365 ? 15.665 -14.790 -14.941 1.00 96.06 365 ALA A C 1
ATOM 2660 O O . ALA A 1 365 ? 16.029 -15.956 -15.089 1.00 96.06 365 ALA A O 1
ATOM 2661 N N . THR A 1 366 ? 14.569 -14.309 -15.530 1.00 95.62 366 THR A N 1
ATOM 2662 C CA . THR A 1 366 ? 13.639 -15.161 -16.290 1.00 95.62 366 THR A CA 1
ATOM 2663 C C . THR A 1 366 ? 13.771 -15.036 -17.806 1.00 95.62 366 THR A C 1
ATOM 2665 O O . THR A 1 366 ? 13.229 -15.869 -18.531 1.00 95.62 366 THR A O 1
ATOM 2668 N N . GLY A 1 367 ? 14.444 -13.997 -18.305 1.00 96.62 367 GLY A N 1
ATOM 2669 C CA . GLY A 1 367 ? 14.488 -13.654 -19.728 1.00 96.62 367 GLY A CA 1
ATOM 2670 C C . GLY A 1 367 ? 13.156 -13.145 -20.289 1.00 96.62 367 GLY A C 1
ATOM 2671 O O . GLY A 1 367 ? 13.062 -12.903 -21.492 1.00 96.62 367 GLY A O 1
ATOM 2672 N N . LYS A 1 368 ? 12.120 -12.986 -19.452 1.00 95.62 368 LYS A N 1
ATOM 2673 C CA . LYS A 1 368 ? 10.812 -12.488 -19.886 1.00 95.62 368 LYS A CA 1
ATOM 2674 C C . LYS A 1 368 ? 10.904 -11.011 -20.292 1.00 95.62 368 LYS A C 1
ATOM 2676 O O . LYS A 1 368 ? 11.652 -10.254 -19.664 1.00 95.62 368 LYS A O 1
ATOM 2681 N N . PRO A 1 369 ? 10.155 -10.589 -21.325 1.00 95.88 369 PRO A N 1
ATOM 2682 C CA . PRO A 1 369 ? 10.141 -9.200 -21.761 1.00 95.88 369 PRO A CA 1
ATOM 2683 C C . PRO A 1 369 ? 9.539 -8.279 -20.697 1.00 95.88 369 PRO A C 1
ATOM 2685 O O . PRO A 1 369 ? 8.554 -8.629 -20.048 1.00 95.88 369 PRO A O 1
ATOM 2688 N N . ILE A 1 370 ? 10.120 -7.089 -20.543 1.00 95.19 370 ILE A N 1
ATOM 2689 C CA . ILE A 1 370 ? 9.610 -6.045 -19.650 1.00 95.19 370 ILE A CA 1
ATOM 2690 C C . ILE A 1 370 ? 8.945 -4.964 -20.501 1.00 95.19 370 ILE A C 1
ATOM 2692 O O . ILE A 1 370 ? 9.608 -4.155 -21.157 1.00 95.19 370 ILE A O 1
ATOM 2696 N N . ALA A 1 371 ? 7.618 -4.954 -20.472 1.00 93.69 371 ALA A N 1
ATOM 2697 C CA . ALA A 1 371 ? 6.787 -4.034 -21.232 1.00 93.69 371 ALA A CA 1
ATOM 2698 C C . ALA A 1 371 ? 6.512 -2.729 -20.470 1.00 93.69 371 ALA A C 1
ATOM 2700 O O . ALA A 1 371 ? 6.478 -2.706 -19.235 1.00 93.69 371 ALA A O 1
ATOM 2701 N N . GLY A 1 372 ? 6.238 -1.655 -21.211 1.00 92.12 372 GLY A N 1
ATOM 2702 C CA . GLY A 1 372 ? 5.751 -0.392 -20.662 1.00 92.12 372 GLY A CA 1
ATOM 2703 C C . GLY A 1 372 ? 6.810 0.476 -20.006 1.00 92.12 372 GLY A C 1
ATOM 2704 O O . GLY A 1 372 ? 6.474 1.356 -19.216 1.00 92.12 372 GLY A O 1
ATOM 2705 N N . ARG A 1 373 ? 8.091 0.234 -20.296 1.00 93.94 373 ARG A N 1
ATOM 2706 C CA . ARG A 1 373 ? 9.198 0.972 -19.688 1.00 93.94 373 ARG A CA 1
ATOM 2707 C C . ARG A 1 373 ? 9.776 1.988 -20.633 1.00 93.94 373 ARG A C 1
ATOM 2709 O O . ARG A 1 373 ? 10.073 1.697 -21.786 1.00 93.94 373 ARG A O 1
ATOM 2716 N N . HIS A 1 374 ? 9.942 3.187 -20.104 1.00 95.25 374 HIS A N 1
ATOM 2717 C CA . HIS A 1 374 ? 10.539 4.287 -20.822 1.00 95.25 374 HIS A CA 1
ATOM 2718 C C . HIS A 1 374 ? 12.054 4.088 -20.915 1.00 95.25 374 HIS A C 1
ATOM 2720 O O . HIS A 1 374 ? 12.747 3.995 -19.900 1.00 95.25 374 HIS A O 1
ATOM 2726 N N . VAL A 1 375 ? 12.572 4.045 -22.137 1.00 97.62 375 VAL A N 1
ATOM 2727 C CA . VAL A 1 375 ? 13.996 3.904 -22.434 1.00 97.62 375 VAL A CA 1
ATOM 2728 C C . VAL A 1 375 ? 14.463 5.069 -23.296 1.00 97.62 375 VAL A C 1
ATOM 2730 O O . VAL A 1 375 ? 13.722 5.586 -24.135 1.00 97.62 375 VAL A O 1
ATOM 2733 N N . ARG A 1 376 ? 15.712 5.481 -23.097 1.00 98.00 376 ARG A N 1
ATOM 2734 C CA . ARG A 1 376 ? 16.327 6.599 -23.811 1.00 98.00 376 ARG A CA 1
ATOM 2735 C C . ARG A 1 376 ? 17.411 6.106 -24.746 1.00 98.00 376 ARG A C 1
ATOM 2737 O O . ARG A 1 376 ? 18.339 5.443 -24.289 1.00 98.00 376 ARG A O 1
ATOM 2744 N N . PHE A 1 377 ? 17.327 6.503 -26.010 1.00 97.25 377 PHE A N 1
ATOM 2745 C CA . PHE A 1 377 ? 18.377 6.317 -27.006 1.00 97.25 377 PHE A CA 1
ATOM 2746 C C . PHE A 1 377 ? 19.218 7.593 -27.108 1.00 97.25 377 PHE A C 1
ATOM 2748 O O . PHE A 1 377 ? 18.676 8.695 -27.221 1.00 97.25 377 PHE A O 1
ATOM 2755 N N . SER A 1 378 ? 20.540 7.462 -27.117 1.00 96.44 378 SER A N 1
ATOM 2756 C CA . SER A 1 378 ? 21.484 8.580 -27.215 1.00 96.44 378 SER A CA 1
ATOM 2757 C C . SER A 1 378 ? 22.676 8.258 -28.113 1.00 96.44 378 SER A C 1
ATOM 2759 O O . SER A 1 378 ? 23.020 7.101 -28.314 1.00 96.44 378 SER A O 1
ATOM 2761 N N . ALA A 1 379 ? 23.331 9.289 -28.642 1.00 93.69 379 ALA A N 1
ATOM 2762 C CA . ALA A 1 379 ? 24.623 9.185 -29.315 1.00 93.69 379 ALA A CA 1
ATOM 2763 C C . ALA A 1 379 ? 25.574 10.234 -28.730 1.00 93.69 379 ALA A C 1
ATOM 2765 O O . ALA A 1 379 ? 25.409 11.438 -28.956 1.00 93.69 379 ALA A O 1
ATOM 2766 N N . GLY A 1 380 ? 26.542 9.783 -27.929 1.00 90.56 380 GLY A N 1
ATOM 2767 C CA . GLY A 1 380 ? 27.324 10.681 -27.080 1.00 90.56 380 GLY A CA 1
ATOM 2768 C C . GLY A 1 380 ? 26.411 11.427 -26.100 1.00 90.56 380 GLY A C 1
ATOM 2769 O O . GLY A 1 380 ? 25.599 10.816 -25.414 1.00 90.56 380 GLY A O 1
ATOM 2770 N N . SER A 1 381 ? 26.500 12.758 -26.057 1.00 92.19 381 SER A N 1
ATOM 2771 C CA . SER A 1 381 ? 25.655 13.597 -25.190 1.00 92.19 381 SER A CA 1
ATOM 2772 C C . SER A 1 381 ? 24.280 13.940 -25.778 1.00 92.19 381 SER A C 1
ATOM 2774 O O . SER A 1 381 ? 23.465 14.569 -25.103 1.00 92.19 381 SER A O 1
ATOM 2776 N N . ARG A 1 382 ? 24.009 13.572 -27.037 1.00 93.62 382 ARG A N 1
ATOM 2777 C CA . ARG A 1 382 ? 22.754 13.909 -27.715 1.00 93.62 382 ARG A CA 1
ATOM 2778 C C . ARG A 1 382 ? 21.718 12.811 -27.498 1.00 93.62 382 ARG A C 1
ATOM 2780 O O . ARG A 1 382 ? 21.903 11.695 -27.979 1.00 93.62 382 ARG A O 1
ATOM 2787 N N . THR A 1 383 ? 20.591 13.151 -26.878 1.00 95.62 383 THR A N 1
ATOM 2788 C CA . THR A 1 383 ? 19.390 12.304 -26.907 1.00 95.62 383 THR A CA 1
ATOM 2789 C C . THR A 1 383 ? 18.854 12.223 -28.334 1.00 95.62 383 THR A C 1
ATOM 2791 O O . THR A 1 383 ? 18.653 13.246 -28.994 1.00 95.62 383 THR A O 1
ATOM 2794 N N . LEU A 1 384 ? 18.659 11.000 -28.818 1.00 94.75 384 LEU A N 1
ATOM 2795 C CA . LEU A 1 384 ? 18.079 10.718 -30.126 1.00 94.75 384 LEU A CA 1
ATOM 2796 C C . LEU A 1 384 ? 16.557 10.652 -30.023 1.00 94.75 384 LEU A C 1
ATOM 2798 O O . LEU A 1 384 ? 15.862 11.355 -30.752 1.00 94.75 384 LEU A O 1
ATOM 2802 N N . CYS A 1 385 ? 16.059 9.836 -29.097 1.00 97.00 385 CYS A N 1
ATOM 2803 C CA . CYS A 1 385 ? 14.647 9.743 -28.767 1.00 97.00 385 CYS A CA 1
ATOM 2804 C C . CYS A 1 385 ? 14.449 9.075 -27.401 1.00 97.00 385 CYS A C 1
ATOM 2806 O O . CYS A 1 385 ? 15.359 8.451 -26.846 1.00 97.00 385 CYS A O 1
ATOM 2808 N N . ASP A 1 386 ? 13.218 9.158 -26.919 1.00 97.19 386 ASP A N 1
ATOM 2809 C CA . ASP A 1 386 ? 12.725 8.468 -25.744 1.00 97.19 386 ASP A CA 1
ATOM 2810 C C . ASP A 1 386 ? 11.471 7.674 -26.154 1.00 97.19 386 ASP A C 1
ATOM 2812 O O . ASP A 1 386 ? 10.597 8.209 -26.842 1.00 97.19 386 ASP A O 1
ATOM 2816 N N . VAL A 1 387 ? 11.404 6.388 -25.810 1.00 96.88 387 VAL A N 1
ATOM 2817 C CA . VAL A 1 387 ? 10.326 5.482 -26.246 1.00 96.88 387 VAL A CA 1
ATOM 2818 C C . VAL A 1 387 ? 9.948 4.498 -25.144 1.00 96.88 387 VAL A C 1
ATOM 2820 O O . VAL A 1 387 ? 10.762 4.179 -24.282 1.00 96.88 387 VAL A O 1
ATOM 2823 N N . THR A 1 388 ? 8.721 3.987 -25.185 1.00 95.50 388 THR A N 1
ATOM 2824 C CA . THR A 1 388 ? 8.225 2.975 -24.242 1.00 95.50 388 THR A CA 1
ATOM 2825 C C . THR A 1 388 ? 8.352 1.580 -24.848 1.00 95.50 388 THR A C 1
ATOM 2827 O O . THR A 1 388 ? 8.012 1.394 -26.017 1.00 95.50 388 THR A O 1
ATOM 2830 N N . THR A 1 389 ? 8.826 0.600 -24.074 1.00 95.69 389 THR A N 1
ATOM 2831 C CA . THR A 1 389 ? 8.880 -0.798 -24.516 1.00 95.69 389 THR A CA 1
ATOM 2832 C C . THR A 1 389 ? 7.478 -1.362 -24.755 1.00 95.69 389 THR A C 1
ATOM 2834 O O . THR A 1 389 ? 6.557 -1.127 -23.971 1.00 95.69 389 THR A O 1
ATOM 2837 N N . ASP A 1 390 ? 7.300 -2.118 -25.834 1.00 94.31 390 ASP A N 1
ATOM 2838 C CA . ASP A 1 390 ? 6.046 -2.807 -26.145 1.00 94.31 390 ASP A CA 1
ATOM 2839 C C . ASP A 1 390 ? 5.865 -4.101 -25.322 1.00 94.31 390 ASP A C 1
ATOM 2841 O O . ASP A 1 390 ? 6.660 -4.413 -24.435 1.00 94.31 390 ASP A O 1
ATOM 2845 N N . ALA A 1 391 ? 4.819 -4.881 -25.617 1.00 92.75 391 ALA A N 1
ATOM 2846 C CA . ALA A 1 391 ? 4.532 -6.151 -24.940 1.00 92.75 391 ALA A CA 1
ATOM 2847 C C . ALA A 1 391 ? 5.645 -7.213 -25.089 1.00 92.75 391 ALA A C 1
ATOM 2849 O O . ALA A 1 391 ? 5.747 -8.117 -24.262 1.00 92.75 391 ALA A O 1
ATOM 2850 N N . ALA A 1 392 ? 6.489 -7.110 -26.121 1.00 95.31 392 ALA A N 1
ATOM 2851 C CA . ALA A 1 392 ? 7.663 -7.956 -26.323 1.00 95.31 392 ALA A CA 1
ATOM 2852 C C . ALA A 1 392 ? 8.932 -7.357 -25.687 1.00 95.31 392 ALA A C 1
ATOM 2854 O O . ALA A 1 392 ? 10.030 -7.878 -25.879 1.00 95.31 392 ALA A O 1
ATOM 2855 N N . GLY A 1 393 ? 8.804 -6.270 -24.919 1.00 96.19 393 GLY A N 1
ATOM 2856 C CA . GLY A 1 393 ? 9.930 -5.567 -24.316 1.00 96.19 393 GLY A CA 1
ATOM 2857 C C . GLY A 1 393 ? 10.766 -4.806 -25.344 1.00 96.19 393 GLY A C 1
ATOM 2858 O O . GLY A 1 393 ? 11.895 -4.427 -25.037 1.00 96.19 393 GLY A O 1
ATOM 2859 N N . HIS A 1 394 ? 10.256 -4.607 -26.564 1.00 97.31 394 HIS A N 1
ATOM 2860 C CA . HIS A 1 394 ? 10.980 -3.953 -27.646 1.00 97.31 394 HIS A CA 1
ATOM 2861 C C . HIS A 1 394 ? 10.751 -2.447 -27.641 1.00 97.31 394 HIS A C 1
ATOM 2863 O O . HIS A 1 394 ? 9.638 -1.962 -27.474 1.00 97.31 394 HIS A O 1
ATOM 2869 N N . ALA A 1 395 ? 11.815 -1.705 -27.904 1.00 97.31 395 ALA A N 1
ATOM 2870 C CA . ALA A 1 395 ? 11.817 -0.265 -28.071 1.00 97.31 395 ALA A CA 1
ATOM 2871 C C . ALA A 1 395 ? 12.463 0.082 -29.414 1.00 97.31 395 ALA A C 1
ATOM 2873 O O . ALA A 1 395 ? 13.552 -0.403 -29.716 1.00 97.31 395 ALA A O 1
ATOM 2874 N N . THR A 1 396 ? 11.810 0.916 -30.226 1.00 97.19 396 THR A N 1
ATOM 2875 C CA . THR A 1 396 ? 12.312 1.290 -31.560 1.00 97.19 396 THR A CA 1
ATOM 2876 C C . THR A 1 396 ? 12.415 2.802 -31.702 1.00 97.19 396 THR A C 1
ATOM 2878 O O . THR A 1 396 ? 11.418 3.510 -31.602 1.00 97.19 396 THR A O 1
ATOM 2881 N N . CYS A 1 397 ? 13.620 3.285 -31.996 1.00 96.44 397 CYS A N 1
ATOM 2882 C CA . CYS A 1 397 ? 13.936 4.681 -32.266 1.00 96.44 397 CYS A CA 1
ATOM 2883 C C . CYS A 1 397 ? 14.125 4.891 -33.776 1.00 96.44 397 CYS A C 1
ATOM 2885 O O . CYS A 1 397 ? 15.144 4.490 -34.341 1.00 96.44 397 CYS A O 1
ATOM 2887 N N . GLY A 1 398 ? 13.133 5.476 -34.452 1.00 94.19 398 GLY A N 1
ATOM 2888 C CA . GLY A 1 398 ? 13.188 5.761 -35.892 1.00 94.19 398 GLY A CA 1
ATOM 2889 C C . GLY A 1 398 ? 13.811 7.120 -36.238 1.00 94.19 398 GLY A C 1
ATOM 2890 O O . GLY A 1 398 ? 14.065 7.946 -35.367 1.00 94.19 398 GLY A O 1
ATOM 2891 N N . GLY A 1 399 ? 14.016 7.375 -37.536 1.00 87.06 399 GLY A N 1
ATOM 2892 C CA . GLY A 1 399 ? 14.411 8.697 -38.047 1.00 87.06 399 GLY A CA 1
ATOM 2893 C C . GLY A 1 399 ? 15.894 9.049 -37.885 1.00 87.06 399 GLY A C 1
ATOM 2894 O O . GLY A 1 399 ? 16.271 10.210 -38.023 1.00 87.06 399 GLY A O 1
ATOM 2895 N N . LEU A 1 400 ? 16.754 8.060 -37.639 1.00 82.44 400 LEU A N 1
ATOM 2896 C CA . LEU A 1 400 ? 18.194 8.216 -37.417 1.00 82.44 400 LEU A CA 1
ATOM 2897 C C . LEU A 1 400 ? 18.989 8.304 -38.732 1.00 82.44 400 LEU A C 1
ATOM 2899 O O . LEU A 1 400 ? 20.034 7.669 -38.897 1.00 82.44 400 LEU A O 1
ATOM 2903 N N . LEU A 1 401 ? 18.486 9.069 -39.706 1.00 70.69 401 LEU A N 1
ATOM 2904 C CA . LEU A 1 401 ? 19.175 9.291 -40.977 1.00 70.69 401 LEU A CA 1
ATOM 2905 C C . LEU A 1 401 ? 20.365 10.237 -40.760 1.00 70.69 401 LEU A C 1
ATOM 2907 O O . LEU A 1 401 ? 20.225 11.455 -40.815 1.00 70.69 401 LEU A O 1
ATOM 2911 N N . GLY A 1 402 ? 21.546 9.666 -40.515 1.00 64.88 402 GLY A N 1
ATOM 2912 C CA . GLY A 1 402 ? 22.814 10.397 -40.549 1.00 64.88 402 GLY A CA 1
ATOM 2913 C C . GLY A 1 402 ? 23.866 9.878 -39.573 1.00 64.88 402 GLY A C 1
ATOM 2914 O O . GLY A 1 402 ? 23.729 10.044 -38.369 1.00 64.88 402 GLY A O 1
ATOM 2915 N N . GLY A 1 403 ? 24.951 9.310 -40.111 1.00 66.06 403 GLY A N 1
ATOM 2916 C CA . GLY A 1 403 ? 26.294 9.331 -39.509 1.00 66.06 403 GLY A CA 1
ATOM 2917 C C . GLY A 1 403 ? 26.507 8.710 -38.123 1.00 66.06 403 GLY A C 1
ATOM 2918 O O . GLY A 1 403 ? 27.576 8.920 -37.556 1.00 66.06 403 GLY A O 1
ATOM 2919 N N . LEU A 1 404 ? 25.549 7.973 -37.558 1.00 73.94 404 LEU A N 1
ATOM 2920 C CA . LEU A 1 404 ? 25.744 7.312 -36.268 1.00 73.94 404 LEU A CA 1
ATOM 2921 C C . LEU A 1 404 ? 26.726 6.149 -36.420 1.00 73.94 404 LEU A C 1
ATOM 2923 O O . LEU A 1 404 ? 26.417 5.164 -37.082 1.00 73.94 404 LEU A O 1
ATOM 2927 N N . LEU A 1 405 ? 27.894 6.256 -35.784 1.00 84.00 405 LEU A N 1
ATOM 2928 C CA . LEU A 1 405 ? 28.829 5.133 -35.631 1.00 84.00 405 LEU A CA 1
ATOM 2929 C C . LEU A 1 405 ? 28.312 4.094 -34.618 1.00 84.00 405 LEU A C 1
ATOM 2931 O O . LEU A 1 405 ? 28.681 2.924 -34.682 1.00 84.00 405 LEU A O 1
ATOM 2935 N N . GLY A 1 406 ? 27.412 4.522 -33.734 1.00 90.81 406 GLY A N 1
ATOM 2936 C CA . GLY A 1 406 ? 26.726 3.713 -32.739 1.00 90.81 406 GLY A CA 1
ATOM 2937 C C . GLY A 1 406 ? 25.746 4.566 -31.933 1.00 90.81 406 GLY A C 1
ATOM 2938 O O . GLY A 1 406 ? 25.598 5.768 -32.182 1.00 90.81 406 GLY A O 1
ATOM 2939 N N . TYR A 1 407 ? 25.071 3.936 -30.983 1.00 94.50 407 TYR A N 1
ATOM 2940 C CA . TYR A 1 407 ? 24.150 4.562 -30.043 1.00 94.50 407 TYR A CA 1
ATOM 2941 C C . TYR A 1 407 ? 24.172 3.810 -28.711 1.00 94.50 407 TYR A C 1
ATOM 2943 O O . TYR A 1 407 ? 24.470 2.619 -28.657 1.00 94.50 407 TYR A O 1
ATOM 2951 N N . ASP A 1 408 ? 23.801 4.504 -27.648 1.00 96.56 408 ASP A N 1
ATOM 2952 C CA . ASP A 1 408 ? 23.530 3.921 -26.344 1.00 96.56 408 ASP A CA 1
ATOM 2953 C C . ASP A 1 408 ? 22.023 3.903 -26.114 1.00 96.56 408 ASP A C 1
ATOM 2955 O O . ASP A 1 408 ? 21.299 4.807 -26.536 1.00 96.56 408 ASP A O 1
ATOM 2959 N N . VAL A 1 409 ? 21.547 2.872 -25.434 1.00 98.00 409 VAL A N 1
ATOM 2960 C CA . VAL A 1 409 ? 20.192 2.804 -24.900 1.00 98.00 409 VAL A CA 1
ATOM 2961 C C . VAL A 1 409 ? 20.275 2.621 -23.393 1.00 98.00 409 VAL A C 1
ATOM 2963 O O . VAL A 1 409 ? 21.086 1.842 -22.890 1.00 98.00 409 VAL A O 1
ATOM 2966 N N . SER A 1 410 ? 19.448 3.359 -22.663 1.00 98.31 410 SER A N 1
ATOM 2967 C CA . SER A 1 410 ? 19.419 3.334 -21.204 1.00 98.31 410 SER A CA 1
ATOM 2968 C C . SER A 1 410 ? 17.998 3.211 -20.675 1.00 98.31 410 SER A C 1
ATOM 2970 O O . SER A 1 410 ? 17.070 3.853 -21.166 1.00 98.31 410 SER A O 1
ATOM 2972 N N . PHE A 1 411 ? 17.848 2.383 -19.649 1.00 97.94 411 PHE A N 1
ATOM 2973 C CA . PHE A 1 411 ? 16.689 2.305 -18.779 1.00 97.94 411 PHE A CA 1
ATOM 2974 C C . PHE A 1 411 ? 17.122 2.761 -17.385 1.00 97.94 411 PHE A C 1
ATOM 2976 O O . PHE A 1 411 ? 18.066 2.212 -16.817 1.00 97.94 411 PHE A O 1
ATOM 2983 N N . ALA A 1 412 ? 16.452 3.782 -16.847 1.00 96.31 412 ALA A N 1
ATOM 2984 C CA . ALA A 1 412 ? 16.821 4.397 -15.570 1.00 96.31 412 ALA A CA 1
ATOM 2985 C C . ALA A 1 412 ? 16.444 3.553 -14.338 1.00 96.31 412 ALA A C 1
ATOM 2987 O O . ALA A 1 412 ? 16.911 3.854 -13.241 1.00 96.31 412 ALA A O 1
ATOM 2988 N N . GLY A 1 413 ? 15.646 2.498 -14.518 1.00 94.94 413 GLY A N 1
ATOM 2989 C CA . GLY A 1 413 ? 15.045 1.760 -13.413 1.00 94.94 413 GLY A CA 1
ATOM 2990 C C . GLY A 1 413 ? 13.759 2.408 -12.895 1.00 94.94 413 GLY A C 1
ATOM 2991 O O . GLY A 1 413 ? 13.398 3.517 -13.289 1.00 94.94 413 GLY A O 1
ATOM 2992 N N . ASP A 1 414 ? 13.076 1.684 -12.016 1.00 93.69 414 ASP A N 1
ATOM 2993 C CA . ASP A 1 414 ? 11.916 2.111 -11.230 1.00 93.69 414 ASP A CA 1
ATOM 2994 C C . ASP A 1 414 ? 11.883 1.330 -9.894 1.00 93.69 414 ASP A C 1
ATOM 2996 O O . ASP A 1 414 ? 12.883 0.720 -9.501 1.00 93.69 414 ASP A O 1
ATOM 3000 N N . ALA A 1 415 ? 10.765 1.356 -9.158 1.00 92.88 415 ALA A N 1
ATOM 3001 C CA . ALA A 1 415 ? 10.660 0.640 -7.882 1.00 92.88 415 ALA A CA 1
ATOM 3002 C C . ALA A 1 415 ? 10.671 -0.890 -8.014 1.00 92.88 415 ALA A C 1
ATOM 3004 O O . ALA A 1 415 ? 11.001 -1.581 -7.050 1.00 92.88 415 ALA A O 1
ATOM 3005 N N . ILE A 1 416 ? 10.330 -1.421 -9.186 1.00 94.50 416 ILE A N 1
ATOM 3006 C CA . ILE A 1 416 ? 10.264 -2.856 -9.458 1.00 94.50 416 ILE A CA 1
ATOM 3007 C C . ILE A 1 416 ? 11.510 -3.334 -10.201 1.00 94.50 416 ILE A C 1
ATOM 3009 O O . ILE A 1 416 ? 11.981 -4.434 -9.929 1.00 94.50 416 ILE A O 1
ATOM 3013 N N . TRP A 1 417 ? 12.064 -2.535 -11.111 1.00 95.62 417 TRP A N 1
ATOM 3014 C CA . TRP A 1 417 ? 13.118 -2.940 -12.039 1.00 95.62 417 TRP A CA 1
ATOM 3015 C C . TRP A 1 417 ? 14.379 -2.089 -11.912 1.00 95.62 417 TRP A C 1
ATOM 3017 O O . TRP A 1 417 ? 14.337 -0.863 -11.927 1.00 95.62 417 TRP A O 1
ATOM 3027 N N . ALA A 1 418 ? 15.533 -2.742 -11.831 1.00 97.00 418 ALA A N 1
ATOM 3028 C CA . ALA A 1 418 ? 16.826 -2.082 -11.740 1.00 97.00 418 ALA A CA 1
ATOM 3029 C C . ALA A 1 418 ? 17.215 -1.416 -13.077 1.00 97.00 418 ALA A C 1
ATOM 3031 O O . ALA A 1 418 ? 16.820 -1.909 -14.140 1.00 97.00 418 ALA A O 1
ATOM 3032 N N . PRO A 1 419 ? 18.029 -0.343 -13.055 1.00 97.69 419 PRO A N 1
ATOM 3033 C CA . PRO A 1 419 ? 18.553 0.282 -14.267 1.00 97.69 419 PRO A CA 1
ATOM 3034 C C . PRO A 1 419 ? 19.412 -0.674 -15.101 1.00 97.69 419 PRO A C 1
ATOM 3036 O O . PRO A 1 419 ? 20.089 -1.554 -14.568 1.00 97.69 419 PRO A O 1
ATOM 3039 N N . SER A 1 420 ? 19.449 -0.448 -16.413 1.00 98.56 420 SER A N 1
ATOM 3040 C CA . SER A 1 420 ? 20.355 -1.145 -17.332 1.00 98.56 420 SER A CA 1
ATOM 3041 C C . SER A 1 420 ? 20.668 -0.303 -18.568 1.00 98.56 420 SER A C 1
ATOM 3043 O O . SER A 1 420 ? 19.909 0.586 -18.957 1.00 98.56 420 SER A O 1
ATOM 3045 N N . THR A 1 421 ? 21.814 -0.566 -19.195 1.00 98.44 421 THR A N 1
ATOM 3046 C CA . THR A 1 421 ? 22.252 0.115 -20.419 1.00 98.44 421 THR A CA 1
ATOM 3047 C C . THR A 1 421 ? 22.799 -0.887 -21.429 1.00 98.44 421 THR A C 1
ATOM 3049 O O . THR A 1 421 ? 23.217 -1.987 -21.067 1.00 98.44 421 THR A O 1
ATOM 3052 N N . ALA A 1 422 ? 22.783 -0.518 -22.707 1.00 98.06 422 ALA A N 1
ATOM 3053 C CA . ALA A 1 422 ? 23.434 -1.276 -23.768 1.00 98.06 422 ALA A CA 1
ATOM 3054 C C . ALA A 1 422 ? 23.946 -0.347 -24.868 1.00 98.06 422 ALA A C 1
ATOM 3056 O O . ALA A 1 422 ? 23.400 0.735 -25.077 1.00 98.06 422 ALA A O 1
ATOM 3057 N N . HIS A 1 423 ? 24.961 -0.809 -25.593 1.00 96.19 423 HIS A N 1
ATOM 3058 C CA . HIS A 1 423 ? 25.530 -0.110 -26.739 1.00 96.19 423 HIS A CA 1
ATOM 3059 C C . HIS A 1 423 ? 25.219 -0.870 -28.030 1.00 96.19 423 HIS A C 1
ATOM 3061 O O . HIS A 1 423 ? 25.446 -2.080 -28.108 1.00 96.19 423 HIS A O 1
ATOM 3067 N N . GLY A 1 424 ? 24.704 -0.168 -29.036 1.00 93.56 424 GLY A N 1
ATOM 3068 C CA . GLY A 1 424 ? 24.436 -0.699 -30.368 1.00 93.56 424 GLY A CA 1
ATOM 3069 C C . GLY A 1 424 ? 25.322 -0.031 -31.414 1.00 93.56 424 GLY A C 1
ATOM 3070 O O . GLY A 1 424 ? 25.373 1.191 -31.507 1.00 93.56 424 GLY A O 1
ATOM 3071 N N . GLY A 1 425 ? 26.003 -0.834 -32.229 1.00 87.06 425 GLY A N 1
ATOM 3072 C CA . GLY A 1 425 ? 26.861 -0.354 -33.314 1.00 87.06 425 GLY A CA 1
ATOM 3073 C C . GLY A 1 425 ? 26.249 -0.536 -34.704 1.00 87.06 425 GLY A C 1
ATOM 3074 O O . GLY A 1 425 ? 25.235 -1.220 -34.893 1.00 87.06 425 GLY A O 1
ATOM 3075 N N . LEU A 1 426 ? 26.912 0.038 -35.707 1.00 77.94 426 LEU A N 1
ATOM 3076 C CA . LEU A 1 426 ? 26.711 -0.353 -37.102 1.00 77.94 426 LEU A CA 1
ATOM 3077 C C . LEU A 1 426 ? 27.230 -1.780 -37.320 1.00 77.94 426 LEU A C 1
ATOM 3079 O O . LEU A 1 426 ? 28.383 -2.088 -37.017 1.00 77.94 426 LEU A O 1
ATOM 3083 N N . LEU A 1 427 ? 26.405 -2.641 -37.921 1.00 65.12 427 LEU A N 1
ATOM 3084 C CA . LEU A 1 427 ? 26.921 -3.855 -38.546 1.00 65.12 427 LEU A CA 1
ATOM 3085 C C . LEU A 1 427 ? 27.688 -3.437 -39.801 1.00 65.12 427 LEU A C 1
ATOM 3087 O O . LEU A 1 427 ? 27.092 -2.956 -40.768 1.00 65.12 427 LEU A O 1
ATOM 3091 N N . LEU A 1 428 ? 29.010 -3.624 -39.806 1.00 58.84 428 LEU A N 1
ATOM 3092 C CA . LEU A 1 428 ? 29.746 -3.615 -41.065 1.00 58.84 428 LEU A CA 1
ATOM 3093 C C . LEU A 1 428 ? 29.224 -4.755 -41.941 1.00 58.84 428 LEU A C 1
ATOM 3095 O O . LEU A 1 428 ? 28.826 -5.811 -41.445 1.00 58.84 428 LEU A O 1
ATOM 3099 N N . ARG A 1 429 ? 29.259 -4.540 -43.259 1.00 55.28 429 ARG A N 1
ATOM 3100 C CA . ARG A 1 429 ? 28.743 -5.447 -44.299 1.00 55.28 429 ARG A CA 1
ATOM 3101 C C . ARG A 1 429 ? 29.310 -6.881 -44.224 1.00 55.28 429 ARG A C 1
ATOM 3103 O O . ARG A 1 429 ? 28.741 -7.782 -44.829 1.00 55.28 429 ARG A O 1
ATOM 3110 N N . ASP A 1 430 ? 30.353 -7.086 -43.421 1.00 66.12 430 ASP A N 1
ATOM 3111 C CA . ASP A 1 430 ? 31.078 -8.345 -43.239 1.00 66.12 430 ASP A CA 1
ATOM 3112 C C . ASP A 1 430 ? 30.719 -9.066 -41.917 1.00 66.12 430 ASP A C 1
ATOM 3114 O O . ASP A 1 430 ? 31.366 -10.043 -41.539 1.00 66.12 430 ASP A O 1
ATOM 3118 N N . GLY A 1 431 ? 29.714 -8.577 -41.178 1.00 57.22 431 GLY A N 1
ATOM 3119 C CA . GLY A 1 431 ? 29.193 -9.214 -39.961 1.00 57.22 431 GLY A CA 1
ATOM 3120 C C . GLY A 1 431 ? 30.089 -9.105 -38.721 1.00 57.22 431 GLY A C 1
ATOM 3121 O O . GLY A 1 431 ? 29.802 -9.745 -37.712 1.00 57.22 431 GLY A O 1
ATOM 3122 N N . ARG A 1 432 ? 31.166 -8.309 -38.766 1.00 57.75 432 ARG A N 1
ATOM 3123 C CA . ARG A 1 432 ? 32.053 -8.074 -37.613 1.00 57.75 432 ARG A CA 1
ATOM 3124 C C . ARG A 1 432 ? 31.707 -6.749 -36.916 1.00 57.75 432 ARG A C 1
ATOM 3126 O O . ARG A 1 432 ? 31.560 -5.744 -37.614 1.00 57.75 432 ARG A O 1
ATOM 3133 N N . PRO A 1 433 ? 31.594 -6.721 -35.574 1.00 52.69 433 PRO A N 1
ATOM 3134 C CA . PRO A 1 433 ? 31.444 -5.475 -34.827 1.00 52.69 433 PRO A CA 1
ATOM 3135 C C . PRO A 1 433 ? 32.719 -4.622 -34.934 1.00 52.69 433 PRO A C 1
ATOM 3137 O O . PRO A 1 433 ? 33.829 -5.156 -34.938 1.00 52.69 433 PRO A O 1
ATOM 3140 N N . VAL A 1 434 ? 32.557 -3.300 -35.023 1.00 54.97 434 VAL A N 1
ATOM 3141 C CA . VAL A 1 434 ? 33.651 -2.330 -34.84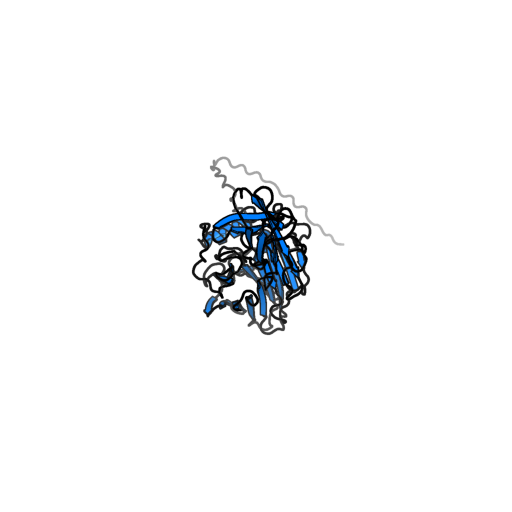5 1.00 54.97 434 VAL A CA 1
ATOM 3142 C C . VAL A 1 434 ? 33.706 -2.004 -33.358 1.00 54.97 434 VAL A C 1
ATOM 3144 O O . VAL A 1 434 ? 32.687 -1.598 -32.803 1.00 54.97 434 VAL A O 1
ATOM 3147 N N . HIS A 1 435 ? 34.849 -2.258 -32.722 1.00 52.41 435 HIS A N 1
ATOM 3148 C CA . HIS A 1 435 ? 35.097 -1.884 -31.329 1.00 52.41 435 HIS A CA 1
ATOM 3149 C C . HIS A 1 435 ? 35.481 -0.415 -31.200 1.00 52.41 435 HIS A C 1
ATOM 3151 O O . HIS A 1 435 ? 36.221 0.070 -32.090 1.00 52.41 435 HIS A O 1
#

Secondary structure (DSSP, 8-state):
--------------------------------PPPPPPHHHHHHHHHHHTT--S---SSPPPTT-EE-SSEEEEEPPTTSTTTT-EEEEE-TT-TT-SS-EEESSTT---SEEEEEEETTTTEEEESSS---STTEEESTTSEEEEEEETTEEEEEEEETTEEEEEEEEEE-SSTTT-EEEEEEEEEE--SSPPPEEEEEEEEEEEETBSS-EEEEE-TTPPP-TTSPPB-B-EEE-TT--EEEEE--TT-SS--S-EEEEES-SSTT---SEEEEEEHHHHTTSPTT-----TT-BSSSTT-S-B-TTSSB-EEEEEEEEE-TTSSS-EEEEEEEESSSSPBPEEEEEPPPBTTBEEEEEEETTT--B--S-EEEEEETTEEEEEEE--TTSEEEE----S--SEEEEEE---SSB--EEEEEE---TTSPPP-

Foldseek 3Di:
DDDDDDDDDDDDDDDDDDDDDDDPDPPPPPDPPPDPQFLQRVLVVQLVVLVDDPPDPDQDADPDWAEQQQKTKAADPQLDFQGRFMWMWGGCQHQQGGQFGFFDDSSHGDQKWKWKAQPPVRAIEIRGDPDQDPRYDYLSVFDWDWDDDHFKIWIWGDDPFKIKIWIWGWDDNAQLPTKTKIKIKMAGNDVVFTWMKMKIKTQGDGRNFSQFWKDFAAAPDFDDFPDDTQQFKDKDALRRHWIKTFDDADDVATTQFIKTKGFPPDVLWRFRIKIKDLSSVVSNADAVRDDGDSVAGQRDQPGPSQHNVRHRHIIMMTMTTDDSPDRMDMTMMMMHTGPSDAFEKEKDWDADDPQKTKIFIARPVPRAGHFQFWKWKAQVPGTQDIFTQHNRRMTMRHDNPDDRQWIKMWGCGGSHHHIDIDIYGHQDPVRDRDD

Organism: NCBI:txid478107

pLDDT: mean 85.55, std 17.09, range [36.41, 98.56]

Sequence (435 aa):
MRRSRWFLRLMLTAVLTWPGMAVLGSTADASSRPRPLTASQQKSRVLRQSGLLPRRAGSALPAGGFGNGVFQVYVTPARSVGAGEFTVMTGASNPAGAGLDVLFGQGVPGTSYMIIRDVTAGVDYVQGQMLTHGNEVSLDDSSIGQSTTGTTTTTTWSRSSLFVEQAVSVTGGTVADTRVSVTTSITDYNTPKHQYKIQYLWDTEIGTDDGPAIQPRAAGEPYRPFDPTVGVERTDAPATGDTAVVDNDVNPLTPSLAVALSGSGDPQAVPDSVKYVCWPDAIFAPLGGYVTDGTRDVSGSASDCLGGQGKADSAVEYVWSADANQAGPQVTASLRMSPPAAYATTMRAGSISLGSATATLTDTATGKPIAGRHVRFSAGSRTLCDVTTDAAGHATCGGLLGGLLGYDVSFAGDAIWAPSTAHGGLLLRDGRPVH

Radius of gyration: 29.55 Å; chains: 1; bounding box: 108×54×81 Å